Protein AF-0000000075320398 (afdb_homodimer)

Nearest PDB structures (foldseek):
  5nla-assembly1_A  TM=6.114E-01  e=6.903E-13  Sinorhizobium meliloti 1021
  4axo-assembly1_B  TM=7.994E-01  e=1.454E-06  Clostridioides difficile 630
  5wsf-assembly2_C  TM=7.486E-01  e=3.346E-05  Thermotoga maritima MSB8
  5wse-assembly2_C  TM=6.841E-01  e=2.137E-05  Thermotoga maritima MSB8
  3lwc-assembly1_A-2  TM=5.686E-01  e=2.810E-04  Rhizobium johnstonii 3841

Organism: Pseudomonas syringae (NCBI:txid317)

Structure (mmCIF, N/CA/C/O backbone):
data_AF-0000000075320398-model_v1
#
loop_
_entity.id
_entity.type
_entity.pdbx_description
1 polymer 'AraC family transcriptional regulator'
#
loop_
_atom_site.group_PDB
_atom_site.id
_atom_site.type_symbol
_atom_site.label_atom_id
_atom_site.label_alt_id
_atom_site.label_comp_id
_atom_site.label_asym_id
_atom_site.label_entity_id
_atom_site.label_seq_id
_atom_site.pdbx_PDB_ins_code
_atom_site.Cartn_x
_atom_site.Cartn_y
_atom_site.Cartn_z
_atom_site.occupancy
_atom_site.B_iso_or_equiv
_atom_site.auth_seq_id
_atom_site.auth_comp_id
_atom_site.auth_asym_id
_atom_site.auth_atom_id
_atom_site.pdbx_PDB_model_num
ATOM 1 N N . MET A 1 1 ? 20.547 37.781 4.781 1 19.84 1 MET A N 1
ATOM 2 C CA . MET A 1 1 ? 20.672 36.5 5.465 1 19.84 1 MET A CA 1
ATOM 3 C C . MET A 1 1 ? 19.875 35.406 4.738 1 19.84 1 MET A C 1
ATOM 5 O O . MET A 1 1 ? 18.719 35.625 4.371 1 19.84 1 MET A O 1
ATOM 9 N N . PRO A 1 2 ? 20.578 34.438 4.078 1 21.73 2 PRO A N 1
ATOM 10 C CA . PRO A 1 2 ? 19.922 33.656 3.029 1 21.73 2 PRO A CA 1
ATOM 11 C C . PRO A 1 2 ? 18.656 32.938 3.527 1 21.73 2 PRO A C 1
ATOM 13 O O . PRO A 1 2 ? 18.562 32.625 4.711 1 21.73 2 PRO A O 1
ATOM 16 N N . ILE A 1 3 ? 17.531 33.344 3.068 1 23.36 3 ILE A N 1
ATOM 17 C CA . ILE A 1 3 ? 16.219 32.812 3.387 1 23.36 3 ILE A CA 1
ATOM 18 C C . ILE A 1 3 ? 16.234 31.281 3.26 1 23.36 3 ILE A C 1
ATOM 20 O O . ILE A 1 3 ? 16.453 30.75 2.168 1 23.36 3 ILE A O 1
ATOM 24 N N . VAL A 1 4 ? 16.906 30.656 4.277 1 27.47 4 VAL A N 1
ATOM 25 C CA . VAL A 1 4 ? 16.953 29.203 4.332 1 27.47 4 VAL A CA 1
ATOM 26 C C . VAL A 1 4 ? 15.555 28.625 4.059 1 27.47 4 VAL A C 1
ATOM 28 O O . VAL A 1 4 ? 14.625 28.859 4.832 1 27.47 4 VAL A O 1
ATOM 31 N N . THR A 1 5 ? 15.102 28.703 2.893 1 28.03 5 THR A N 1
ATOM 32 C CA . THR A 1 5 ? 13.867 28.062 2.467 1 28.03 5 THR A CA 1
ATOM 33 C C . THR A 1 5 ? 13.75 26.672 3.082 1 28.03 5 THR A C 1
ATOM 35 O O . THR A 1 5 ? 14.703 25.891 3.051 1 28.03 5 THR A O 1
ATOM 38 N N . PRO A 1 6 ? 12.93 26.578 4.082 1 28.08 6 PRO A N 1
ATOM 39 C CA . PRO A 1 6 ? 12.906 25.25 4.695 1 28.08 6 PRO A CA 1
ATOM 40 C C . PRO A 1 6 ? 13.023 24.125 3.668 1 28.08 6 PRO A C 1
ATOM 42 O O . PRO A 1 6 ? 12.258 24.078 2.703 1 28.08 6 PRO A O 1
ATOM 45 N N . ARG A 1 7 ? 14.219 23.797 3.16 1 31 7 ARG A N 1
ATOM 46 C CA . ARG A 1 7 ? 14.578 22.656 2.334 1 31 7 ARG A CA 1
ATOM 47 C C . ARG A 1 7 ? 13.617 21.484 2.574 1 31 7 ARG A C 1
ATOM 49 O O . ARG A 1 7 ? 12.977 21.406 3.623 1 31 7 ARG A O 1
ATOM 56 N N . GLY A 1 8 ? 13.297 20.719 1.516 1 31.2 8 GLY A N 1
ATOM 57 C CA . GLY A 1 8 ? 12.656 19.422 1.379 1 31.2 8 GLY A CA 1
ATOM 58 C C . GLY A 1 8 ? 12.852 18.531 2.592 1 31.2 8 GLY A C 1
ATOM 59 O O . GLY A 1 8 ? 13.758 18.766 3.393 1 31.2 8 GLY A O 1
ATOM 60 N N . PHE A 1 9 ? 11.805 18.109 3.268 1 34.62 9 PHE A N 1
ATOM 61 C CA . PHE A 1 9 ? 12.086 17.094 4.273 1 34.62 9 PHE A CA 1
ATOM 62 C C . PHE A 1 9 ? 13.266 16.219 3.85 1 34.62 9 PHE A C 1
ATOM 64 O O . PHE A 1 9 ? 13.102 15.297 3.051 1 34.62 9 PHE A O 1
ATOM 71 N N . ASP A 1 10 ? 14.305 16.781 3.363 1 36.16 10 ASP A N 1
ATOM 72 C CA . ASP A 1 10 ? 15.453 15.891 3.225 1 36.16 10 ASP A CA 1
ATOM 73 C C . ASP A 1 10 ? 15.43 14.789 4.285 1 36.16 10 ASP A C 1
ATOM 75 O O . ASP A 1 10 ? 14.859 14.969 5.359 1 36.16 10 ASP A O 1
ATOM 79 N N . ALA A 1 11 ? 15.703 13.57 3.939 1 38.59 11 ALA A N 1
ATOM 80 C CA . ALA A 1 11 ? 16.078 12.523 4.887 1 38.59 11 ALA A CA 1
ATOM 81 C C . ALA A 1 11 ? 16.828 13.102 6.078 1 38.59 11 ALA A C 1
ATOM 83 O O . ALA A 1 11 ? 18.047 13.297 6.016 1 38.59 11 ALA A O 1
ATOM 84 N N . HIS A 1 12 ? 16.609 14.312 6.484 1 38.09 12 HIS A N 1
ATOM 85 C CA . HIS A 1 12 ? 17.391 14.633 7.672 1 38.09 12 HIS A CA 1
ATOM 86 C C . HIS A 1 12 ? 16.828 13.961 8.914 1 38.09 12 HIS A C 1
ATOM 88 O O . HIS A 1 12 ? 15.656 14.164 9.25 1 38.09 12 HIS A O 1
ATOM 94 N N . GLY A 1 13 ? 17.109 12.734 9.055 1 43.97 13 GLY A N 1
ATOM 95 C CA . GLY A 1 13 ? 16.922 12.211 10.398 1 43.97 13 GLY A CA 1
ATOM 96 C C . GLY A 1 13 ? 17.312 13.195 11.484 1 43.97 13 GLY A C 1
ATOM 97 O O . GLY A 1 13 ? 18.422 13.719 11.492 1 43.97 13 GLY A O 1
ATOM 98 N N . ILE A 1 14 ? 16.609 14.117 11.734 1 44.06 14 ILE A N 1
ATOM 99 C CA . ILE A 1 14 ? 16.984 14.867 12.922 1 44.06 14 ILE A CA 1
ATOM 100 C C . ILE A 1 14 ? 17.062 13.93 14.125 1 44.06 14 ILE A C 1
ATOM 102 O O . ILE A 1 14 ? 16.062 13.32 14.5 1 44.06 14 ILE A O 1
ATOM 106 N N . ASN A 1 15 ? 18.094 13.133 14.078 1 46.94 15 ASN A N 1
ATOM 107 C CA . ASN A 1 15 ? 18.375 12.438 15.336 1 46.94 15 ASN A CA 1
ATOM 108 C C . ASN A 1 15 ? 18.609 13.414 16.484 1 46.94 15 ASN A C 1
ATOM 110 O O . ASN A 1 15 ? 19.5 14.258 16.406 1 46.94 15 ASN A O 1
ATOM 114 N N . PHE A 1 16 ? 17.641 13.805 17.031 1 47.03 16 PHE A N 1
ATOM 115 C CA . PHE A 1 16 ? 17.828 14.727 18.141 1 47.03 16 PHE A CA 1
ATOM 116 C C . PHE A 1 16 ? 18.047 13.969 19.438 1 47.03 16 PHE A C 1
ATOM 118 O O . PHE A 1 16 ? 17.281 13.055 19.781 1 47.03 16 PHE A O 1
ATOM 125 N N . ASP A 1 17 ? 19.25 13.602 19.703 1 46.03 17 ASP A N 1
ATOM 126 C CA . ASP A 1 17 ? 19.5 13.125 21.062 1 46.03 17 ASP A CA 1
ATOM 127 C C . ASP A 1 17 ? 19.406 14.266 22.078 1 46.03 17 ASP A C 1
ATOM 129 O O . ASP A 1 17 ? 20.141 15.242 21.984 1 46.03 17 ASP A O 1
ATOM 133 N N . LEU A 1 18 ? 18.328 14.445 22.766 1 47.44 18 LEU A N 1
ATOM 134 C CA . LEU A 1 18 ? 18.062 15.461 23.781 1 47.44 18 LEU A CA 1
ATOM 135 C C . LEU A 1 18 ? 19.062 15.359 24.922 1 47.44 18 LEU A C 1
ATOM 137 O O . LEU A 1 18 ? 18.969 16.109 25.891 1 47.44 18 LEU A O 1
ATOM 141 N N . ALA A 1 19 ? 19.719 14.383 25.25 1 45.78 19 ALA A N 1
ATOM 142 C CA . ALA A 1 19 ? 20.484 14.352 26.484 1 45.78 19 ALA A CA 1
ATOM 143 C C . ALA A 1 19 ? 21.188 15.688 26.734 1 45.78 19 ALA A C 1
ATOM 145 O O . ALA A 1 19 ? 21.594 15.992 27.859 1 45.78 19 ALA A O 1
ATOM 146 N N . SER A 1 20 ? 21.859 16.344 25.938 1 47.03 20 SER A N 1
ATOM 147 C CA . SER A 1 20 ? 22.703 17.453 26.391 1 47.03 20 SER A CA 1
ATOM 148 C C . SER A 1 20 ? 21.891 18.734 26.562 1 47.03 20 SER A C 1
ATOM 150 O O . SER A 1 20 ? 20.703 18.766 26.234 1 47.03 20 SER A O 1
ATOM 152 N N . ASP A 1 21 ? 22.531 19.953 27.016 1 48.94 21 ASP A N 1
ATOM 153 C CA . ASP A 1 21 ? 22.078 21.328 27.172 1 48.94 21 ASP A CA 1
ATOM 154 C C . ASP A 1 21 ? 21.031 21.688 26.125 1 48.94 21 ASP A C 1
ATOM 156 O O . ASP A 1 21 ? 20.844 22.859 25.797 1 48.94 21 ASP A O 1
ATOM 160 N N . SER A 1 22 ? 20.109 20.594 25.688 1 56.78 22 SER A N 1
ATOM 161 C CA . SER A 1 22 ? 19.531 20.25 24.391 1 56.78 22 SER A CA 1
ATOM 162 C C . SER A 1 22 ? 18.078 20.672 24.312 1 56.78 22 SER A C 1
ATOM 164 O O . SER A 1 22 ? 17.453 20.578 23.25 1 56.78 22 SER A O 1
ATOM 166 N N . GLY A 1 23 ? 17.562 21.188 25.5 1 62.41 23 GLY A N 1
ATOM 167 C CA . GLY A 1 23 ? 16.172 21.625 25.453 1 62.41 23 GLY A CA 1
ATOM 168 C C . GLY A 1 23 ? 15.945 22.781 24.5 1 62.41 23 GLY A C 1
ATOM 169 O O . GLY A 1 23 ? 15 22.766 23.703 1 62.41 23 GLY A O 1
ATOM 170 N N . ALA A 1 24 ? 16.781 23.781 24.75 1 66.88 24 ALA A N 1
ATOM 171 C CA . ALA A 1 24 ? 16.641 24.953 23.891 1 66.88 24 ALA A CA 1
ATOM 172 C C . ALA A 1 24 ? 16.797 24.578 22.422 1 66.88 24 ALA A C 1
ATOM 174 O O . ALA A 1 24 ? 16.047 25.078 21.562 1 66.88 24 ALA A O 1
ATOM 175 N N . VAL A 1 25 ? 17.719 23.781 22.266 1 69.44 25 VAL A N 1
ATOM 176 C CA . VAL A 1 25 ? 17.953 23.359 20.891 1 69.44 25 VAL A CA 1
ATOM 177 C C . VAL A 1 25 ? 16.75 22.609 20.344 1 69.44 25 VAL A C 1
ATOM 179 O O . VAL A 1 25 ? 16.328 22.812 19.203 1 69.44 25 VAL A O 1
ATOM 182 N N . TRP A 1 26 ? 16.141 21.969 21.219 1 72.81 26 TRP A N 1
ATOM 183 C CA . TRP A 1 26 ? 14.984 21.172 20.812 1 72.81 26 TRP A CA 1
ATOM 184 C C . TRP A 1 26 ? 13.789 22.078 20.5 1 72.81 26 TRP A C 1
ATOM 186 O O . TRP A 1 26 ? 13.102 21.891 19.5 1 72.81 26 TRP A O 1
ATOM 196 N N . SER A 1 27 ? 13.625 23.062 21.422 1 77.69 27 SER A N 1
ATOM 197 C CA . SER A 1 27 ? 12.523 24 21.203 1 77.69 27 SER A CA 1
ATOM 198 C C . SER A 1 27 ? 12.68 24.75 19.875 1 77.69 27 SER A C 1
ATOM 200 O O . SER A 1 27 ? 11.695 24.984 19.172 1 77.69 27 SER A O 1
ATOM 202 N N . ASP A 1 28 ? 13.891 24.984 19.578 1 78.88 28 ASP A N 1
ATOM 203 C CA . ASP A 1 28 ? 14.164 25.688 18.328 1 78.88 28 ASP A CA 1
ATOM 204 C C . ASP A 1 28 ? 13.875 24.797 17.109 1 78.88 28 ASP A C 1
ATOM 206 O O . ASP A 1 28 ? 13.289 25.25 16.125 1 78.88 28 ASP A O 1
ATOM 210 N N . VAL A 1 29 ? 14.25 23.641 17.281 1 74.19 29 VAL A N 1
ATOM 211 C CA . VAL A 1 29 ? 14.047 22.703 16.188 1 74.19 29 VAL A CA 1
ATOM 212 C C . VAL A 1 29 ? 12.555 22.469 15.977 1 74.19 29 VAL A C 1
ATOM 214 O O . VAL A 1 29 ? 12.07 22.5 14.836 1 74.19 29 VAL A O 1
ATOM 217 N N . MET A 1 30 ? 11.844 22.297 17.047 1 82.12 30 MET A N 1
ATOM 218 C CA . MET A 1 30 ? 10.406 22.047 16.953 1 82.12 30 MET A CA 1
ATOM 219 C C . MET A 1 30 ? 9.688 23.266 16.359 1 82.12 30 MET A C 1
ATOM 221 O O . MET A 1 30 ? 8.773 23.109 15.555 1 82.12 30 MET A O 1
ATOM 225 N N . LEU A 1 31 ? 10.164 24.375 16.781 1 83.69 31 LEU A N 1
ATOM 226 C CA . LEU A 1 31 ? 9.555 25.609 16.297 1 83.69 31 LEU A CA 1
ATOM 227 C C . LEU A 1 31 ? 9.859 25.828 14.82 1 83.69 31 LEU A C 1
ATOM 229 O O . LEU A 1 31 ? 8.953 26.062 14.023 1 83.69 31 LEU A O 1
ATOM 233 N N . GLU A 1 32 ? 11.031 25.594 14.422 1 78.94 32 GLU A N 1
ATOM 234 C CA . GLU A 1 32 ? 11.477 25.953 13.078 1 78.94 32 GLU A CA 1
ATOM 235 C C . GLU A 1 32 ? 11.109 24.875 12.062 1 78.94 32 GLU A C 1
ATOM 237 O O . GLU A 1 32 ? 10.75 25.188 10.922 1 78.94 32 GLU A O 1
ATOM 242 N N . HIS A 1 33 ? 11.102 23.641 12.516 1 74.5 33 HIS A N 1
ATOM 243 C CA . HIS A 1 33 ? 10.945 22.578 11.539 1 74.5 33 HIS A CA 1
ATOM 244 C C . HIS A 1 33 ? 9.562 21.938 11.633 1 74.5 33 HIS A C 1
ATOM 246 O O . HIS A 1 33 ? 9.086 21.344 10.672 1 74.5 33 HIS A O 1
ATOM 252 N N . HIS A 1 34 ? 8.93 22.125 12.758 1 80.38 34 HIS A N 1
ATOM 253 C CA . HIS A 1 34 ? 7.668 21.422 12.93 1 80.38 34 HIS A CA 1
ATOM 254 C C . HIS A 1 34 ? 6.535 22.391 13.25 1 80.38 34 HIS A C 1
ATOM 256 O O . HIS A 1 34 ? 5.375 21.969 13.352 1 80.38 34 HIS A O 1
ATOM 262 N N . GLY A 1 35 ? 6.938 23.656 13.43 1 86.56 35 GLY A N 1
ATOM 263 C CA . GLY A 1 35 ? 5.918 24.656 13.703 1 86.56 35 GLY A CA 1
ATOM 264 C C . GLY A 1 35 ? 5.176 24.406 15 1 86.56 35 GLY A C 1
ATOM 265 O O . GLY A 1 35 ? 3.955 24.562 15.062 1 86.56 35 GLY A O 1
ATOM 266 N N . MET A 1 36 ? 5.891 23.953 15.945 1 89.38 36 MET A N 1
ATOM 267 C CA . MET A 1 36 ? 5.316 23.656 17.25 1 89.38 36 MET A CA 1
ATOM 268 C C . MET A 1 36 ? 6.059 24.422 18.359 1 89.38 36 MET A C 1
ATOM 270 O O . MET A 1 36 ? 7.293 24.422 18.391 1 89.38 36 MET A O 1
ATOM 274 N N . TYR A 1 37 ? 5.312 25.062 19.203 1 90.06 37 TYR A N 1
ATOM 275 C CA . TYR A 1 37 ? 5.887 25.547 20.453 1 90.06 37 TYR A CA 1
ATOM 276 C C . TYR A 1 37 ? 6.078 24.422 21.453 1 90.06 37 TYR A C 1
ATOM 278 O O . TYR A 1 37 ? 5.211 23.547 21.594 1 90.06 37 TYR A O 1
ATOM 286 N N . CYS A 1 38 ? 7.258 24.438 21.984 1 87.31 38 CYS A N 1
ATOM 287 C CA . CYS A 1 38 ? 7.559 23.406 22.969 1 87.31 38 CYS A CA 1
ATOM 288 C C . CYS A 1 38 ? 7.742 24.016 24.359 1 87.31 38 CYS A C 1
ATOM 290 O O . CYS A 1 38 ? 8.516 24.953 24.531 1 87.31 38 CYS A O 1
ATOM 292 N N . HIS A 1 39 ? 6.98 23.484 25.297 1 84.56 39 HIS A N 1
ATOM 293 C CA . HIS A 1 39 ? 7.137 23.859 26.703 1 84.56 39 HIS A CA 1
ATOM 294 C C . HIS A 1 39 ? 7.559 22.672 27.562 1 84.56 39 HIS A C 1
ATOM 296 O O . HIS A 1 39 ? 6.883 21.641 27.562 1 84.56 39 HIS A O 1
ATOM 302 N N . PHE A 1 40 ? 8.711 22.797 28.203 1 81.38 40 PHE A N 1
ATOM 303 C CA . PHE A 1 40 ? 9.234 21.703 29.016 1 81.38 40 PHE A CA 1
ATOM 304 C C . PHE A 1 40 ? 8.914 21.922 30.484 1 81.38 40 PHE A C 1
ATOM 306 O O . PHE A 1 40 ? 8.836 23.062 30.953 1 81.38 40 PHE A O 1
ATOM 313 N N . ASP A 1 41 ? 8.688 20.781 31.078 1 74.75 41 ASP A N 1
ATOM 314 C CA . ASP A 1 41 ? 8.656 20.828 32.531 1 74.75 41 ASP A CA 1
ATOM 315 C C . ASP A 1 41 ? 10.07 20.828 33.125 1 74.75 41 ASP A C 1
ATOM 317 O O . ASP A 1 41 ? 10.758 19.812 33.094 1 74.75 41 ASP A O 1
ATOM 321 N N . GLU A 1 42 ? 10.555 21.906 33.562 1 63.78 42 GLU A N 1
ATOM 322 C CA . GLU A 1 42 ? 11.922 22.125 34.031 1 63.78 42 GLU A CA 1
ATOM 323 C C . GLU A 1 42 ? 12.25 21.203 35.219 1 63.78 42 GLU A C 1
ATOM 325 O O . GLU A 1 42 ? 13.422 20.953 35.5 1 63.78 42 GLU A O 1
ATOM 330 N N . ALA A 1 43 ? 11.266 20.75 35.875 1 66 43 ALA A N 1
ATOM 331 C CA . ALA A 1 43 ? 11.516 19.938 37.062 1 66 43 ALA A CA 1
ATOM 332 C C . ALA A 1 43 ? 11.82 18.484 36.688 1 66 43 ALA A C 1
ATOM 334 O O . ALA A 1 43 ? 12.219 17.703 37.562 1 66 43 ALA A O 1
ATOM 335 N N . ARG A 1 44 ? 11.695 18.203 35.469 1 69.69 44 ARG A N 1
ATOM 336 C CA . ARG A 1 44 ? 11.836 16.797 35.094 1 69.69 44 ARG A CA 1
ATOM 337 C C . ARG A 1 44 ? 12.844 16.625 33.969 1 69.69 44 ARG A C 1
ATOM 339 O O . ARG A 1 44 ? 13.102 17.547 33.219 1 69.69 44 ARG A O 1
ATOM 346 N N . SER A 1 45 ? 13.719 15.578 34.125 1 59.41 45 SER A N 1
ATOM 347 C CA . SER A 1 45 ? 14.703 15.273 33.094 1 59.41 45 SER A CA 1
ATOM 348 C C . SER A 1 45 ? 14.031 14.953 31.75 1 59.41 45 SER A C 1
ATOM 350 O O . SER A 1 45 ? 13.016 14.258 31.719 1 59.41 45 SER A O 1
ATOM 352 N N . ILE A 1 46 ? 14.453 15.727 30.734 1 61.38 46 ILE A N 1
ATOM 353 C CA . ILE A 1 46 ? 13.852 15.609 29.406 1 61.38 46 ILE A CA 1
ATOM 354 C C . ILE A 1 46 ? 14.641 14.602 28.578 1 61.38 46 ILE A C 1
ATOM 356 O O . ILE A 1 46 ? 15.82 14.805 28.297 1 61.38 46 ILE A O 1
ATOM 360 N N . ASN A 1 47 ? 14.383 13.32 28.688 1 71.94 47 ASN A N 1
ATOM 361 C CA . ASN A 1 47 ? 14.977 12.398 27.719 1 71.94 47 ASN A CA 1
ATOM 362 C C . ASN A 1 47 ? 14.023 12.117 26.562 1 71.94 47 ASN A C 1
ATOM 364 O O . ASN A 1 47 ? 13.266 11.148 26.594 1 71.94 47 ASN A O 1
ATOM 368 N N . SER A 1 48 ? 13.859 13.188 25.672 1 78.44 48 SER A N 1
ATOM 369 C CA . SER A 1 48 ? 12.984 13.016 24.516 1 78.44 48 SER A CA 1
ATOM 370 C C . SER A 1 48 ? 13.789 12.828 23.234 1 78.44 48 SER A C 1
ATOM 372 O O . SER A 1 48 ? 14.836 13.453 23.062 1 78.44 48 SER A O 1
ATOM 374 N N . THR A 1 49 ? 13.438 11.891 22.469 1 80.12 49 THR A N 1
ATOM 375 C CA . THR A 1 49 ? 14.102 11.633 21.188 1 80.12 49 THR A CA 1
ATOM 376 C C . THR A 1 49 ? 13.086 11.641 20.047 1 80.12 49 THR A C 1
ATOM 378 O O . THR A 1 49 ? 11.906 11.359 20.266 1 80.12 49 THR A O 1
ATOM 381 N N . ALA A 1 50 ? 13.562 12.133 18.891 1 83.06 50 ALA A N 1
ATOM 382 C CA . ALA A 1 50 ? 12.766 12.07 17.672 1 83.06 50 ALA A CA 1
ATOM 383 C C . ALA A 1 50 ? 13.641 11.766 16.453 1 83.06 50 ALA A C 1
ATOM 385 O O . ALA A 1 50 ? 14.727 12.328 16.312 1 83.06 50 ALA A O 1
ATOM 386 N N . GLN A 1 51 ? 13.297 10.82 15.664 1 83.31 51 GLN A N 1
ATOM 387 C CA . GLN A 1 51 ? 13.945 10.477 14.398 1 83.31 51 GLN A CA 1
ATOM 388 C C . GLN A 1 51 ? 12.969 10.609 13.234 1 83.31 51 GLN A C 1
ATOM 390 O O . GLN A 1 51 ? 11.836 10.133 13.305 1 83.31 51 GLN A O 1
ATOM 395 N N . SER A 1 52 ? 13.43 11.305 12.148 1 84.75 52 SER A N 1
ATOM 396 C CA . SER A 1 52 ? 12.508 11.562 11.055 1 84.75 52 SER A CA 1
ATOM 397 C C . SER A 1 52 ? 13.117 11.195 9.703 1 84.75 52 SER A C 1
ATOM 399 O O . SER A 1 52 ? 14.336 11.305 9.523 1 84.75 52 SER A O 1
ATOM 401 N N . TRP A 1 53 ? 12.367 10.742 8.781 1 85.69 53 TRP A N 1
ATOM 402 C CA . TRP A 1 53 ? 12.703 10.5 7.379 1 85.69 53 TRP A CA 1
ATOM 403 C C . TRP A 1 53 ? 11.477 10.641 6.492 1 85.69 53 TRP A C 1
ATOM 405 O O . TRP A 1 53 ? 10.375 10.914 6.98 1 85.69 53 TRP A O 1
ATOM 415 N N . SER A 1 54 ? 11.711 10.531 5.23 1 87.19 54 SER A N 1
ATOM 416 C CA . SER A 1 54 ? 10.586 10.688 4.316 1 87.19 54 SER A CA 1
ATOM 417 C C . SER A 1 54 ? 10.352 9.414 3.51 1 87.19 54 SER A C 1
ATOM 419 O O . SER A 1 54 ? 11.305 8.719 3.143 1 87.19 54 SER A O 1
ATOM 421 N N . LEU A 1 55 ? 9.18 9.117 3.344 1 90.06 55 LEU A N 1
ATOM 422 C CA . LEU A 1 55 ? 8.695 8.133 2.385 1 90.06 55 LEU A CA 1
ATOM 423 C C . LEU A 1 55 ? 7.836 8.797 1.311 1 90.06 55 LEU A C 1
ATOM 425 O O . LEU A 1 55 ? 6.648 9.031 1.521 1 90.06 55 LEU A O 1
ATOM 429 N N . GLY A 1 56 ? 8.5 9.062 0.203 1 83.38 56 GLY A N 1
ATOM 430 C CA . GLY A 1 56 ? 7.832 9.914 -0.771 1 83.38 56 GLY A CA 1
ATOM 431 C C . GLY A 1 56 ? 7.477 11.281 -0.226 1 83.38 56 GLY A C 1
ATOM 432 O O . GLY A 1 56 ? 8.328 11.977 0.328 1 83.38 56 GLY A O 1
ATOM 433 N N . GLU A 1 57 ? 6.191 11.57 -0.329 1 82 57 GLU A N 1
ATOM 434 C CA . GLU A 1 57 ? 5.719 12.875 0.116 1 82 57 GLU A CA 1
ATOM 435 C C . GLU A 1 57 ? 5.359 12.859 1.6 1 82 57 GLU A C 1
ATOM 437 O O . GLU A 1 57 ? 5.098 13.906 2.193 1 82 57 GLU A O 1
ATOM 442 N N . VAL A 1 58 ? 5.387 11.688 2.158 1 91.94 58 VAL A N 1
ATOM 443 C CA . VAL A 1 58 ? 4.961 11.555 3.547 1 91.94 58 VAL A CA 1
ATOM 444 C C . VAL A 1 58 ? 6.176 11.602 4.469 1 91.94 58 VAL A C 1
ATOM 446 O O . VAL A 1 58 ? 7.172 10.906 4.23 1 91.94 58 VAL A O 1
ATOM 449 N N . GLY A 1 59 ? 6.098 12.445 5.422 1 91 59 GLY A N 1
ATOM 450 C CA . GLY A 1 59 ? 7.113 12.43 6.465 1 91 59 GLY A CA 1
ATOM 451 C C . GLY A 1 59 ? 6.801 11.461 7.59 1 91 59 GLY A C 1
ATOM 452 O O . GLY A 1 59 ? 5.641 11.312 7.98 1 91 59 GLY A O 1
ATOM 453 N N . VAL A 1 60 ? 7.867 10.852 8.109 1 92.62 60 VAL A N 1
ATOM 454 C CA . VAL A 1 60 ? 7.719 9.938 9.234 1 92.62 60 VAL A CA 1
ATOM 455 C C . VAL A 1 60 ? 8.617 10.383 10.391 1 92.62 60 VAL A C 1
ATOM 457 O O . VAL A 1 60 ? 9.773 10.758 10.172 1 92.62 60 VAL A O 1
ATOM 460 N N . THR A 1 61 ? 8.039 10.367 11.547 1 89.38 61 THR A N 1
ATOM 461 C CA . THR A 1 61 ? 8.82 10.672 12.742 1 89.38 61 THR A CA 1
ATOM 462 C C . THR A 1 61 ? 8.555 9.648 13.844 1 89.38 61 THR A C 1
ATOM 464 O O . THR A 1 61 ? 7.398 9.391 14.188 1 89.38 61 THR A O 1
ATOM 467 N N . LEU A 1 62 ? 9.578 9.062 14.297 1 90.44 62 LEU A N 1
ATOM 468 C CA . LEU A 1 62 ? 9.508 8.297 15.531 1 90.44 62 LEU A CA 1
ATOM 469 C C . LEU A 1 62 ? 9.867 9.172 16.734 1 90.44 62 LEU A C 1
ATOM 471 O O . LEU A 1 62 ? 10.969 9.719 16.797 1 90.44 62 LEU A O 1
ATOM 475 N N . ALA A 1 63 ? 8.953 9.273 17.641 1 90.25 63 ALA A N 1
ATOM 476 C CA . ALA A 1 63 ? 9.156 10.195 18.75 1 90.25 63 ALA A CA 1
ATOM 477 C C . ALA A 1 63 ? 9.062 9.477 20.078 1 90.25 63 ALA A C 1
ATOM 479 O O . ALA A 1 63 ? 8.219 8.594 20.266 1 90.25 63 ALA A O 1
ATOM 480 N N . ASP A 1 64 ? 9.938 9.695 20.922 1 90.12 64 ASP A N 1
ATOM 481 C CA . ASP A 1 64 ? 9.961 9.344 22.344 1 90.12 64 ASP A CA 1
ATOM 482 C C . ASP A 1 64 ? 10.031 10.594 23.219 1 90.12 64 ASP A C 1
ATOM 484 O O . ASP A 1 64 ? 11.094 11.211 23.344 1 90.12 64 ASP A O 1
ATOM 488 N N . LEU A 1 65 ? 8.852 10.961 23.797 1 88.38 65 LEU A N 1
ATOM 489 C CA . LEU A 1 65 ? 8.734 12.266 24.438 1 88.38 65 LEU A CA 1
ATOM 490 C C . LEU A 1 65 ? 8.289 12.125 25.891 1 88.38 65 LEU A C 1
ATOM 492 O O . LEU A 1 65 ? 7.547 11.203 26.219 1 88.38 65 LEU A O 1
ATOM 496 N N . SER A 1 66 ? 8.766 13.008 26.688 1 87.44 66 SER A N 1
ATOM 497 C CA . SER A 1 66 ? 8.359 13.039 28.094 1 87.44 66 SER A CA 1
ATOM 498 C C . SER A 1 66 ? 8.438 14.453 28.656 1 87.44 66 SER A C 1
ATOM 500 O O . SER A 1 66 ? 9.344 15.211 28.328 1 87.44 66 SER A O 1
ATOM 502 N N . SER A 1 67 ? 7.375 14.812 29.469 1 86.56 67 SER A N 1
ATOM 503 C CA . SER A 1 67 ? 7.387 16 30.297 1 86.56 67 SER A CA 1
ATOM 504 C C . SER A 1 67 ? 7.445 17.266 29.453 1 86.56 67 SER A C 1
ATOM 506 O O . SER A 1 67 ? 8.242 18.172 29.719 1 86.56 67 SER A O 1
ATOM 508 N N . LEU A 1 68 ? 6.629 17.234 28.391 1 86.38 68 LEU A N 1
ATOM 509 C CA . LEU A 1 68 ? 6.574 18.422 27.547 1 86.38 68 LEU A CA 1
ATOM 510 C C . LEU A 1 68 ? 5.184 18.609 26.953 1 86.38 68 LEU A C 1
ATOM 512 O O . LEU A 1 68 ? 4.363 17.688 26.984 1 86.38 68 LEU A O 1
ATOM 516 N N . ALA A 1 69 ? 4.926 19.828 26.531 1 90.69 69 ALA A N 1
ATOM 517 C CA . ALA A 1 69 ? 3.689 20.172 25.844 1 90.69 69 ALA A CA 1
ATOM 518 C C . ALA A 1 69 ? 3.982 20.844 24.5 1 90.69 69 ALA A C 1
ATOM 520 O O . ALA A 1 69 ? 4.898 21.656 24.406 1 90.69 69 ALA A O 1
ATOM 521 N N . LEU A 1 70 ? 3.219 20.422 23.531 1 92.88 70 LEU A N 1
ATOM 522 C CA . LEU A 1 70 ? 3.369 20.969 22.188 1 92.88 70 LEU A CA 1
ATOM 523 C C . LEU A 1 70 ? 2.104 21.703 21.75 1 92.88 70 LEU A C 1
ATOM 525 O O . LEU A 1 70 ? 0.991 21.25 22.016 1 92.88 70 LEU A O 1
ATOM 529 N N . THR A 1 71 ? 2.271 22.875 21.172 1 92.88 71 THR A N 1
ATOM 530 C CA . THR A 1 71 ? 1.184 23.656 20.578 1 92.88 71 THR A CA 1
ATOM 531 C C . THR A 1 71 ? 1.579 24.172 19.203 1 92.88 71 THR A C 1
ATOM 533 O O . THR A 1 71 ? 2.705 24.641 19.016 1 92.88 71 THR A O 1
ATOM 536 N N . PRO A 1 72 ? 0.633 24.062 18.281 1 92.06 72 PRO A N 1
ATOM 537 C CA . PRO A 1 72 ? 0.99 24.531 16.953 1 92.06 72 PRO A CA 1
ATOM 538 C C . PRO A 1 72 ? 1.139 26.047 16.891 1 92.06 72 PRO A C 1
ATOM 540 O O . PRO A 1 72 ? 0.475 26.781 17.641 1 92.06 72 PRO A O 1
ATOM 543 N N . VAL A 1 73 ? 2.045 26.469 16 1 89 73 VAL A N 1
ATOM 544 C CA . VAL A 1 73 ? 2.189 27.891 15.75 1 89 73 VAL A CA 1
ATOM 545 C C . VAL A 1 73 ? 1.028 28.391 14.891 1 89 73 VAL A C 1
ATOM 547 O O . VAL A 1 73 ? 0.331 27.594 14.258 1 89 73 VAL A O 1
ATOM 550 N N . GLY A 1 74 ? 0.832 29.656 14.945 1 86.31 74 GLY A N 1
ATOM 551 C CA . GLY A 1 74 ? -0.21 30.25 14.125 1 86.31 74 GLY A CA 1
ATOM 552 C C . GLY A 1 74 ? 0.209 30.453 12.68 1 86.31 74 GLY A C 1
ATOM 553 O O . GLY A 1 74 ? 1.372 30.234 12.328 1 86.31 74 GLY A O 1
ATOM 554 N N . GLU A 1 75 ? -0.769 30.75 11.883 1 82.69 75 GLU A N 1
ATOM 555 C CA . GLU A 1 75 ? -0.578 30.891 10.438 1 82.69 75 GLU A CA 1
ATOM 556 C C . GLU A 1 75 ? 0.417 32 10.125 1 82.69 75 GLU A C 1
ATOM 558 O O . GLU A 1 75 ? 0.997 32.031 9.039 1 82.69 75 GLU A O 1
ATOM 563 N N . GLU A 1 76 ? 0.648 32.844 11.039 1 81.44 76 GLU A N 1
ATOM 564 C CA . GLU A 1 76 ? 1.516 34 10.82 1 81.44 76 GLU A CA 1
ATOM 565 C C . GLU A 1 76 ? 2.984 33.594 10.797 1 81.44 76 GLU A C 1
ATOM 567 O O . GLU A 1 76 ? 3.838 34.344 10.32 1 81.44 76 GLU A O 1
ATOM 572 N N . ARG A 1 77 ? 3.246 32.5 11.281 1 85.25 77 ARG A N 1
ATOM 573 C CA . ARG A 1 77 ? 4.633 32.031 11.336 1 85.25 77 ARG A CA 1
ATOM 574 C C . ARG A 1 77 ? 5 31.25 10.078 1 85.25 77 ARG A C 1
ATOM 576 O O . ARG A 1 77 ? 4.188 30.484 9.555 1 85.25 77 ARG A O 1
ATOM 583 N N . ALA A 1 78 ? 6.234 31.406 9.641 1 80.69 78 ALA A N 1
ATOM 584 C CA . ALA A 1 78 ? 6.742 30.734 8.445 1 80.69 78 ALA A CA 1
ATOM 585 C C . ALA A 1 78 ? 6.734 29.219 8.633 1 80.69 78 ALA A C 1
ATOM 587 O O . ALA A 1 78 ? 6.57 28.469 7.672 1 80.69 78 ALA A O 1
ATOM 588 N N . SER A 1 79 ? 6.84 28.812 9.836 1 83 79 SER A N 1
ATOM 589 C CA . SER A 1 79 ? 6.926 27.391 10.133 1 83 79 SER A CA 1
ATOM 590 C C . SER A 1 79 ? 5.543 26.766 10.297 1 83 79 SER A C 1
ATOM 592 O O . SER A 1 79 ? 5.418 25.609 10.695 1 83 79 SER A O 1
ATOM 594 N N . TRP A 1 80 ? 4.539 27.531 9.977 1 84.88 80 TRP A N 1
ATOM 595 C CA . TRP A 1 80 ? 3.164 27.047 10.094 1 84.88 80 TRP A CA 1
ATOM 596 C C . TRP A 1 80 ? 2.965 25.766 9.305 1 84.88 80 TRP A C 1
ATOM 598 O O . TRP A 1 80 ? 3.457 25.625 8.188 1 84.88 80 TRP A O 1
ATOM 608 N N . GLN A 1 81 ? 2.188 24.812 9.945 1 83.5 81 GLN A N 1
ATOM 609 C CA . GLN A 1 81 ? 2.041 23.484 9.367 1 83.5 81 GLN A CA 1
ATOM 610 C C . GLN A 1 81 ? 0.591 23.219 8.984 1 83.5 81 GLN A C 1
ATOM 612 O O . GLN A 1 81 ? 0.16 22.062 8.945 1 83.5 81 GLN A O 1
ATOM 617 N N . GLY A 1 82 ? -0.145 24.219 8.719 1 85.5 82 GLY A N 1
ATOM 618 C CA . GLY A 1 82 ? -1.559 24.047 8.414 1 85.5 82 GLY A CA 1
ATOM 619 C C . GLY A 1 82 ? -1.81 23.328 7.109 1 85.5 82 GLY A C 1
ATOM 620 O O . GLY A 1 82 ? -2.932 22.891 6.836 1 85.5 82 GLY A O 1
ATOM 621 N N . GLU A 1 83 ? -0.804 23.125 6.285 1 86.44 83 GLU A N 1
ATOM 622 C CA . GLU A 1 83 ? -0.965 22.422 5.016 1 86.44 83 GLU A CA 1
ATOM 623 C C . GLU A 1 83 ? -0.579 20.953 5.145 1 86.44 83 GLU A C 1
ATOM 625 O O . GLU A 1 83 ? -0.421 20.25 4.141 1 86.44 83 GLU A O 1
ATOM 630 N N . TRP A 1 84 ? -0.526 20.547 6.395 1 90.5 84 TRP A N 1
ATOM 631 C CA . TRP A 1 84 ? -0.24 19.141 6.688 1 90.5 84 TRP A CA 1
ATOM 632 C C . TRP A 1 84 ? -1.292 18.562 7.625 1 90.5 84 TRP A C 1
ATOM 634 O O . TRP A 1 84 ? -1.954 19.297 8.359 1 90.5 84 TRP A O 1
ATOM 644 N N . LEU A 1 85 ? -1.494 17.297 7.496 1 92.69 85 LEU A N 1
ATOM 645 C CA . LEU A 1 85 ? -2.199 16.516 8.5 1 92.69 85 LEU A CA 1
ATOM 646 C C . LEU A 1 85 ? -1.231 15.617 9.273 1 92.69 85 LEU A C 1
ATOM 648 O O . LEU A 1 85 ? -0.252 15.125 8.703 1 92.69 85 LEU A O 1
ATOM 652 N N . TYR A 1 86 ? -1.487 15.414 10.523 1 95.06 86 TYR A N 1
ATOM 653 C CA . TYR A 1 86 ? -0.684 14.5 11.328 1 95.06 86 TYR A CA 1
ATOM 654 C C . TYR A 1 86 ? -1.479 13.25 11.688 1 95.06 86 TYR A C 1
ATOM 656 O O . TYR A 1 86 ? -2.568 13.344 12.258 1 95.06 86 TYR A O 1
ATOM 664 N N . LEU A 1 87 ? -1.017 12.133 11.289 1 97.06 87 LEU A N 1
ATOM 665 C CA . LEU A 1 87 ? -1.502 10.867 11.828 1 97.06 87 LEU A CA 1
ATOM 666 C C . LEU A 1 87 ? -0.561 10.344 12.906 1 97.06 87 LEU A C 1
ATOM 668 O O . LEU A 1 87 ? 0.642 10.211 12.68 1 97.06 87 LEU A O 1
ATOM 672 N N . LYS A 1 88 ? -1.029 10.117 14.078 1 97.69 88 LYS A N 1
ATOM 673 C CA . LYS A 1 88 ? -0.217 9.68 15.211 1 97.69 88 LYS A CA 1
ATOM 674 C C . LYS A 1 88 ? -0.613 8.281 15.664 1 97.69 88 LYS A C 1
ATOM 676 O O . LYS A 1 88 ? -1.794 8.008 15.891 1 97.69 88 LYS A O 1
ATOM 681 N N . LEU A 1 89 ? 0.321 7.438 15.75 1 97.56 89 LEU A N 1
ATOM 682 C CA . LEU A 1 89 ? 0.19 6.086 16.281 1 97.56 89 LEU A CA 1
ATOM 683 C C . LEU A 1 89 ? 0.925 5.961 17.625 1 97.56 89 LEU A C 1
ATOM 685 O O . LEU A 1 89 ? 2.156 5.996 17.656 1 97.56 89 LEU A O 1
ATOM 689 N N . MET A 1 90 ? 0.157 5.758 18.672 1 97.5 90 MET A N 1
ATOM 690 C CA . MET A 1 90 ? 0.785 5.551 19.969 1 97.5 90 MET A CA 1
ATOM 691 C C . MET A 1 90 ? 1.357 4.141 20.078 1 97.5 90 MET A C 1
ATOM 693 O O . MET A 1 90 ? 0.632 3.158 19.922 1 97.5 90 MET A O 1
ATOM 697 N N . THR A 1 91 ? 2.594 4.07 20.328 1 96.75 91 THR A N 1
ATOM 698 C CA . THR A 1 91 ? 3.24 2.766 20.453 1 96.75 91 THR A CA 1
ATOM 699 C C . THR A 1 91 ? 3.613 2.473 21.906 1 96.75 91 THR A C 1
ATOM 701 O O . THR A 1 91 ? 3.883 1.322 22.25 1 96.75 91 THR A O 1
ATOM 704 N N . GLY A 1 92 ? 3.652 3.475 22.719 1 96.69 92 GLY A N 1
ATOM 705 C CA . GLY A 1 92 ? 3.926 3.328 24.141 1 96.69 92 GLY A CA 1
ATOM 706 C C . GLY A 1 92 ? 3.469 4.52 24.953 1 96.69 92 GLY A C 1
ATOM 707 O O . GLY A 1 92 ? 3.496 5.656 24.484 1 96.69 92 GLY A O 1
ATOM 708 N N . GLY A 1 93 ? 3.086 4.211 26.188 1 96.5 93 GLY A N 1
ATOM 709 C CA . GLY A 1 93 ? 2.701 5.285 27.094 1 96.5 93 GLY A CA 1
ATOM 710 C C . GLY A 1 93 ? 1.375 5.926 26.734 1 96.5 93 GLY A C 1
ATOM 711 O O . GLY A 1 93 ? 0.417 5.23 26.391 1 96.5 93 GLY A O 1
ATOM 712 N N . GLN A 1 94 ? 1.389 7.258 27.031 1 96.69 94 GLN A N 1
ATOM 713 C CA . GLN A 1 94 ? 0.134 7.961 26.797 1 96.69 94 GLN A CA 1
ATOM 714 C C . GLN A 1 94 ? 0.381 9.43 26.453 1 96.69 94 GLN A C 1
ATOM 716 O O . GLN A 1 94 ? 1.47 9.953 26.703 1 96.69 94 GLN A O 1
ATOM 721 N N . VAL A 1 95 ? -0.581 10.047 25.828 1 97.06 95 VAL A N 1
ATOM 722 C CA . VAL A 1 95 ? -0.561 11.469 25.5 1 97.06 95 VAL A CA 1
ATOM 723 C C . VAL A 1 95 ? -1.949 12.07 25.719 1 97.06 95 VAL A C 1
ATOM 725 O O . VAL A 1 95 ? -2.961 11.398 25.5 1 97.06 95 VAL A O 1
ATOM 728 N N . ASP A 1 96 ? -1.973 13.273 26.188 1 97.25 96 ASP A N 1
ATOM 729 C CA . ASP A 1 96 ? -3.225 14.016 26.312 1 97.25 96 ASP A CA 1
ATOM 730 C C . ASP A 1 96 ? -3.334 15.102 25.25 1 97.25 96 ASP A C 1
ATOM 732 O O . ASP A 1 96 ? -2.404 15.883 25.047 1 97.25 96 ASP A O 1
ATOM 736 N N . ILE A 1 97 ? -4.457 15.062 24.594 1 96.81 97 ILE A N 1
ATOM 737 C CA . ILE A 1 97 ? -4.715 16.094 23.578 1 96.81 97 ILE A CA 1
ATOM 738 C C . ILE A 1 97 ? -5.883 16.969 24.031 1 96.81 97 ILE A C 1
ATOM 740 O O . ILE A 1 97 ? -6.953 16.453 24.375 1 96.81 97 ILE A O 1
ATOM 744 N N . SER A 1 98 ? -5.637 18.234 24.047 1 95.06 98 SER A N 1
ATOM 745 C CA . SER A 1 98 ? -6.699 19.188 24.328 1 95.06 98 SER A CA 1
ATOM 746 C C . SER A 1 98 ? -7.043 20 23.078 1 95.06 98 SER A C 1
ATOM 748 O O . SER A 1 98 ? -6.164 20.594 22.453 1 95.06 98 SER A O 1
ATOM 750 N N . GLN A 1 99 ? -8.234 19.922 22.672 1 90 99 GLN A N 1
ATOM 751 C CA . GLN A 1 99 ? -8.742 20.672 21.531 1 90 99 GLN A CA 1
ATOM 752 C C . GLN A 1 99 ? -10.18 21.125 21.75 1 90 99 GLN A C 1
ATOM 754 O O . GLN A 1 99 ? -11.023 20.328 22.188 1 90 99 GLN A O 1
ATOM 759 N N . ALA A 1 100 ? -10.438 22.391 21.422 1 84 100 ALA A N 1
ATOM 760 C CA . ALA A 1 100 ? -11.773 22.969 21.547 1 84 100 ALA A CA 1
ATOM 761 C C . ALA A 1 100 ? -12.367 22.703 22.922 1 84 100 ALA A C 1
ATOM 763 O O . ALA A 1 100 ? -13.523 22.281 23.031 1 84 100 ALA A O 1
ATOM 764 N N . GLY A 1 101 ? -11.609 22.781 23.875 1 85.19 101 GLY A N 1
ATOM 765 C CA . GLY A 1 101 ? -12.062 22.656 25.25 1 85.19 101 GLY A CA 1
ATOM 766 C C . GLY A 1 101 ? -12.211 21.219 25.703 1 85.19 101 GLY A C 1
ATOM 767 O O . GLY A 1 101 ? -12.57 20.953 26.844 1 85.19 101 GLY A O 1
ATOM 768 N N . GLN A 1 102 ? -12.008 20.344 24.891 1 90.62 102 GLN A N 1
ATOM 769 C CA . GLN A 1 102 ? -12.109 18.922 25.234 1 90.62 102 GLN A CA 1
ATOM 770 C C . GLN A 1 102 ? -10.727 18.297 25.359 1 90.62 102 GLN A C 1
ATOM 772 O O . GLN A 1 102 ? -9.82 18.609 24.578 1 90.62 102 GLN A O 1
ATOM 777 N N . GLN A 1 103 ? -10.617 17.422 26.391 1 93.94 103 GLN A N 1
ATOM 778 C CA . GLN A 1 103 ? -9.375 16.688 26.578 1 93.94 103 GLN A CA 1
ATOM 779 C C . GLN A 1 103 ? -9.57 15.195 26.344 1 93.94 103 GLN A C 1
ATOM 781 O O . GLN A 1 103 ? -10.531 14.609 26.844 1 93.94 103 GLN A O 1
ATOM 786 N N . ARG A 1 104 ? -8.758 14.625 25.578 1 95.12 104 ARG A N 1
ATOM 787 C CA . ARG A 1 104 ? -8.766 13.195 25.297 1 95.12 104 ARG A CA 1
ATOM 788 C C . ARG A 1 104 ? -7.395 12.578 25.531 1 95.12 104 ARG A C 1
ATOM 790 O O . ARG A 1 104 ? -6.371 13.18 25.203 1 95.12 104 ARG A O 1
ATOM 797 N N . ARG A 1 105 ? -7.406 11.43 26.188 1 96.94 105 ARG A N 1
ATOM 798 C CA . ARG A 1 105 ? -6.172 10.688 26.438 1 96.94 105 ARG A CA 1
ATO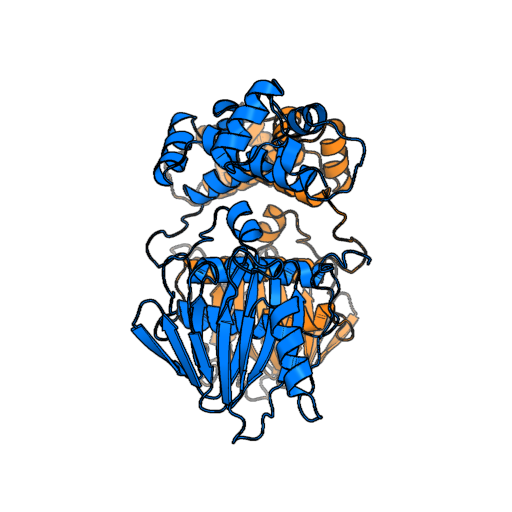M 799 C C . ARG A 1 105 ? -6.051 9.5 25.484 1 96.94 105 ARG A C 1
ATOM 801 O O . ARG A 1 105 ? -7.004 8.742 25.297 1 96.94 105 ARG A O 1
ATOM 808 N N . PHE A 1 106 ? -4.918 9.406 24.906 1 97.12 106 PHE A N 1
ATOM 809 C CA . PHE A 1 106 ? -4.641 8.297 24 1 97.12 106 PHE A CA 1
ATOM 810 C C . PHE A 1 106 ? -3.51 7.43 24.531 1 97.12 106 PHE A C 1
ATOM 812 O O . PHE A 1 106 ? -2.447 7.938 24.891 1 97.12 106 PHE A O 1
ATOM 819 N N . LYS A 1 107 ? -3.738 6.145 24.562 1 97.12 107 LYS A N 1
ATOM 820 C CA . LYS A 1 107 ? -2.756 5.191 25.062 1 97.12 107 LYS A CA 1
ATOM 821 C C . LYS A 1 107 ? -2.158 4.367 23.938 1 97.12 107 LYS A C 1
ATOM 823 O O . LYS A 1 107 ? -2.6 4.469 22.781 1 97.12 107 LYS A O 1
ATOM 828 N N . ALA A 1 108 ? -1.147 3.562 24.375 1 97 108 ALA A N 1
ATOM 829 C CA . ALA A 1 108 ? -0.513 2.684 23.406 1 97 108 ALA A CA 1
ATOM 830 C C . ALA A 1 108 ? -1.555 1.871 22.641 1 97 108 ALA A C 1
ATOM 832 O O . ALA A 1 108 ? -2.506 1.356 23.234 1 97 108 ALA A O 1
ATOM 833 N N . GLY A 1 109 ? -1.346 1.855 21.312 1 94.88 109 GLY A N 1
ATOM 834 C CA . GLY A 1 109 ? -2.279 1.133 20.469 1 94.88 109 GLY A CA 1
ATOM 835 C C . GLY A 1 109 ? -3.289 2.037 19.781 1 94.88 109 GLY A C 1
ATOM 836 O O . GLY A 1 109 ? -3.947 1.628 18.812 1 94.88 109 GLY A O 1
ATOM 837 N N . SER A 1 110 ? -3.439 3.232 20.266 1 96.06 110 SER A N 1
ATOM 838 C CA . SER A 1 110 ? -4.395 4.164 19.672 1 96.06 110 SER A CA 1
ATOM 839 C C . SER A 1 110 ? -3.828 4.816 18.422 1 96.06 110 SER A C 1
ATOM 841 O O . SER A 1 110 ? -2.609 4.871 18.234 1 96.06 110 SER A O 1
ATOM 843 N N . MET A 1 111 ? -4.703 5.223 17.578 1 96.69 111 MET A N 1
ATOM 844 C CA . MET A 1 111 ? -4.371 5.941 16.344 1 96.69 111 MET A CA 1
ATOM 845 C C . MET A 1 111 ? -5.352 7.086 16.109 1 96.69 111 MET A C 1
ATOM 847 O O . MET A 1 111 ? -6.562 6.918 16.25 1 96.69 111 MET A O 1
ATOM 851 N N . PHE A 1 112 ? -4.836 8.25 15.812 1 95.81 112 PHE A N 1
ATOM 852 C CA . PHE A 1 112 ? -5.711 9.398 15.586 1 95.81 112 PHE A CA 1
ATOM 853 C C . PHE A 1 112 ? -5.07 10.375 14.609 1 95.81 112 PHE A C 1
ATOM 855 O O . PHE A 1 112 ? -3.859 10.336 14.383 1 95.81 112 PHE A O 1
ATOM 862 N N . VAL A 1 113 ? -5.895 11.195 13.977 1 95.06 113 VAL A N 1
ATOM 863 C CA . VAL A 1 113 ? -5.457 12.203 13.008 1 95.06 113 VAL A CA 1
ATOM 864 C C . VAL A 1 113 ? -5.824 13.594 13.508 1 95.06 113 VAL A C 1
ATOM 866 O O . VAL A 1 113 ? -6.938 13.82 13.984 1 95.06 113 VAL A O 1
ATOM 869 N N . ILE A 1 114 ? -4.883 14.516 13.438 1 93.75 114 ILE A N 1
ATOM 870 C CA . ILE A 1 114 ? -5.125 15.875 13.891 1 93.75 114 ILE A CA 1
ATOM 871 C C . ILE A 1 114 ? -4.715 16.859 12.797 1 93.75 114 ILE A C 1
ATOM 873 O O . ILE A 1 114 ? -3.738 16.641 12.086 1 93.75 114 ILE A O 1
ATOM 877 N N . ASP A 1 115 ? -5.457 17.891 12.633 1 89.19 115 ASP A N 1
ATOM 878 C CA . ASP A 1 115 ? -5.215 18.969 11.688 1 89.19 115 ASP A CA 1
ATOM 879 C C . ASP A 1 115 ? -4.637 20.203 12.391 1 89.19 115 ASP A C 1
ATOM 881 O O . ASP A 1 115 ? -5.34 20.875 13.141 1 89.19 115 ASP A O 1
ATOM 885 N N . PRO A 1 116 ? -3.369 20.484 12.172 1 90.31 116 PRO A N 1
ATOM 886 C CA . PRO A 1 116 ? -2.725 21.594 12.898 1 90.31 116 PRO A CA 1
ATOM 887 C C . PRO A 1 116 ? -3.201 22.969 12.43 1 90.31 116 PRO A C 1
ATOM 889 O O . PRO A 1 116 ? -2.756 23.984 12.961 1 90.31 116 PRO A O 1
ATOM 892 N N . ALA A 1 117 ? -4.043 23 11.422 1 84.88 117 ALA A N 1
ATOM 893 C CA . ALA A 1 117 ? -4.68 24.266 11.062 1 84.88 117 ALA A CA 1
ATOM 894 C C . ALA A 1 117 ? -5.547 24.781 12.203 1 84.88 117 ALA A C 1
ATOM 896 O O . ALA A 1 117 ? -5.852 25.984 12.258 1 84.88 117 ALA A O 1
ATOM 897 N N . TRP A 1 118 ? -5.922 23.906 13.078 1 83.81 118 TRP A N 1
ATOM 898 C CA . TRP A 1 118 ? -6.707 24.266 14.258 1 83.81 118 TRP A CA 1
ATOM 899 C C . TRP A 1 118 ? -5.867 24.141 15.523 1 83.81 118 TRP A C 1
ATOM 901 O O . TRP A 1 118 ? -4.934 23.344 15.586 1 83.81 118 TRP A O 1
ATOM 911 N N . SER A 1 119 ? -6.254 24.938 16.484 1 88.5 119 SER A N 1
ATOM 912 C CA . SER A 1 119 ? -5.488 24.953 17.734 1 88.5 119 SER A CA 1
ATOM 913 C C . SER A 1 119 ? -5.719 23.672 18.531 1 88.5 119 SER A C 1
ATOM 915 O O . SER A 1 119 ? -6.84 23.172 18.609 1 88.5 119 SER A O 1
ATOM 917 N N . PHE A 1 120 ? -4.562 23.188 19.062 1 92.62 120 PHE A N 1
ATOM 918 C CA . PHE A 1 120 ? -4.598 22.078 20 1 92.62 120 PHE A CA 1
ATOM 919 C C . PHE A 1 120 ? -3.377 22.109 20.922 1 92.62 120 PHE A C 1
ATOM 921 O O . PHE A 1 120 ? -2.453 22.891 20.703 1 92.62 120 PHE A O 1
ATOM 928 N N . GLN A 1 121 ? -3.484 21.359 21.953 1 94.88 121 GLN A N 1
ATOM 929 C CA . GLN A 1 121 ? -2.336 21.156 22.828 1 94.88 121 GLN A CA 1
ATOM 930 C C . GLN A 1 121 ? -2.082 19.656 23.047 1 94.88 121 GLN A C 1
ATOM 932 O O . GLN A 1 121 ? -3.004 18.906 23.375 1 94.88 121 GLN A O 1
ATOM 937 N N . GLU A 1 122 ? -0.906 19.25 22.75 1 95.88 122 GLU A N 1
ATOM 938 C CA . GLU A 1 122 ? -0.441 17.891 22.984 1 95.88 122 GLU A CA 1
ATOM 939 C C . GLU A 1 122 ? 0.488 17.828 24.188 1 95.88 122 GLU A C 1
ATOM 941 O O . GLU A 1 122 ? 1.572 18.422 24.172 1 95.88 122 GLU A O 1
ATOM 946 N N . SER A 1 123 ? 0.104 17.125 25.203 1 94.56 123 SER A N 1
ATOM 947 C CA . SER A 1 123 ? 0.852 17.125 26.453 1 94.56 123 SER A CA 1
ATOM 948 C C . SER A 1 123 ? 1.331 15.734 26.828 1 94.56 123 SER A C 1
ATOM 950 O O . SER A 1 123 ? 0.554 14.773 26.797 1 94.56 123 SER A O 1
ATOM 952 N N . PHE A 1 124 ? 2.605 15.641 27.141 1 92.94 124 PHE A N 1
ATOM 953 C CA . PHE A 1 124 ? 3.23 14.422 27.625 1 92.94 124 PHE A CA 1
ATOM 954 C C . PHE A 1 124 ? 3.596 14.539 29.109 1 92.94 124 PHE A C 1
ATOM 956 O O . PHE A 1 124 ? 4.746 14.828 29.438 1 92.94 124 PHE A O 1
ATOM 963 N N . THR A 1 125 ? 2.621 14.328 29.938 1 87.94 125 THR A N 1
ATOM 964 C CA . THR A 1 125 ? 2.891 14.352 31.375 1 87.94 125 THR A CA 1
ATOM 965 C C . THR A 1 125 ? 3.75 13.156 31.781 1 87.94 125 THR A C 1
ATOM 967 O O . THR A 1 125 ? 4.539 13.242 32.719 1 87.94 125 THR A O 1
ATOM 970 N N . GLU A 1 126 ? 3.533 12.062 31.141 1 88.81 126 GLU A N 1
ATOM 971 C CA . GLU A 1 126 ? 4.359 10.859 31.219 1 88.81 126 GLU A CA 1
ATOM 972 C C . GLU A 1 126 ? 5.02 10.547 29.891 1 88.81 126 GLU A C 1
ATOM 974 O O . GLU A 1 126 ? 4.789 11.25 28.906 1 88.81 126 GLU A O 1
ATOM 979 N N . ARG A 1 127 ? 5.918 9.531 29.953 1 91.19 127 ARG A N 1
ATOM 980 C CA . ARG A 1 127 ? 6.594 9.133 28.719 1 91.19 127 ARG A CA 1
ATOM 981 C C . ARG A 1 127 ? 5.598 8.625 27.688 1 91.19 127 ARG A C 1
ATOM 983 O O . ARG A 1 127 ? 4.68 7.867 28.016 1 91.19 127 ARG A O 1
ATOM 990 N N . GLY A 1 128 ? 5.723 9.125 26.531 1 94.69 128 GLY A N 1
ATOM 991 C CA . GLY A 1 128 ? 4.93 8.688 25.391 1 94.69 128 GLY A CA 1
ATOM 992 C C . GLY A 1 128 ? 5.758 8.398 24.156 1 94.69 128 GLY A C 1
ATOM 993 O O . GLY A 1 128 ? 6.633 9.195 23.797 1 94.69 128 GLY A O 1
ATOM 994 N N . GLN A 1 129 ? 5.559 7.207 23.594 1 95.56 129 GLN A N 1
ATOM 995 C CA . GLN A 1 129 ? 6.199 6.832 22.344 1 95.56 129 GLN A CA 1
ATOM 996 C C . GLN A 1 129 ? 5.184 6.758 21.203 1 95.56 129 GLN A C 1
ATOM 998 O O . GLN A 1 129 ? 4.09 6.219 21.375 1 95.56 129 GLN A O 1
ATOM 1003 N N . MET A 1 130 ? 5.559 7.395 20.078 1 96.31 130 MET A N 1
ATOM 1004 C CA . MET A 1 130 ? 4.594 7.375 18.984 1 96.31 130 MET A CA 1
ATOM 1005 C C . MET A 1 130 ? 5.301 7.453 17.625 1 96.31 130 MET A C 1
ATOM 1007 O O . MET A 1 130 ? 6.461 7.871 17.562 1 96.31 130 MET A O 1
ATOM 1011 N N . THR A 1 131 ? 4.68 6.938 16.609 1 95.88 131 THR A N 1
ATOM 1012 C CA . THR A 1 131 ? 4.996 7.168 15.211 1 95.88 131 THR A CA 1
ATOM 1013 C C . THR A 1 131 ? 4.082 8.234 14.617 1 95.88 131 THR A C 1
ATOM 1015 O O . THR A 1 131 ? 2.859 8.133 14.711 1 95.88 131 THR A O 1
ATOM 1018 N N . VAL A 1 132 ? 4.641 9.297 14.07 1 95.75 132 VAL A N 1
ATOM 1019 C CA . VAL A 1 132 ? 3.867 10.398 13.508 1 95.75 132 VAL A CA 1
ATOM 1020 C C . VAL A 1 132 ? 4.066 10.453 11.992 1 95.75 132 VAL A C 1
ATOM 1022 O O . VAL A 1 132 ? 5.199 10.477 11.508 1 95.75 132 VAL A O 1
ATOM 1025 N N . LEU A 1 133 ? 3.025 10.422 11.289 1 95.56 133 LEU A N 1
ATOM 1026 C CA . LEU A 1 133 ? 3.062 10.695 9.859 1 95.56 133 LEU A CA 1
ATOM 1027 C C . LEU A 1 133 ? 2.662 12.133 9.562 1 95.56 133 LEU A C 1
ATOM 1029 O O . LEU A 1 133 ? 1.636 12.609 10.055 1 95.56 133 LEU A O 1
ATOM 1033 N N . ARG A 1 134 ? 3.455 12.766 8.898 1 93.56 134 ARG A N 1
ATOM 1034 C CA . ARG A 1 134 ? 3.141 14.086 8.359 1 93.56 134 ARG A CA 1
ATOM 1035 C C . ARG A 1 134 ? 2.695 13.992 6.898 1 93.56 134 ARG A C 1
ATOM 1037 O O . ARG A 1 134 ? 3.502 13.68 6.02 1 93.56 134 ARG A O 1
ATOM 1044 N N . ILE A 1 135 ? 1.485 14.344 6.676 1 93.44 135 ILE A N 1
ATOM 1045 C CA . ILE A 1 135 ? 0.865 14.109 5.375 1 93.44 135 ILE A CA 1
ATOM 1046 C C . ILE A 1 135 ? 0.545 15.445 4.711 1 93.44 135 ILE A C 1
ATOM 1048 O O . ILE A 1 135 ? -0.265 16.219 5.219 1 93.44 135 ILE A O 1
ATOM 1052 N N . PRO A 1 136 ? 1.141 15.703 3.564 1 87 136 PRO A N 1
ATOM 1053 C CA . PRO A 1 136 ? 0.778 16.938 2.873 1 87 136 PRO A CA 1
ATOM 1054 C C . PRO A 1 136 ? -0.667 16.938 2.383 1 87 136 PRO A C 1
ATOM 1056 O O . PRO A 1 136 ? -1.082 16.016 1.67 1 87 136 PRO A O 1
ATOM 1059 N N . LYS A 1 137 ? -1.409 17.969 2.727 1 82.5 137 LYS A N 1
ATOM 1060 C CA . LYS A 1 137 ? -2.799 18.062 2.291 1 82.5 137 LYS A CA 1
ATOM 1061 C C . LYS A 1 137 ? -2.9 18.062 0.769 1 82.5 137 LYS A C 1
ATOM 1063 O O . LYS A 1 137 ? -3.867 17.531 0.209 1 82.5 137 LYS A O 1
ATOM 1068 N N . ALA A 1 138 ? -1.923 18.609 0.191 1 74.12 138 ALA A N 1
ATOM 1069 C CA . ALA A 1 138 ? -1.905 18.672 -1.269 1 74.12 138 ALA A CA 1
ATOM 1070 C C . ALA A 1 138 ? -1.967 17.266 -1.875 1 74.12 138 ALA A C 1
ATOM 1072 O O . ALA A 1 138 ? -2.672 17.047 -2.861 1 74.12 138 ALA A O 1
ATOM 1073 N N . ALA A 1 139 ? -1.198 16.312 -1.323 1 75.44 139 ALA A N 1
ATOM 1074 C CA . ALA A 1 139 ? -1.177 14.945 -1.82 1 75.44 139 ALA A CA 1
ATOM 1075 C C . ALA A 1 139 ? -2.555 14.297 -1.704 1 75.44 139 ALA A C 1
ATOM 1077 O O . ALA A 1 139 ? -2.955 13.516 -2.568 1 75.44 139 ALA A O 1
ATOM 1078 N N . LEU A 1 140 ? -3.273 14.641 -0.667 1 76.25 140 LEU A N 1
ATOM 1079 C CA . LEU A 1 140 ? -4.629 14.133 -0.482 1 76.25 140 LEU A CA 1
ATOM 1080 C C . LEU A 1 140 ? -5.602 14.828 -1.431 1 76.25 140 LEU A C 1
ATOM 1082 O O . LEU A 1 140 ? -6.422 14.164 -2.074 1 76.25 140 LEU A O 1
ATOM 1086 N N . ARG A 1 141 ? -5.406 16.109 -1.448 1 67.44 141 ARG A N 1
ATOM 1087 C CA . ARG A 1 141 ? -6.266 16.906 -2.324 1 67.44 141 ARG A CA 1
ATOM 1088 C C . ARG A 1 141 ? -6.141 16.438 -3.773 1 67.44 141 ARG A C 1
ATOM 1090 O O . ARG A 1 141 ? -7.148 16.281 -4.469 1 67.44 141 ARG A O 1
ATOM 1097 N N . ASP A 1 142 ? -4.922 16.203 -4.156 1 59.59 142 ASP A N 1
ATOM 1098 C CA . ASP A 1 142 ? -4.629 15.789 -5.527 1 59.59 142 ASP A CA 1
ATOM 1099 C C . ASP A 1 142 ? -5.27 14.438 -5.844 1 59.59 142 ASP A C 1
ATOM 1101 O O . ASP A 1 142 ? -5.582 14.156 -7.004 1 59.59 142 ASP A O 1
ATOM 1105 N N . ARG A 1 143 ? -5.484 13.672 -4.82 1 59.31 143 ARG A N 1
ATOM 1106 C CA . ARG A 1 143 ? -6.047 12.336 -4.992 1 59.31 143 ARG A CA 1
ATOM 1107 C C . ARG A 1 143 ? -7.547 12.336 -4.711 1 59.31 143 ARG A C 1
ATOM 1109 O O . ARG A 1 143 ? -8.195 11.289 -4.762 1 59.31 143 ARG A O 1
ATOM 1116 N N . GLY A 1 144 ? -8.117 13.547 -4.426 1 57.38 144 GLY A N 1
ATOM 1117 C CA . GLY A 1 144 ? -9.539 13.68 -4.145 1 57.38 144 GLY A CA 1
ATOM 1118 C C . GLY A 1 144 ? -9.93 13.117 -2.789 1 57.38 144 GLY A C 1
ATOM 1119 O O . GLY A 1 144 ? -11.086 12.742 -2.582 1 57.38 144 GLY A O 1
ATOM 1120 N N . LEU A 1 145 ? -9.031 13.117 -1.952 1 64.06 145 LEU A N 1
ATOM 1121 C CA . LEU A 1 145 ? -9.273 12.539 -0.632 1 64.06 145 LEU A CA 1
ATOM 1122 C C . LEU A 1 145 ? -9.531 13.641 0.396 1 64.06 145 LEU A C 1
ATOM 1124 O O . LEU A 1 145 ? -9.219 14.805 0.159 1 64.06 145 LEU A O 1
ATOM 1128 N N . ARG A 1 146 ? -10.18 13.203 1.479 1 70.56 146 ARG A N 1
ATOM 1129 C CA . ARG A 1 146 ? -10.391 14.133 2.584 1 70.56 146 ARG A CA 1
ATOM 1130 C C . ARG A 1 146 ? -9.062 14.656 3.121 1 70.56 146 ARG A C 1
ATOM 1132 O O . ARG A 1 146 ? -8.141 13.883 3.377 1 70.56 146 ARG A O 1
ATOM 1139 N N . HIS A 1 147 ? -8.945 16.016 3.17 1 77.62 147 HIS A N 1
ATOM 1140 C CA . HIS A 1 147 ? -7.645 16.578 3.5 1 77.62 147 HIS A CA 1
ATOM 1141 C C . HIS A 1 147 ? -7.762 17.641 4.59 1 77.62 147 HIS A C 1
ATOM 1143 O O . HIS A 1 147 ? -6.762 18.234 4.988 1 77.62 147 HIS A O 1
ATOM 1149 N N . SER A 1 148 ? -8.922 17.953 5.055 1 77.31 148 SER A N 1
ATOM 1150 C CA . SER A 1 148 ? -9.156 18.891 6.145 1 77.31 148 SER A CA 1
ATOM 1151 C C . SER A 1 148 ? -10.086 18.312 7.195 1 77.31 148 SER A C 1
ATOM 1153 O O . SER A 1 148 ? -11.078 17.641 6.859 1 77.31 148 SER A O 1
ATOM 1155 N N . LEU A 1 149 ? -9.656 18.469 8.414 1 77.62 149 LEU A N 1
ATOM 1156 C CA . LEU A 1 149 ? -10.422 17.922 9.531 1 77.62 149 LEU A CA 1
ATOM 1157 C C . LEU A 1 149 ? -10.766 19 10.547 1 77.62 149 LEU A C 1
ATOM 1159 O O . LEU A 1 149 ? -9.875 19.703 11.031 1 77.62 149 LEU A O 1
ATOM 1163 N N . ALA A 1 150 ? -12.016 19.141 10.797 1 69.25 150 ALA A N 1
ATOM 1164 C CA . ALA A 1 150 ? -12.43 20.125 11.773 1 69.25 150 ALA A CA 1
ATOM 1165 C C . ALA A 1 150 ? -12.133 19.656 13.195 1 69.25 150 ALA A C 1
ATOM 1167 O O . ALA A 1 150 ? -11.938 20.469 14.102 1 69.25 150 ALA A O 1
ATOM 1168 N N . ASP A 1 151 ? -12.148 18.312 13.328 1 80.62 151 ASP A N 1
ATOM 1169 C CA . ASP A 1 151 ? -11.891 17.734 14.641 1 80.62 151 ASP A CA 1
ATOM 1170 C C . ASP A 1 151 ? -10.945 16.531 14.539 1 80.62 151 ASP A C 1
ATOM 1172 O O . ASP A 1 151 ? -10.68 16.047 13.438 1 80.62 151 ASP A O 1
ATOM 1176 N N . LEU A 1 152 ? -10.531 16.156 15.742 1 87.81 152 LEU A N 1
ATOM 1177 C CA . LEU A 1 152 ? -9.703 14.953 15.867 1 87.81 152 LEU A CA 1
ATOM 1178 C C . LEU A 1 152 ? -10.461 13.727 15.375 1 87.81 152 LEU A C 1
ATOM 1180 O O . LEU A 1 152 ? -11.633 13.531 15.703 1 87.81 152 LEU A O 1
ATOM 1184 N N . VAL A 1 153 ? -9.867 13.047 14.5 1 89.5 153 VAL A N 1
ATOM 1185 C CA . VAL A 1 153 ? -10.43 11.766 14.078 1 89.5 153 VAL A CA 1
ATOM 1186 C C . VAL A 1 153 ? -9.734 10.625 14.812 1 89.5 153 VAL A C 1
ATOM 1188 O O . VAL A 1 153 ? -8.523 10.445 14.688 1 89.5 153 VAL A O 1
ATOM 1191 N N . THR A 1 154 ? -10.469 9.922 15.562 1 92.81 154 THR A N 1
ATOM 1192 C CA . THR A 1 154 ? -9.922 8.805 16.312 1 92.81 154 THR A CA 1
ATOM 1193 C C . THR A 1 154 ? -10.32 7.473 15.68 1 92.81 154 THR A C 1
ATOM 1195 O O . THR A 1 154 ? -11.5 7.246 15.398 1 92.81 154 THR A O 1
ATOM 1198 N N . ALA A 1 155 ? -9.375 6.68 15.477 1 91.38 155 ALA A N 1
ATOM 1199 C CA . ALA A 1 155 ? -9.664 5.355 14.93 1 91.38 155 ALA A CA 1
ATOM 1200 C C . ALA A 1 155 ? -10.297 4.453 15.984 1 91.38 155 ALA A C 1
ATOM 1202 O O . ALA A 1 155 ? -9.836 4.41 17.125 1 91.38 155 ALA A O 1
ATOM 1203 N N . ASP A 1 156 ? -11.367 3.77 15.641 1 89.38 156 ASP A N 1
ATOM 1204 C CA . ASP A 1 156 ? -11.961 2.752 16.5 1 89.38 156 ASP A CA 1
ATOM 1205 C C . ASP A 1 156 ? -11.141 1.466 16.484 1 89.38 156 ASP A C 1
ATOM 1207 O O . ASP A 1 156 ? -11.266 0.657 15.562 1 89.38 156 ASP A O 1
ATOM 1211 N N . MET A 1 157 ? -10.422 1.229 17.516 1 90.56 157 MET A N 1
ATOM 1212 C CA . MET A 1 157 ? -9.461 0.125 17.531 1 90.56 157 MET A CA 1
ATOM 1213 C C . MET A 1 157 ? -10.164 -1.202 17.797 1 90.56 157 MET A C 1
ATOM 1215 O O . MET A 1 157 ? -9.523 -2.252 17.844 1 90.56 157 MET A O 1
ATOM 1219 N N . ASN A 1 158 ? -11.453 -1.113 17.859 1 88.25 158 ASN A N 1
ATOM 1220 C CA . ASN A 1 158 ? -12.234 -2.35 17.875 1 88.25 158 ASN A CA 1
ATOM 1221 C C . ASN A 1 158 ? -12.602 -2.787 16.453 1 88.25 158 ASN A C 1
ATOM 1223 O O . ASN A 1 158 ? -13.102 -3.895 16.266 1 88.25 158 ASN A O 1
ATOM 1227 N N . SER A 1 159 ? -12.469 -1.967 15.562 1 88.19 159 SER A N 1
ATOM 1228 C CA . SER A 1 159 ? -12.719 -2.271 14.164 1 88.19 159 SER A CA 1
ATOM 1229 C C . SER A 1 159 ? -11.562 -3.047 13.547 1 88.19 159 SER A C 1
ATOM 1231 O O . SER A 1 159 ? -10.422 -2.584 13.562 1 88.19 159 SER A O 1
ATOM 1233 N N . PRO A 1 160 ? -11.828 -4.215 12.969 1 89 160 PRO A N 1
ATOM 1234 C CA . PRO A 1 160 ? -10.758 -4.957 12.289 1 89 160 PRO A CA 1
ATOM 1235 C C . PRO A 1 160 ? -10.102 -4.152 11.172 1 89 160 PRO A C 1
ATOM 1237 O O . PRO A 1 160 ? -8.898 -4.297 10.922 1 89 160 PRO A O 1
ATOM 1240 N N . ASP A 1 161 ? -10.898 -3.328 10.555 1 88.62 161 ASP A N 1
ATOM 1241 C CA . ASP A 1 161 ? -10.359 -2.484 9.492 1 88.62 161 ASP A CA 1
ATOM 1242 C C . ASP A 1 161 ? -9.297 -1.527 10.031 1 88.62 161 ASP A C 1
ATOM 1244 O O . ASP A 1 161 ? -8.219 -1.392 9.453 1 88.62 161 ASP A O 1
ATOM 1248 N N . MET A 1 162 ? -9.586 -0.945 11.141 1 92.25 162 MET A N 1
ATOM 1249 C CA . MET A 1 162 ? -8.672 0.033 11.719 1 92.25 162 MET A CA 1
ATOM 1250 C C . MET A 1 162 ? -7.426 -0.652 12.273 1 92.25 162 MET A C 1
ATOM 1252 O O . MET A 1 162 ? -6.32 -0.113 12.188 1 92.25 162 MET A O 1
ATOM 1256 N N . CYS A 1 163 ? -7.625 -1.816 12.82 1 93.12 163 CYS A N 1
ATOM 1257 C CA . CYS A 1 163 ? -6.484 -2.564 13.336 1 93.12 163 CYS A CA 1
ATOM 1258 C C . CYS A 1 163 ? -5.535 -2.953 12.203 1 93.12 163 CYS A C 1
ATOM 1260 O O . CYS A 1 163 ? -4.316 -2.797 12.328 1 93.12 163 CYS A O 1
ATOM 1262 N N . ALA A 1 164 ? -6.125 -3.432 11.148 1 92.75 164 ALA A N 1
ATOM 1263 C CA . ALA A 1 164 ? -5.309 -3.801 9.992 1 92.75 164 ALA A CA 1
ATOM 1264 C C . ALA A 1 164 ? -4.574 -2.588 9.43 1 92.75 164 ALA A C 1
ATOM 1266 O O . ALA A 1 164 ? -3.381 -2.662 9.125 1 92.75 164 ALA A O 1
ATOM 1267 N N . THR A 1 165 ? -5.309 -1.515 9.289 1 93.19 165 THR A N 1
ATOM 1268 C CA . THR A 1 165 ? -4.727 -0.284 8.766 1 93.19 165 THR A CA 1
ATOM 1269 C C . THR A 1 165 ? -3.586 0.196 9.656 1 93.19 165 THR A C 1
ATOM 1271 O O . THR A 1 165 ? -2.516 0.558 9.164 1 93.19 165 THR A O 1
ATOM 1274 N N . ARG A 1 166 ? -3.783 0.154 10.906 1 94.5 166 ARG A N 1
ATOM 1275 C CA . ARG A 1 166 ? -2.756 0.545 11.867 1 94.5 166 ARG A CA 1
ATOM 1276 C C . ARG A 1 166 ? -1.505 -0.312 11.711 1 94.5 166 ARG A C 1
ATOM 1278 O O . ARG A 1 166 ? -0.389 0.21 11.672 1 94.5 166 ARG A O 1
ATOM 1285 N N . ASP A 1 167 ? -1.681 -1.577 11.641 1 94.19 167 ASP A N 1
ATOM 1286 C CA . ASP A 1 167 ? -0.551 -2.496 11.539 1 94.19 167 ASP A CA 1
ATOM 1287 C C . ASP A 1 167 ? 0.268 -2.227 10.281 1 94.19 167 ASP A C 1
ATOM 1289 O O . ASP A 1 167 ? 1.499 -2.268 10.312 1 94.19 167 ASP A O 1
ATOM 1293 N N . LEU A 1 168 ? -0.402 -1.96 9.227 1 95.12 168 LEU A N 1
ATOM 1294 C CA . LEU A 1 168 ? 0.28 -1.694 7.965 1 95.12 168 LEU A CA 1
ATOM 1295 C C . LEU A 1 168 ? 1.032 -0.369 8.023 1 95.12 168 LEU A C 1
ATOM 1297 O O . LEU A 1 168 ? 2.186 -0.287 7.594 1 95.12 168 LEU A O 1
ATOM 1301 N N . ILE A 1 169 ? 0.358 0.624 8.531 1 96.12 169 ILE A N 1
ATOM 1302 C CA . ILE A 1 169 ? 1.01 1.922 8.672 1 96.12 169 ILE A CA 1
ATOM 1303 C C . ILE A 1 169 ? 2.268 1.777 9.523 1 96.12 169 ILE A C 1
ATOM 1305 O O . ILE A 1 169 ? 3.33 2.291 9.172 1 96.12 169 ILE A O 1
ATOM 1309 N N . TYR A 1 170 ? 2.137 1.119 10.602 1 95.81 170 TYR A N 1
ATOM 1310 C CA . TYR A 1 170 ? 3.275 0.913 11.492 1 95.81 170 TYR A CA 1
ATOM 1311 C C . TYR A 1 170 ? 4.41 0.199 10.766 1 95.81 170 TYR A C 1
ATOM 1313 O O . TYR A 1 170 ? 5.574 0.592 10.883 1 95.81 170 TYR A O 1
ATOM 1321 N N . CYS A 1 171 ? 4.094 -0.807 10.047 1 94.94 171 CYS A N 1
ATOM 1322 C CA . CYS A 1 171 ? 5.086 -1.587 9.32 1 94.94 171 CYS A CA 1
ATOM 1323 C C . CYS A 1 171 ? 5.824 -0.72 8.305 1 94.94 171 CYS A C 1
ATOM 1325 O O . CYS A 1 171 ? 7.055 -0.746 8.242 1 94.94 171 CYS A O 1
ATOM 1327 N N . ILE A 1 172 ? 5.098 0.084 7.555 1 94.94 172 ILE A N 1
ATOM 1328 C CA . ILE A 1 172 ? 5.699 0.938 6.539 1 94.94 172 ILE A CA 1
ATOM 1329 C C . ILE A 1 172 ? 6.582 1.989 7.203 1 94.94 172 ILE A C 1
ATOM 1331 O O . ILE A 1 172 ? 7.711 2.232 6.766 1 94.94 172 ILE A O 1
ATOM 1335 N N . ALA A 1 173 ? 6.07 2.506 8.234 1 92.38 173 ALA A N 1
ATOM 1336 C CA . ALA A 1 173 ? 6.773 3.584 8.922 1 92.38 173 ALA A CA 1
ATOM 1337 C C . ALA A 1 173 ? 8.102 3.092 9.492 1 92.38 173 ALA A C 1
ATOM 1339 O O . ALA A 1 173 ? 9.023 3.883 9.703 1 92.38 173 ALA A O 1
ATOM 1340 N N . GLN A 1 174 ? 8.195 1.886 9.734 1 90.06 174 GLN A N 1
ATOM 1341 C CA . GLN A 1 174 ? 9.398 1.327 10.336 1 90.06 174 GLN A CA 1
ATOM 1342 C C . GLN A 1 174 ? 10.492 1.115 9.297 1 90.06 174 GLN A C 1
ATOM 1344 O O . GLN A 1 174 ? 11.625 0.775 9.641 1 90.06 174 GLN A O 1
ATOM 1349 N N . GLN A 1 175 ? 10.133 1.316 8.055 1 87.06 175 GLN A N 1
ATOM 1350 C CA . GLN A 1 175 ? 11.125 1.112 7.004 1 87.06 175 GLN A CA 1
ATOM 1351 C C . GLN A 1 175 ? 12.062 2.312 6.895 1 87.06 175 GLN A C 1
ATOM 1353 O O . GLN A 1 175 ? 11.961 3.098 5.949 1 87.06 175 GLN A O 1
ATOM 1358 N N . HIS A 1 176 ? 12.773 2.568 7.855 1 73 176 HIS A N 1
ATOM 1359 C CA . HIS A 1 176 ? 13.664 3.727 7.891 1 73 176 HIS A CA 1
ATOM 1360 C C . HIS A 1 176 ? 14.969 3.438 7.168 1 73 176 HIS A C 1
ATOM 1362 O O . HIS A 1 176 ? 15.695 4.363 6.793 1 73 176 HIS A O 1
ATOM 1368 N N . VAL A 1 177 ? 15.18 2.166 6.883 1 66.5 177 VAL A N 1
ATOM 1369 C CA . VAL A 1 177 ? 16.422 1.831 6.203 1 66.5 177 VAL A CA 1
ATOM 1370 C C . VAL A 1 177 ? 16.406 2.375 4.777 1 66.5 177 VAL A C 1
ATOM 1372 O O . VAL A 1 177 ? 15.359 2.814 4.293 1 66.5 177 VAL A O 1
ATOM 1375 N N . ALA A 1 178 ? 17.453 2.379 4.027 1 71.62 178 ALA A N 1
ATOM 1376 C CA . ALA A 1 178 ? 17.906 3.125 2.855 1 71.62 178 ALA A CA 1
ATOM 1377 C C . ALA A 1 178 ? 17.25 2.611 1.584 1 71.62 178 ALA A C 1
ATOM 1379 O O . ALA A 1 178 ? 17.906 2.439 0.554 1 71.62 178 ALA A O 1
ATOM 1380 N N . PRO A 1 179 ? 15.852 2.262 1.752 1 80.19 179 PRO A N 1
ATOM 1381 C CA . PRO A 1 179 ? 15.312 1.907 0.435 1 80.19 179 PRO A CA 1
ATOM 1382 C C . PRO A 1 179 ? 15.539 3.002 -0.606 1 80.19 179 PRO A C 1
ATOM 1384 O O . PRO A 1 179 ? 15.781 4.156 -0.25 1 80.19 179 PRO A O 1
ATOM 1387 N N . SER A 1 180 ? 15.523 2.604 -1.844 1 81.06 180 SER A N 1
ATOM 1388 C CA . SER A 1 180 ? 15.672 3.523 -2.967 1 81.06 180 SER A CA 1
ATOM 1389 C C . SER A 1 180 ? 14.5 4.492 -3.045 1 81.06 180 SER A C 1
ATOM 1391 O O . SER A 1 180 ? 13.453 4.262 -2.434 1 81.06 180 SER A O 1
ATOM 1393 N N . PRO A 1 181 ? 14.656 5.559 -3.74 1 78.94 181 PRO A N 1
ATOM 1394 C CA . PRO A 1 181 ? 13.555 6.512 -3.908 1 78.94 181 PRO A CA 1
ATOM 1395 C C . PRO A 1 181 ? 12.305 5.867 -4.496 1 78.94 181 PRO A C 1
ATOM 1397 O O . PRO A 1 181 ? 11.188 6.246 -4.137 1 78.94 181 PRO A O 1
ATOM 1400 N N . VAL A 1 182 ? 12.492 4.941 -5.344 1 79 182 VAL A N 1
ATOM 1401 C CA . VAL A 1 182 ? 11.359 4.285 -5.988 1 79 182 VAL A CA 1
ATOM 1402 C C . VAL A 1 182 ? 10.508 3.574 -4.938 1 79 182 VAL A C 1
ATOM 1404 O O . VAL A 1 182 ? 9.281 3.736 -4.906 1 79 182 VAL A O 1
ATOM 1407 N N . ILE A 1 183 ? 11.164 2.838 -4.078 1 86.94 183 ILE A N 1
ATOM 1408 C CA . ILE A 1 183 ? 10.445 2.08 -3.055 1 86.94 183 ILE A CA 1
ATOM 1409 C C . ILE A 1 183 ? 9.891 3.035 -2.002 1 86.94 183 ILE A C 1
ATOM 1411 O O . ILE A 1 183 ? 8.781 2.836 -1.503 1 86.94 183 ILE A O 1
ATOM 1415 N N . ARG A 1 184 ? 10.609 4.062 -1.726 1 88.44 184 ARG A N 1
ATOM 1416 C CA . ARG A 1 184 ? 10.125 5.059 -0.775 1 88.44 184 ARG A CA 1
ATOM 1417 C C . ARG A 1 184 ? 8.875 5.754 -1.304 1 88.44 184 ARG A C 1
ATOM 1419 O O . ARG A 1 184 ? 7.934 6.012 -0.548 1 88.44 184 ARG A O 1
ATOM 1426 N N . ASN A 1 185 ? 8.906 6.043 -2.559 1 83.69 185 ASN A N 1
ATOM 1427 C CA . ASN A 1 185 ? 7.73 6.656 -3.176 1 83.69 185 ASN A CA 1
ATOM 1428 C C . ASN A 1 185 ? 6.535 5.711 -3.164 1 83.69 185 ASN A C 1
ATOM 1430 O O . ASN A 1 185 ? 5.402 6.141 -2.932 1 83.69 185 ASN A O 1
ATOM 1434 N N . LEU A 1 186 ? 6.824 4.484 -3.422 1 84.31 186 LEU A N 1
ATOM 1435 C CA . LEU A 1 186 ? 5.773 3.479 -3.35 1 84.31 186 LEU A CA 1
ATOM 1436 C C . LEU A 1 186 ? 5.176 3.416 -1.948 1 84.31 186 LEU A C 1
ATOM 1438 O O . LEU A 1 186 ? 3.951 3.451 -1.788 1 84.31 186 LEU A O 1
ATOM 1442 N N . MET A 1 187 ? 5.984 3.396 -0.99 1 92.62 187 MET A N 1
ATOM 1443 C CA . MET A 1 187 ? 5.535 3.336 0.399 1 92.62 187 MET A CA 1
ATOM 1444 C C . MET A 1 187 ? 4.73 4.578 0.764 1 92.62 187 MET A C 1
ATOM 1446 O O . MET A 1 187 ? 3.719 4.484 1.459 1 92.62 187 MET A O 1
ATOM 1450 N N . GLY A 1 188 ? 5.223 5.703 0.284 1 90.56 188 GLY A N 1
ATOM 1451 C CA . GLY A 1 188 ? 4.48 6.934 0.519 1 90.56 188 GLY A CA 1
ATOM 1452 C C . GLY A 1 188 ? 3.066 6.891 -0.029 1 90.56 188 GLY A C 1
ATOM 1453 O O . GLY A 1 188 ? 2.117 7.27 0.659 1 90.56 188 GLY A O 1
ATOM 1454 N N . ARG A 1 189 ? 2.949 6.418 -1.203 1 85.25 189 ARG A N 1
ATOM 1455 C CA . ARG A 1 189 ? 1.635 6.301 -1.826 1 85.25 189 ARG A CA 1
ATOM 1456 C C . ARG A 1 189 ? 0.746 5.336 -1.052 1 85.25 189 ARG A C 1
ATOM 1458 O O . ARG A 1 189 ? -0.447 5.59 -0.871 1 85.25 189 ARG A O 1
ATOM 1465 N N . GLN A 1 190 ? 1.333 4.234 -0.647 1 90.31 190 GLN A N 1
ATOM 1466 C CA . GLN A 1 190 ? 0.571 3.264 0.131 1 90.31 190 GLN A CA 1
ATOM 1467 C C . GLN A 1 190 ? 0.086 3.871 1.444 1 90.31 190 GLN A C 1
ATOM 1469 O O . GLN A 1 190 ? -1.048 3.629 1.864 1 90.31 190 GLN A O 1
ATOM 1474 N N . LEU A 1 191 ? 0.907 4.633 2.018 1 94.19 191 LEU A N 1
ATOM 1475 C CA . LEU A 1 191 ? 0.506 5.312 3.244 1 94.19 191 LEU A CA 1
ATOM 1476 C C . LEU A 1 191 ? -0.675 6.242 2.99 1 94.19 191 LEU A C 1
ATOM 1478 O O . LEU A 1 191 ? -1.608 6.301 3.793 1 94.19 191 LEU A O 1
ATOM 1482 N N . LEU A 1 192 ? -0.627 6.957 1.896 1 87.62 192 LEU A N 1
ATOM 1483 C CA . LEU A 1 192 ? -1.714 7.875 1.579 1 87.62 192 LEU A CA 1
ATOM 1484 C C . LEU A 1 192 ? -3.031 7.125 1.411 1 87.62 192 LEU A C 1
ATOM 1486 O O . LEU A 1 192 ? -4.078 7.594 1.858 1 87.62 192 LEU A O 1
ATOM 1490 N N . GLU A 1 193 ? -3.002 5.984 0.852 1 84.38 193 GLU A N 1
ATOM 1491 C CA . GLU A 1 193 ? -4.207 5.176 0.688 1 84.38 193 GLU A CA 1
ATOM 1492 C C . GLU A 1 193 ? -4.738 4.699 2.035 1 84.38 193 GLU A C 1
ATOM 1494 O O . GLU A 1 193 ? -5.953 4.648 2.248 1 84.38 193 GLU A O 1
ATOM 1499 N N . LEU A 1 194 ? -3.855 4.309 2.877 1 92.38 194 LEU A N 1
ATOM 1500 C CA . LEU A 1 194 ? -4.258 3.848 4.203 1 92.38 194 LEU A CA 1
ATOM 1501 C C . LEU A 1 194 ? -4.859 4.988 5.012 1 92.38 194 LEU A C 1
ATOM 1503 O O . LEU A 1 194 ? -5.84 4.789 5.738 1 92.38 194 LEU A O 1
ATOM 1507 N N . VAL A 1 195 ? -4.246 6.141 4.852 1 90.81 195 VAL A N 1
ATOM 1508 C CA . VAL A 1 195 ? -4.777 7.316 5.535 1 90.81 195 VAL A CA 1
ATOM 1509 C C . VAL A 1 195 ? -6.188 7.613 5.035 1 90.81 195 VAL A C 1
ATOM 1511 O O . VAL A 1 195 ? -7.074 7.953 5.82 1 90.81 195 VAL A O 1
ATOM 1514 N N . ASP A 1 196 ? -6.387 7.465 3.807 1 83.81 196 ASP A N 1
ATOM 1515 C CA . ASP A 1 196 ? -7.719 7.652 3.238 1 83.81 196 ASP A CA 1
ATOM 1516 C C . ASP A 1 196 ? -8.719 6.68 3.859 1 83.81 196 ASP A C 1
ATOM 1518 O O . ASP A 1 196 ? -9.867 7.047 4.121 1 83.81 196 ASP A O 1
ATOM 1522 N N . ALA A 1 197 ? -8.305 5.5 4.062 1 83.25 197 ALA A N 1
ATOM 1523 C CA . ALA A 1 197 ? -9.172 4.488 4.664 1 83.25 197 ALA A CA 1
ATOM 1524 C C . ALA A 1 197 ? -9.578 4.887 6.082 1 83.25 197 ALA A C 1
ATOM 1526 O O . ALA A 1 197 ? -10.68 4.57 6.527 1 83.25 197 ALA A O 1
ATOM 1527 N N . ILE A 1 198 ? -8.711 5.516 6.762 1 86.44 198 ILE A N 1
ATOM 1528 C CA . ILE A 1 198 ? -8.977 5.938 8.133 1 86.44 198 ILE A CA 1
ATOM 1529 C C . ILE A 1 198 ? -9.938 7.129 8.133 1 86.44 198 ILE A C 1
ATOM 1531 O O . ILE A 1 198 ? -10.852 7.195 8.953 1 86.44 198 ILE A O 1
ATOM 1535 N N . LEU A 1 199 ? -9.602 8 7.184 1 82.06 199 LEU A N 1
ATOM 1536 C CA . LEU A 1 199 ? -10.344 9.258 7.16 1 82.06 199 LEU A CA 1
ATOM 1537 C C . LEU A 1 199 ? -11.727 9.055 6.543 1 82.06 199 LEU A C 1
ATOM 1539 O O . LEU A 1 199 ? -12.617 9.883 6.734 1 82.06 199 LEU A O 1
ATOM 1543 N N . GLY A 1 200 ? -11.758 8.039 5.43 1 65.81 200 GLY A N 1
ATOM 1544 C CA . GLY A 1 200 ? -12.992 7.785 4.703 1 65.81 200 GLY A CA 1
ATOM 1545 C C . GLY A 1 200 ? -13.984 6.953 5.488 1 65.81 200 GLY A C 1
ATOM 1546 O O . GLY A 1 200 ? -13.898 5.723 5.508 1 65.81 200 GLY A O 1
ATOM 1547 N N . GLY A 1 201 ? -14.219 7.016 6.633 1 46 201 GLY A N 1
ATOM 1548 C CA . GLY A 1 201 ? -15.297 6.332 7.336 1 46 201 GLY A CA 1
ATOM 1549 C C . GLY A 1 201 ? -16.125 5.438 6.434 1 46 201 GLY A C 1
ATOM 1550 O O . GLY A 1 201 ? -16.094 5.582 5.207 1 46 201 GLY A O 1
ATOM 1551 N N . ALA A 1 202 ? -16.812 4.039 6.965 1 37.41 202 ALA A N 1
ATOM 1552 C CA . ALA A 1 202 ? -17.594 2.904 6.469 1 37.41 202 ALA A CA 1
ATOM 1553 C C . ALA A 1 202 ? -18.422 3.301 5.246 1 37.41 202 ALA A C 1
ATOM 1555 O O . ALA A 1 202 ? -18.672 2.473 4.371 1 37.41 202 ALA A O 1
ATOM 1556 N N . GLY A 1 203 ? -19.266 4.195 5.34 1 34.22 203 GLY A N 1
ATOM 1557 C CA . GLY A 1 203 ? -20.375 4.266 4.418 1 34.22 203 GLY A CA 1
ATOM 1558 C C . GLY A 1 203 ? -19.969 4.555 2.99 1 34.22 203 GLY A C 1
ATOM 1559 O O . GLY A 1 203 ? -20.766 4.422 2.062 1 34.22 203 GLY A O 1
ATOM 1560 N N . ASP A 1 204 ? -19.109 5.434 2.793 1 34 204 ASP A N 1
ATOM 1561 C CA . ASP A 1 204 ? -19.016 5.797 1.384 1 34 204 ASP A CA 1
ATOM 1562 C C . ASP A 1 204 ? -18.188 4.77 0.604 1 34 204 ASP A C 1
ATOM 1564 O O . ASP A 1 204 ? -16.969 4.812 0.606 1 34 204 ASP A O 1
ATOM 1568 N N . THR A 1 205 ? -18.328 3.488 0.836 1 32.97 205 THR A N 1
ATOM 1569 C CA . THR A 1 205 ? -17.766 2.348 0.122 1 32.97 205 THR A CA 1
ATOM 1570 C C . THR A 1 205 ? -17.453 2.719 -1.324 1 32.97 205 THR A C 1
ATOM 1572 O O . THR A 1 205 ? -18.312 3.24 -2.041 1 32.97 205 THR A O 1
ATOM 1575 N N . LEU A 1 206 ? -16.297 2.777 -1.718 1 32.19 206 LEU A N 1
ATOM 1576 C CA . LEU A 1 206 ? -15.594 2.945 -2.98 1 32.19 206 LEU A CA 1
ATOM 1577 C C . LEU A 1 206 ? -16.016 1.889 -3.992 1 32.19 206 LEU A C 1
ATOM 1579 O O . LEU A 1 206 ? -15.469 0.786 -4.016 1 32.19 206 LEU A O 1
ATOM 1583 N N . MET A 1 207 ? -17.203 1.384 -4.121 1 32.09 207 MET A N 1
ATOM 1584 C CA . MET A 1 207 ? -17.5 0.546 -5.281 1 32.09 207 MET A CA 1
ATOM 1585 C C . MET A 1 207 ? -16.781 1.072 -6.52 1 32.09 207 MET A C 1
ATOM 1587 O O . MET A 1 207 ? -16.953 2.23 -6.902 1 32.09 207 MET A O 1
ATOM 1591 N N . PRO A 1 208 ? -15.758 0.642 -6.895 1 33.06 208 PRO A N 1
ATOM 1592 C CA . PRO A 1 208 ? -14.953 0.934 -8.078 1 33.06 208 PRO A CA 1
ATOM 1593 C C . PRO A 1 208 ? -15.797 1.244 -9.312 1 33.06 208 PRO A C 1
ATOM 1595 O O . PRO A 1 208 ? -15.336 1.931 -10.227 1 33.06 208 PRO A O 1
ATOM 1598 N N . ARG A 1 209 ? -16.641 0.302 -9.852 1 37.19 209 ARG A N 1
ATOM 1599 C CA . ARG A 1 209 ? -17.359 0.77 -11.039 1 37.19 209 ARG A CA 1
ATOM 1600 C C . ARG A 1 209 ? -17.766 2.23 -10.891 1 37.19 209 ARG A C 1
ATOM 1602 O O . ARG A 1 209 ? -18.531 2.75 -11.703 1 37.19 209 ARG A O 1
ATOM 1609 N N . SER A 1 210 ? -17.594 2.971 -9.648 1 41.91 210 SER A N 1
ATOM 1610 C CA . SER A 1 210 ? -18.156 3.883 -8.656 1 41.91 210 SER A CA 1
ATOM 1611 C C . SER A 1 210 ? -17.75 5.324 -8.945 1 41.91 210 SER A C 1
ATOM 1613 O O . SER A 1 210 ? -16.844 5.578 -9.742 1 41.91 210 SER A O 1
ATOM 1615 N N . ALA A 1 211 ? -18.562 6.105 -8.414 1 50.78 211 ALA A N 1
ATOM 1616 C CA . ALA A 1 211 ? -18.406 7.559 -8.453 1 50.78 211 ALA A CA 1
ATOM 1617 C C . ALA A 1 211 ? -16.969 7.965 -8.195 1 50.78 211 ALA A C 1
ATOM 1619 O O . ALA A 1 211 ? -16.438 8.867 -8.852 1 50.78 211 ALA A O 1
ATOM 1620 N N . GLU A 1 212 ? -16.281 6.973 -7.562 1 48.44 212 GLU A N 1
ATOM 1621 C CA . GLU A 1 212 ? -14.93 7.34 -7.168 1 48.44 212 GLU A CA 1
ATOM 1622 C C . GLU A 1 212 ? -13.938 7.082 -8.297 1 48.44 212 GLU A C 1
ATOM 1624 O O . GLU A 1 212 ? -13.023 7.875 -8.523 1 48.44 212 GLU A O 1
ATOM 1629 N N . VAL A 1 213 ? -14.102 5.926 -8.984 1 52.38 213 VAL A N 1
ATOM 1630 C CA . VAL A 1 213 ? -13.211 5.641 -10.102 1 52.38 213 VAL A CA 1
ATOM 1631 C C . VAL A 1 213 ? -13.406 6.688 -11.195 1 52.38 213 VAL A C 1
ATOM 1633 O O . VAL A 1 213 ? -12.43 7.18 -11.773 1 52.38 213 VAL A O 1
ATOM 1636 N N . VAL A 1 214 ? -14.68 6.953 -11.469 1 60.62 214 VAL A N 1
ATOM 1637 C CA . VAL A 1 214 ? -15.008 7.98 -12.453 1 60.62 214 VAL A CA 1
ATOM 1638 C C . VAL A 1 214 ? -14.391 9.312 -12.039 1 60.62 214 VAL A C 1
ATOM 1640 O O . VAL A 1 214 ? -13.773 10 -12.859 1 60.62 214 VAL A O 1
ATOM 1643 N N . LEU A 1 215 ? -14.477 9.539 -10.742 1 66.25 215 LEU A N 1
ATOM 1644 C CA . LEU A 1 215 ? -13.969 10.805 -10.242 1 66.25 215 LEU A CA 1
ATOM 1645 C C . LEU A 1 215 ? -12.445 10.844 -10.297 1 66.25 215 LEU A C 1
ATOM 1647 O O . LEU A 1 215 ? -11.852 11.867 -10.648 1 66.25 215 LEU A O 1
ATOM 1651 N N . LEU A 1 216 ? -11.93 9.727 -10.016 1 60.75 216 LEU A N 1
ATOM 1652 C CA . LEU A 1 216 ? -10.469 9.664 -10.062 1 60.75 216 LEU A CA 1
ATOM 1653 C C . LEU A 1 216 ? -9.969 9.852 -11.484 1 60.75 216 LEU A C 1
ATOM 1655 O O . LEU A 1 216 ? -9 10.578 -11.719 1 60.75 216 LEU A O 1
ATOM 1659 N N . ARG A 1 217 ? -10.617 9.242 -12.359 1 62.47 217 ARG A N 1
ATOM 1660 C CA . ARG A 1 217 ? -10.258 9.398 -13.758 1 62.47 217 ARG A CA 1
ATOM 1661 C C . ARG A 1 217 ? -10.453 10.836 -14.219 1 62.47 217 ARG A C 1
ATOM 1663 O O . ARG A 1 217 ? -9.602 11.391 -14.922 1 62.47 217 ARG A O 1
ATOM 1670 N N . ALA A 1 218 ? -11.555 11.32 -13.773 1 75.31 218 ALA A N 1
ATOM 1671 C CA . ALA A 1 218 ? -11.867 12.703 -14.125 1 75.31 218 ALA A CA 1
ATOM 1672 C C . ALA A 1 218 ? -10.82 13.664 -13.57 1 75.31 218 ALA A C 1
ATOM 1674 O O . ALA A 1 218 ? -10.305 14.523 -14.289 1 75.31 218 ALA A O 1
ATOM 1675 N N . LYS A 1 219 ? -10.539 13.43 -12.352 1 71.94 219 LYS A N 1
ATOM 1676 C CA . LYS A 1 219 ? -9.602 14.328 -11.688 1 71.94 219 LYS A CA 1
ATOM 1677 C C . LYS A 1 219 ? -8.203 14.188 -12.273 1 71.94 219 LYS A C 1
ATOM 1679 O O . LYS A 1 219 ? -7.5 15.188 -12.469 1 71.94 219 LYS A O 1
ATOM 1684 N N . ARG A 1 220 ? -7.84 13.023 -12.516 1 64.12 220 ARG A N 1
ATOM 1685 C CA . ARG A 1 220 ? -6.547 12.797 -13.156 1 64.12 220 ARG A CA 1
ATOM 1686 C C . ARG A 1 220 ? -6.48 13.492 -14.508 1 64.12 220 ARG A C 1
ATOM 1688 O O . ARG A 1 220 ? -5.48 14.141 -14.828 1 64.12 220 ARG A O 1
ATOM 1695 N N . TYR A 1 221 ? -7.484 13.281 -15.305 1 69.38 221 TYR A N 1
ATOM 1696 C CA . TYR A 1 221 ? -7.547 13.945 -16.609 1 69.38 221 TYR A CA 1
ATOM 1697 C C . TYR A 1 221 ? -7.445 15.453 -16.453 1 69.38 221 TYR A C 1
ATOM 1699 O O . TYR A 1 221 ? -6.727 16.109 -17.219 1 69.38 221 TYR A O 1
ATOM 1707 N N . ILE A 1 222 ? -8.133 15.984 -15.5 1 78.62 222 ILE A N 1
ATOM 1708 C CA . ILE A 1 222 ? -8.109 17.422 -15.242 1 78.62 222 ILE A CA 1
ATOM 1709 C C . ILE A 1 222 ? -6.688 17.859 -14.906 1 78.62 222 ILE A C 1
ATOM 1711 O O . ILE A 1 222 ? -6.18 18.844 -15.461 1 78.62 222 ILE A O 1
ATOM 1715 N N . HIS A 1 223 ? -6.086 17.125 -14.086 1 67.19 223 HIS A N 1
ATOM 1716 C CA . HIS A 1 223 ? -4.742 17.453 -13.633 1 67.19 223 HIS A CA 1
ATOM 1717 C C . HIS A 1 223 ? -3.754 17.469 -14.789 1 67.19 223 HIS A C 1
ATOM 1719 O O . HIS A 1 223 ? -2.904 18.359 -14.883 1 67.19 223 HIS A O 1
ATOM 1725 N N . LEU A 1 224 ? -3.938 16.578 -15.633 1 64 224 LEU A N 1
ATOM 1726 C CA . LEU A 1 224 ? -3.004 16.422 -16.75 1 64 224 LEU A CA 1
ATOM 1727 C C . LEU A 1 224 ? -3.275 17.469 -17.828 1 64 224 LEU A C 1
ATOM 1729 O O . LEU A 1 224 ? -2.416 17.719 -18.672 1 64 224 LEU A O 1
ATOM 1733 N N . ASN A 1 225 ? -4.414 18.078 -17.766 1 71.38 225 ASN A N 1
ATOM 1734 C CA . ASN A 1 225 ? -4.824 18.953 -18.859 1 71.38 225 ASN A CA 1
ATOM 1735 C C . ASN A 1 225 ? -5.172 20.344 -18.344 1 71.38 225 ASN A C 1
ATOM 1737 O O . ASN A 1 225 ? -5.984 21.062 -18.938 1 71.38 225 ASN A O 1
ATOM 1741 N N . LEU A 1 226 ? -4.547 20.672 -17.25 1 77.19 226 LEU A N 1
ATOM 1742 C CA . LEU A 1 226 ? -4.898 21.922 -16.594 1 77.19 226 LEU A CA 1
ATOM 1743 C C . LEU A 1 226 ? -4.562 23.125 -17.469 1 77.19 226 LEU A C 1
ATOM 1745 O O . LEU A 1 226 ? -5.254 24.141 -17.438 1 77.19 226 LEU A O 1
ATOM 1749 N N . GLY A 1 227 ? -3.455 23.031 -18.156 1 79.38 227 GLY A N 1
ATOM 1750 C CA . GLY A 1 227 ? -3.004 24.141 -18.984 1 79.38 227 GLY A CA 1
ATOM 1751 C C . GLY A 1 227 ? -3.865 24.359 -20.203 1 79.38 227 GLY A C 1
ATOM 1752 O O . GLY A 1 227 ? -3.742 25.375 -20.891 1 79.38 227 GLY A O 1
ATOM 1753 N N . ASN A 1 228 ? -4.734 23.484 -20.578 1 79.88 228 ASN A N 1
ATOM 1754 C CA . ASN A 1 228 ? -5.633 23.594 -21.719 1 79.88 228 ASN A CA 1
ATOM 1755 C C . ASN A 1 228 ? -6.824 24.5 -21.422 1 79.88 228 ASN A C 1
ATOM 1757 O O . ASN A 1 228 ? -7.73 24.109 -20.672 1 79.88 228 ASN A O 1
ATOM 1761 N N . SER A 1 229 ? -6.73 25.609 -21.969 1 83.44 229 SER A N 1
ATOM 1762 C CA . SER A 1 229 ? -7.75 26.625 -21.688 1 83.44 229 SER A CA 1
ATOM 1763 C C . SER A 1 229 ? -9.117 26.172 -22.172 1 83.44 229 SER A C 1
ATOM 1765 O O . SER A 1 229 ? -10.148 26.672 -21.719 1 83.44 229 SER A O 1
ATOM 1767 N N . ASP A 1 230 ? -9.242 25.156 -23.062 1 83.81 230 ASP A N 1
ATOM 1768 C CA . ASP A 1 230 ? -10.5 24.688 -23.641 1 83.81 230 ASP A CA 1
ATOM 1769 C C . ASP A 1 230 ? -11.039 23.484 -22.875 1 83.81 230 ASP A C 1
ATOM 1771 O O . ASP A 1 230 ? -12.055 22.891 -23.266 1 83.81 230 ASP A O 1
ATOM 1775 N N . LEU A 1 231 ? -10.398 23.203 -21.844 1 87.12 231 LEU A N 1
ATOM 1776 C CA . LEU A 1 231 ? -10.844 22.062 -21.047 1 87.12 231 LEU A CA 1
ATOM 1777 C C . LEU A 1 231 ? -12.242 22.297 -20.484 1 87.12 231 LEU A C 1
ATOM 1779 O O . LEU A 1 231 ? -12.484 23.312 -19.844 1 87.12 231 LEU A O 1
ATOM 1783 N N . ASP A 1 232 ? -13.234 21.344 -20.828 1 88 232 ASP A N 1
ATOM 1784 C CA . ASP A 1 232 ? -14.594 21.484 -20.312 1 88 232 ASP A CA 1
ATOM 1785 C C . ASP A 1 232 ? -15.117 20.141 -19.781 1 88 232 ASP A C 1
ATOM 1787 O O . ASP A 1 232 ? -14.398 19.141 -19.797 1 88 232 ASP A O 1
ATOM 1791 N N . SER A 1 233 ? -16.328 20.219 -19.234 1 89.19 233 SER A N 1
ATOM 1792 C CA . SER A 1 233 ? -16.922 19.047 -18.609 1 89.19 233 SER A CA 1
ATOM 1793 C C . SER A 1 233 ? -17.078 17.906 -19.594 1 89.19 233 SER A C 1
ATOM 1795 O O . SER A 1 233 ? -16.953 16.734 -19.219 1 89.19 233 SER A O 1
ATOM 1797 N N . ALA A 1 234 ? -17.328 18.297 -20.812 1 85.56 234 ALA A N 1
ATOM 1798 C CA . ALA A 1 234 ? -17.5 17.266 -21.844 1 85.56 234 ALA A CA 1
ATOM 1799 C C . ALA A 1 234 ? -16.203 16.5 -22.078 1 85.56 234 ALA A C 1
ATOM 1801 O O . ALA A 1 234 ? -16.219 15.273 -22.172 1 85.56 234 ALA A O 1
ATOM 1802 N N . ALA A 1 235 ? -15.156 17.266 -22.188 1 82.69 235 ALA A N 1
ATOM 1803 C CA . ALA A 1 235 ? -13.852 16.641 -22.375 1 82.69 235 ALA A CA 1
ATOM 1804 C C . ALA A 1 235 ? -13.508 15.727 -21.188 1 82.69 235 ALA A C 1
ATOM 1806 O O . ALA A 1 235 ? -13.016 14.617 -21.391 1 82.69 235 ALA A O 1
ATOM 1807 N N . VAL A 1 236 ? -13.805 16.172 -20.016 1 85.06 236 VAL A N 1
ATOM 1808 C CA . VAL A 1 236 ? -13.508 15.414 -18.812 1 85.06 236 VAL A CA 1
ATOM 1809 C C . VAL A 1 236 ? -14.383 14.164 -18.75 1 85.06 236 VAL A C 1
ATOM 1811 O O . VAL A 1 236 ? -13.906 13.078 -18.422 1 85.06 236 VAL A O 1
ATOM 1814 N N . ALA A 1 237 ? -15.68 14.32 -19.031 1 81.38 237 ALA A N 1
ATOM 1815 C CA . ALA A 1 237 ? -16.609 13.195 -19.031 1 81.38 237 ALA A CA 1
ATOM 1816 C C . ALA A 1 237 ? -16.172 12.117 -20.016 1 81.38 237 ALA A C 1
ATOM 1818 O O . ALA A 1 237 ? -16.203 10.922 -19.719 1 81.38 237 ALA A O 1
ATOM 1819 N N . GLY A 1 238 ? -15.781 12.664 -21.156 1 72.31 238 GLY A N 1
ATOM 1820 C CA . GLY A 1 238 ? -15.266 11.734 -22.156 1 72.31 238 GLY A CA 1
ATOM 1821 C C . GLY A 1 238 ? -14.078 10.93 -21.672 1 72.31 238 GLY A C 1
ATOM 1822 O O . GLY A 1 238 ? -14.031 9.711 -21.844 1 72.31 238 GLY A O 1
ATOM 1823 N N . ALA A 1 239 ? -13.18 11.586 -21.031 1 66.56 239 ALA A N 1
ATOM 1824 C CA . ALA A 1 239 ? -11.977 10.938 -20.516 1 66.56 239 ALA A CA 1
ATOM 1825 C C . ALA A 1 239 ? -12.312 9.953 -19.406 1 66.56 239 ALA A C 1
ATOM 1827 O O . ALA A 1 239 ? -11.633 8.938 -19.25 1 66.56 239 ALA A O 1
ATOM 1828 N N . ALA A 1 240 ? -13.359 10.273 -18.672 1 68.94 240 ALA A N 1
ATOM 1829 C CA . ALA A 1 240 ? -13.781 9.438 -17.562 1 68.94 240 ALA A CA 1
ATOM 1830 C C . ALA A 1 240 ? -14.789 8.383 -18.016 1 68.94 240 ALA A C 1
ATOM 1832 O O . ALA A 1 240 ? -15.234 7.555 -17.219 1 68.94 240 ALA A O 1
ATOM 1833 N N . HIS A 1 241 ? -15.242 8.555 -19.312 1 64.19 241 HIS A N 1
ATOM 1834 C CA . HIS A 1 241 ? -16.141 7.609 -19.969 1 64.19 241 HIS A CA 1
ATOM 1835 C C . HIS A 1 241 ? -17.5 7.582 -19.297 1 64.19 241 HIS A C 1
ATOM 1837 O O . HIS A 1 241 ? -18.031 6.508 -19.016 1 64.19 241 HIS A O 1
ATOM 1843 N N . VAL A 1 242 ? -17.969 8.648 -19 1 70.75 242 VAL A N 1
ATOM 1844 C CA . VAL A 1 242 ? -19.312 8.812 -18.453 1 70.75 242 VAL A CA 1
ATOM 1845 C C . VAL A 1 242 ? -20.016 9.977 -19.172 1 70.75 242 VAL A C 1
ATOM 1847 O O . VAL A 1 242 ? -19.391 10.734 -19.891 1 70.75 242 VAL A O 1
ATOM 1850 N N . SER A 1 243 ? -21.359 10.039 -19.031 1 76.5 243 SER A N 1
ATOM 1851 C CA . SER A 1 243 ? -22.094 11.195 -19.531 1 76.5 243 SER A CA 1
ATOM 1852 C C . SER A 1 243 ? -21.75 12.453 -18.75 1 76.5 243 SER A C 1
ATOM 1854 O O . SER A 1 243 ? -21.344 12.375 -17.578 1 76.5 243 SER A O 1
ATOM 1856 N N . VAL A 1 244 ? -21.844 13.57 -19.453 1 84.69 244 VAL A N 1
ATOM 1857 C CA . VAL A 1 244 ? -21.625 14.852 -18.781 1 84.69 244 VAL A CA 1
ATOM 1858 C C . VAL A 1 244 ? -22.562 14.961 -17.578 1 84.69 244 VAL A C 1
ATOM 1860 O O . VAL A 1 244 ? -22.156 15.438 -16.516 1 84.69 244 VAL A O 1
ATOM 1863 N N . LYS A 1 245 ? -23.75 14.445 -17.812 1 81.75 245 LYS A N 1
ATOM 1864 C CA . LYS A 1 245 ? -24.734 14.5 -16.734 1 81.75 245 LYS A CA 1
ATOM 1865 C C . LYS A 1 245 ? -24.266 13.664 -15.539 1 81.75 245 LYS A C 1
ATOM 1867 O O . LYS A 1 245 ? -24.359 14.109 -14.391 1 81.75 245 LYS A O 1
ATOM 1872 N N . HIS A 1 246 ? -23.844 12.578 -15.734 1 79.25 246 HIS A N 1
ATOM 1873 C CA . HIS A 1 246 ? -23.375 11.695 -14.68 1 79.25 246 HIS A CA 1
ATOM 1874 C C . HIS A 1 246 ? -22.141 12.281 -13.992 1 79.25 246 HIS A C 1
ATOM 1876 O O . HIS A 1 246 ? -22.031 12.227 -12.758 1 79.25 246 HIS A O 1
ATOM 1882 N N . LEU A 1 247 ? -21.203 12.742 -14.781 1 82.44 247 LEU A N 1
ATOM 1883 C CA . LEU A 1 247 ? -20.016 13.375 -14.219 1 82.44 247 LEU A CA 1
ATOM 1884 C C . LEU A 1 247 ? -20.406 14.539 -13.305 1 82.44 247 LEU A C 1
ATOM 1886 O O . LEU A 1 247 ? -19.891 14.656 -12.195 1 82.44 247 LEU A O 1
ATOM 1890 N N . GLN A 1 248 ? -21.328 15.305 -13.781 1 85.69 248 GLN A N 1
ATOM 1891 C CA . GLN A 1 248 ? -21.797 16.453 -13.008 1 85.69 248 GLN A CA 1
ATOM 1892 C C . GLN A 1 248 ? -22.422 16 -11.695 1 85.69 248 GLN A C 1
ATOM 1894 O O . GLN A 1 248 ? -22.219 16.625 -10.648 1 85.69 248 GLN A O 1
ATOM 1899 N N . ARG A 1 249 ? -23.156 14.938 -11.789 1 80.5 249 ARG A N 1
ATOM 1900 C CA . ARG A 1 249 ? -23.781 14.406 -10.586 1 80.5 249 ARG A CA 1
ATOM 1901 C C . ARG A 1 249 ? -22.734 13.961 -9.57 1 80.5 249 ARG A C 1
ATOM 1903 O O . ARG A 1 249 ? -22.859 14.234 -8.375 1 80.5 249 ARG A O 1
ATOM 1910 N N . LEU A 1 250 ? -21.719 13.469 -10.07 1 77.38 250 LEU A N 1
ATOM 1911 C CA . LEU A 1 250 ? -20.672 12.953 -9.195 1 77.38 250 LEU A CA 1
ATOM 1912 C C . LEU A 1 250 ? -19.922 14.094 -8.516 1 77.38 250 LEU A C 1
ATOM 1914 O O . LEU A 1 250 ? -19.594 14.008 -7.332 1 77.38 250 LEU A O 1
ATOM 1918 N N . PHE A 1 251 ? -19.641 15.117 -9.242 1 82 251 PHE A N 1
ATOM 1919 C CA . PHE A 1 251 ? -18.953 16.266 -8.656 1 82 251 PHE A CA 1
ATOM 1920 C C . PHE A 1 251 ? -19.891 17.047 -7.734 1 82 251 PHE A C 1
ATOM 1922 O O . PHE A 1 251 ? -19.453 17.516 -6.68 1 82 251 PHE A O 1
ATOM 1929 N N . ARG A 1 252 ? -21.125 17.031 -8.141 1 80.25 252 ARG A N 1
ATOM 1930 C CA . ARG A 1 252 ? -22.094 17.703 -7.281 1 80.25 252 ARG A CA 1
ATOM 1931 C C . ARG A 1 252 ? -22.234 16.984 -5.941 1 80.25 252 ARG A C 1
ATOM 1933 O O . ARG A 1 252 ? -22.391 17.625 -4.898 1 80.25 252 ARG A O 1
ATOM 1940 N N . ALA A 1 253 ? -22.156 15.781 -6.012 1 69.31 253 ALA A N 1
ATOM 1941 C CA . ALA A 1 253 ? -22.25 14.977 -4.797 1 69.31 253 ALA A CA 1
ATOM 1942 C C . ALA A 1 253 ? -21.094 15.289 -3.846 1 69.31 253 ALA A C 1
ATOM 1944 O O . ALA A 1 253 ? -21.188 15.016 -2.646 1 69.31 253 ALA A O 1
ATOM 1945 N N . ARG A 1 254 ? -20.141 15.961 -4.438 1 64.38 254 ARG A N 1
ATOM 1946 C CA . ARG A 1 254 ? -18.969 16.344 -3.645 1 64.38 254 ARG A CA 1
ATOM 1947 C C . ARG A 1 254 ? -18.938 17.859 -3.449 1 64.38 254 ARG A C 1
ATOM 1949 O O . ARG A 1 254 ? -17.859 18.438 -3.23 1 64.38 254 ARG A O 1
ATOM 1956 N N . ASN A 1 255 ? -20.047 18.422 -3.695 1 67.5 255 ASN A N 1
ATOM 1957 C CA . ASN A 1 255 ? -20.281 19.844 -3.494 1 67.5 255 ASN A CA 1
ATOM 1958 C C . ASN A 1 255 ? -19.375 20.703 -4.379 1 67.5 255 ASN A C 1
ATOM 1960 O O . ASN A 1 255 ? -18.891 21.75 -3.947 1 67.5 255 ASN A O 1
ATOM 1964 N N . THR A 1 256 ? -19.016 20.219 -5.43 1 78.44 256 THR A N 1
ATOM 1965 C CA . THR A 1 256 ? -18.234 20.953 -6.422 1 78.44 256 THR A CA 1
ATOM 1966 C C . THR A 1 256 ? -18.734 20.641 -7.832 1 78.44 256 THR A C 1
ATOM 1968 O O . THR A 1 256 ? -19.656 19.844 -8.008 1 78.44 256 THR A O 1
ATOM 1971 N N . THR A 1 257 ? -18.375 21.406 -8.812 1 85.25 257 THR A N 1
ATOM 1972 C CA . THR A 1 257 ? -18.594 21.125 -10.227 1 85.25 257 THR A CA 1
ATOM 1973 C C . THR A 1 257 ? -17.281 20.812 -10.93 1 85.25 257 THR A C 1
ATOM 1975 O O . THR A 1 257 ? -16.203 21.094 -10.398 1 85.25 257 THR A O 1
ATOM 1978 N N . VAL A 1 258 ? -17.391 20.188 -11.992 1 87.5 258 VAL A N 1
ATOM 1979 C CA . VAL A 1 258 ? -16.219 19.828 -12.781 1 87.5 258 VAL A CA 1
ATOM 1980 C C . VAL A 1 258 ? -15.367 21.078 -13.023 1 87.5 258 VAL A C 1
ATOM 1982 O O . VAL A 1 258 ? -14.156 21.078 -12.758 1 87.5 258 VAL A O 1
ATOM 1985 N N . MET A 1 259 ? -16.031 22.109 -13.398 1 87.69 259 MET A N 1
ATOM 1986 C CA . MET A 1 259 ? -15.281 23.312 -13.773 1 87.69 259 MET A CA 1
ATOM 1987 C C . MET A 1 259 ? -14.758 24.031 -12.531 1 87.69 259 MET A C 1
ATOM 1989 O O . MET A 1 259 ? -13.672 24.625 -12.562 1 87.69 259 MET A O 1
ATOM 1993 N N . ARG A 1 260 ? -15.414 24 -11.453 1 85 260 ARG A N 1
ATOM 1994 C CA . ARG A 1 260 ? -14.898 24.578 -10.219 1 85 260 ARG A CA 1
ATOM 1995 C C . ARG A 1 260 ? -13.625 23.859 -9.773 1 85 260 ARG A C 1
ATOM 1997 O O . ARG A 1 260 ? -12.672 24.5 -9.32 1 85 260 ARG A O 1
ATOM 2004 N N . HIS A 1 261 ? -13.727 22.578 -9.906 1 84.56 261 HIS A N 1
ATOM 2005 C CA . HIS A 1 261 ? -12.531 21.812 -9.594 1 84.56 261 HIS A CA 1
ATOM 2006 C C . HIS A 1 261 ? -11.367 22.188 -10.508 1 84.56 261 HIS A C 1
ATOM 2008 O O . HIS A 1 261 ? -10.242 22.375 -10.047 1 84.56 261 HIS A O 1
ATOM 2014 N N . VAL A 1 262 ? -11.594 22.312 -11.773 1 86.88 262 VAL A N 1
ATOM 2015 C CA . VAL A 1 262 ? -10.57 22.719 -12.734 1 86.88 262 VAL A CA 1
ATOM 2016 C C . VAL A 1 262 ? -9.977 24.062 -12.32 1 86.88 262 VAL A C 1
ATOM 2018 O O . VAL A 1 262 ? -8.75 24.203 -12.25 1 86.88 262 VAL A O 1
ATOM 2021 N N . TRP A 1 263 ? -10.789 24.906 -11.969 1 85.56 263 TRP A N 1
ATOM 2022 C CA . TRP A 1 263 ? -10.352 26.266 -11.617 1 85.56 263 TRP A CA 1
ATOM 2023 C C . TRP A 1 263 ? -9.539 26.25 -10.328 1 85.56 263 TRP A C 1
ATOM 2025 O O . TRP A 1 263 ? -8.5 26.922 -10.242 1 85.56 263 TRP A O 1
ATOM 2035 N N . THR A 1 264 ? -10.008 25.547 -9.391 1 81.38 264 THR A N 1
ATOM 2036 C CA . THR A 1 264 ? -9.281 25.453 -8.125 1 81.38 264 THR A CA 1
ATOM 2037 C C . THR A 1 264 ? -7.883 24.891 -8.344 1 81.38 264 THR A C 1
ATOM 2039 O O . THR A 1 264 ? -6.906 25.422 -7.812 1 81.38 264 THR A O 1
ATOM 2042 N N . MET A 1 265 ? -7.836 23.922 -9.156 1 82 265 MET A N 1
ATOM 2043 C CA . MET A 1 265 ? -6.543 23.297 -9.43 1 82 265 MET A CA 1
ATOM 2044 C C . MET A 1 265 ? -5.633 24.25 -10.195 1 82 265 MET A C 1
ATOM 2046 O O . MET A 1 265 ? -4.43 24.312 -9.938 1 82 265 MET A O 1
ATOM 2050 N N . ARG A 1 266 ? -6.168 24.938 -11.125 1 83.31 266 ARG A N 1
ATOM 2051 C CA . ARG A 1 266 ? -5.406 25.938 -11.867 1 83.31 266 ARG A CA 1
ATOM 2052 C C . ARG A 1 266 ? -4.844 27 -10.938 1 83.31 266 ARG A C 1
ATOM 2054 O O . ARG A 1 266 ? -3.682 27.391 -11.055 1 83.31 266 ARG A O 1
ATOM 2061 N N . LEU A 1 267 ? -5.605 27.422 -10.039 1 84.5 267 LEU A N 1
ATOM 2062 C CA . LEU A 1 267 ? -5.195 28.469 -9.109 1 84.5 267 LEU A CA 1
ATOM 2063 C C . LEU A 1 267 ? -4.121 27.953 -8.156 1 84.5 267 LEU A C 1
ATOM 2065 O O . LEU A 1 267 ? -3.168 28.672 -7.848 1 84.5 267 LEU A O 1
ATOM 2069 N N . GLU A 1 268 ? -4.375 26.766 -7.742 1 78.19 268 GLU A N 1
ATOM 2070 C CA . GLU A 1 268 ? -3.373 26.172 -6.863 1 78.19 268 GLU A CA 1
ATOM 2071 C C . GLU A 1 268 ? -2.037 26.016 -7.578 1 78.19 268 GLU A C 1
ATOM 2073 O O . GLU A 1 268 ? -0.979 26.266 -6.996 1 78.19 268 GLU A O 1
ATOM 2078 N N . LEU A 1 269 ? -2.043 25.594 -8.773 1 75.88 269 LEU A N 1
ATOM 2079 C CA . LEU A 1 269 ? -0.841 25.5 -9.594 1 75.88 269 LEU A CA 1
ATOM 2080 C C . LEU A 1 269 ? -0.194 26.859 -9.773 1 75.88 269 LEU A C 1
ATOM 2082 O O . LEU A 1 269 ? 1.027 27 -9.664 1 75.88 269 LEU A O 1
ATOM 2086 N N . ALA A 1 270 ? -0.968 27.781 -10.047 1 80.69 270 ALA A N 1
ATOM 2087 C CA . ALA A 1 270 ? -0.48 29.141 -10.203 1 80.69 270 ALA A CA 1
ATOM 2088 C C . ALA A 1 270 ? 0.214 29.625 -8.93 1 80.69 270 ALA A C 1
ATOM 2090 O O . ALA A 1 270 ? 1.279 30.25 -8.992 1 80.69 270 ALA A O 1
ATOM 2091 N N . GLN A 1 271 ? -0.419 29.328 -7.883 1 76.44 271 GLN A N 1
ATOM 2092 C CA . GLN A 1 271 ? 0.157 29.703 -6.598 1 76.44 271 GLN A CA 1
ATOM 2093 C C . GLN A 1 271 ? 1.531 29.078 -6.398 1 76.44 271 GLN A C 1
ATOM 2095 O O . GLN A 1 271 ? 2.463 29.734 -5.938 1 76.44 271 GLN A O 1
ATOM 2100 N N . GLN A 1 272 ? 1.604 27.906 -6.773 1 69.88 272 GLN A N 1
ATOM 2101 C CA . GLN A 1 272 ? 2.877 27.203 -6.684 1 69.88 272 GLN A CA 1
ATOM 2102 C C . GLN A 1 272 ? 3.926 27.828 -7.59 1 69.88 272 GLN A C 1
ATOM 2104 O O . GLN A 1 272 ? 5.074 28.016 -7.188 1 69.88 272 GLN A O 1
ATOM 2109 N N . LEU A 1 273 ? 3.572 28.156 -8.773 1 70.25 273 LEU A N 1
ATOM 2110 C CA . LEU A 1 273 ? 4.477 28.75 -9.75 1 70.25 273 LEU A CA 1
ATOM 2111 C C . LEU A 1 273 ? 4.922 30.141 -9.312 1 70.25 273 LEU A C 1
ATOM 2113 O O . LEU A 1 273 ? 6.09 30.516 -9.477 1 70.25 273 LEU A O 1
ATOM 2117 N N . LEU A 1 274 ? 4.047 30.781 -8.758 1 75.12 274 LEU A N 1
ATOM 2118 C CA . LEU A 1 274 ? 4.34 32.156 -8.336 1 75.12 274 LEU A CA 1
ATOM 2119 C C . LEU A 1 274 ? 5.199 32.156 -7.078 1 75.12 274 LEU A C 1
ATOM 2121 O O . LEU A 1 274 ? 6.055 33.031 -6.914 1 75.12 274 LEU A O 1
ATOM 2125 N N . SER A 1 275 ? 5.008 31.109 -6.266 1 66.56 275 SER A N 1
ATOM 2126 C CA . SER A 1 275 ? 5.715 31.094 -4.988 1 66.56 275 SER A CA 1
ATOM 2127 C C . SER A 1 275 ? 7.102 30.469 -5.141 1 66.56 275 SER A C 1
ATOM 2129 O O . SER A 1 275 ? 7.992 30.734 -4.324 1 66.56 275 SER A O 1
ATOM 2131 N N . SER A 1 276 ? 7.309 29.5 -5.891 1 59.22 276 SER A N 1
ATOM 2132 C CA . SER A 1 276 ? 8.57 28.781 -6.039 1 59.22 276 SER A CA 1
ATOM 2133 C C . SER A 1 276 ? 9.672 29.703 -6.57 1 59.22 276 SER A C 1
ATOM 2135 O O . SER A 1 276 ? 10.844 29.344 -6.551 1 59.22 276 SER A O 1
ATOM 2137 N N . GLY A 1 277 ? 9.641 30.891 -6.512 1 54.88 277 GLY A N 1
ATOM 2138 C CA . GLY A 1 277 ? 10.68 31.828 -6.926 1 54.88 277 GLY A CA 1
ATOM 2139 C C . GLY A 1 277 ? 11.289 31.484 -8.273 1 54.88 277 GLY A C 1
ATOM 2140 O O . GLY A 1 277 ? 12.305 32.062 -8.664 1 54.88 277 GLY A O 1
ATOM 2141 N N . ARG A 1 278 ? 11.359 30.391 -8.523 1 45.84 278 ARG A N 1
ATOM 2142 C CA . ARG A 1 278 ? 12.203 29.922 -9.617 1 45.84 278 ARG A CA 1
ATOM 2143 C C . ARG A 1 278 ? 12.266 30.938 -10.75 1 45.84 278 ARG A C 1
ATOM 2145 O O . ARG A 1 278 ? 13.297 31.094 -11.398 1 45.84 278 ARG A O 1
ATOM 2152 N N . GLY A 1 279 ? 11.297 31.156 -11.648 1 43.12 279 GLY A N 1
ATOM 2153 C CA . GLY A 1 279 ? 11.766 31.922 -12.797 1 43.12 279 GLY A CA 1
ATOM 2154 C C . GLY A 1 279 ? 11.57 33.406 -12.633 1 43.12 279 GLY A C 1
ATOM 2155 O O . GLY A 1 279 ? 10.445 33.906 -12.523 1 43.12 279 GLY A O 1
ATOM 2156 N N . PRO A 1 280 ? 12.5 34.125 -11.953 1 49.94 280 PRO A N 1
ATOM 2157 C CA . PRO A 1 280 ? 12.562 35.594 -12.07 1 49.94 280 PRO A CA 1
ATOM 2158 C C . PRO A 1 280 ? 11.883 36.125 -13.336 1 49.94 280 PRO A C 1
ATOM 2160 O O . PRO A 1 280 ? 11.461 37.281 -13.383 1 49.94 280 PRO A O 1
ATOM 2163 N N . GLY A 1 281 ? 11.539 35.312 -14.242 1 60.94 281 GLY A N 1
ATOM 2164 C CA . GLY A 1 281 ? 11.18 35.812 -15.562 1 60.94 281 GLY A CA 1
ATOM 2165 C C . GLY A 1 281 ? 9.734 35.562 -15.938 1 60.94 281 GLY A C 1
ATOM 2166 O O . GLY A 1 281 ? 9.266 35.969 -16.984 1 60.94 281 GLY A O 1
ATOM 2167 N N . LEU A 1 282 ? 8.953 34.844 -15.172 1 67.75 282 LEU A N 1
ATOM 2168 C CA . LEU A 1 282 ? 7.617 34.625 -15.711 1 67.75 282 LEU A CA 1
ATOM 2169 C C . LEU A 1 282 ? 6.664 35.719 -15.258 1 67.75 282 LEU A C 1
ATOM 2171 O O . LEU A 1 282 ? 6.551 36 -14.055 1 67.75 282 LEU A O 1
ATOM 2175 N N . SER A 1 283 ? 6.113 36.406 -16.141 1 78 283 SER A N 1
ATOM 2176 C CA . SER A 1 283 ? 5.102 37.438 -15.852 1 78 283 SER A CA 1
ATOM 2177 C C . SER A 1 283 ? 3.805 36.781 -15.359 1 78 283 SER A C 1
ATOM 2179 O O . SER A 1 283 ? 3.604 35.594 -15.516 1 78 283 SER A O 1
ATOM 2181 N N . VAL A 1 284 ? 3.061 37.5 -14.672 1 81.31 284 VAL A N 1
ATOM 2182 C CA . VAL A 1 284 ? 1.737 37.062 -14.234 1 81.31 284 VAL A CA 1
ATOM 2183 C C . VAL A 1 284 ? 0.949 36.531 -15.422 1 81.31 284 VAL A C 1
ATOM 2185 O O . VAL A 1 284 ? 0.203 35.562 -15.281 1 81.31 284 VAL A O 1
ATOM 2188 N N . GLN A 1 285 ? 1.268 37.156 -16.484 1 81.38 285 GLN A N 1
ATOM 2189 C CA . GLN A 1 285 ? 0.598 36.719 -17.703 1 81.38 285 GLN A CA 1
ATOM 2190 C C . GLN A 1 285 ? 1.069 35.344 -18.141 1 81.38 285 GLN A C 1
ATOM 2192 O O . GLN A 1 285 ? 0.267 34.5 -18.578 1 81.38 285 GLN A O 1
ATOM 2197 N N . ASP A 1 286 ? 2.293 35.094 -17.969 1 80.31 286 ASP A N 1
ATOM 2198 C CA . ASP A 1 286 ? 2.855 33.812 -18.328 1 80.31 286 ASP A CA 1
ATOM 2199 C C . ASP A 1 286 ? 2.289 32.688 -17.453 1 80.31 286 ASP A C 1
ATOM 2201 O O . ASP A 1 286 ? 1.95 31.625 -17.938 1 80.31 286 ASP A O 1
ATOM 2205 N N . VAL A 1 287 ? 2.211 33 -16.234 1 82 287 VAL A N 1
ATOM 2206 C CA . VAL A 1 287 ? 1.675 32.031 -15.281 1 82 287 VAL A CA 1
ATOM 2207 C C . VAL A 1 287 ? 0.207 31.75 -15.594 1 82 287 VAL A C 1
ATOM 2209 O O . VAL A 1 287 ? -0.234 30.594 -15.562 1 82 287 VAL A O 1
ATOM 2212 N N . ALA A 1 288 ? -0.458 32.812 -15.906 1 86.75 288 ALA A N 1
ATOM 2213 C CA . ALA A 1 288 ? -1.869 32.656 -16.266 1 86.75 288 ALA A CA 1
ATOM 2214 C C . ALA A 1 288 ? -2.051 31.719 -17.438 1 86.75 288 ALA A C 1
ATOM 2216 O O . ALA A 1 288 ? -2.871 30.797 -17.375 1 86.75 288 ALA A O 1
ATOM 2217 N N . TRP A 1 289 ? -1.257 31.844 -18.391 1 79.5 289 TRP A N 1
ATOM 2218 C CA . TRP A 1 289 ? -1.333 31.016 -19.594 1 79.5 289 TRP A CA 1
ATOM 2219 C C . TRP A 1 289 ? -0.929 29.578 -19.312 1 79.5 289 TRP A C 1
ATOM 2221 O O . TRP A 1 289 ? -1.585 28.641 -19.766 1 79.5 289 TRP A O 1
ATOM 2231 N N . GLN A 1 290 ? 0.003 29.469 -18.516 1 78.25 290 GLN A N 1
ATOM 2232 C CA . GLN A 1 290 ? 0.497 28.125 -18.203 1 78.25 290 GLN A CA 1
ATOM 2233 C C . GLN A 1 290 ? -0.533 27.344 -17.391 1 78.25 290 GLN A C 1
ATOM 2235 O O . GLN A 1 290 ? -0.598 26.109 -17.5 1 78.25 290 GLN A O 1
ATOM 2240 N N . CYS A 1 291 ? -1.306 28.094 -16.75 1 83.94 291 CYS A N 1
ATOM 2241 C CA . CYS A 1 291 ? -2.275 27.438 -15.875 1 83.94 291 CYS A CA 1
ATOM 2242 C C . CYS A 1 291 ? -3.623 27.297 -16.578 1 83.94 291 CYS A C 1
ATOM 2244 O O . CYS A 1 291 ? -4.57 26.766 -15.984 1 83.94 291 CYS A O 1
ATOM 2246 N N . GLY A 1 292 ? -3.725 27.797 -17.781 1 88.62 292 GLY A N 1
ATOM 2247 C CA . GLY A 1 292 ? -4.902 27.516 -18.594 1 88.62 292 GLY A CA 1
ATOM 2248 C C . GLY A 1 292 ? -5.922 28.641 -18.562 1 88.62 292 GLY A C 1
ATOM 2249 O O . GLY A 1 292 ? -7.074 28.453 -18.953 1 88.62 292 GLY A O 1
ATOM 2250 N N . PHE A 1 293 ? -5.523 29.797 -18.141 1 89.88 293 PHE A N 1
ATOM 2251 C CA . PHE A 1 293 ? -6.422 30.938 -18.188 1 89.88 293 PHE A CA 1
ATOM 2252 C C . PHE A 1 293 ? -6.344 31.641 -19.531 1 89.88 293 PHE A C 1
ATOM 2254 O O . PHE A 1 293 ? -5.266 31.75 -20.109 1 89.88 293 PHE A O 1
ATOM 2261 N N . ALA A 1 294 ? -7.527 31.953 -19.969 1 82.44 294 ALA A N 1
ATOM 2262 C CA . ALA A 1 294 ? -7.594 32.625 -21.281 1 82.44 294 ALA A CA 1
ATOM 2263 C C . ALA A 1 294 ? -7.082 34.031 -21.203 1 82.44 294 ALA A C 1
ATOM 2265 O O . ALA A 1 294 ? -6.562 34.594 -22.172 1 82.44 294 ALA A O 1
ATOM 2266 N N . THR A 1 295 ? -7.258 34.688 -20.078 1 84.69 295 THR A N 1
ATOM 2267 C CA . THR A 1 295 ? -6.805 36.062 -19.922 1 84.69 295 THR A CA 1
ATOM 2268 C C . THR A 1 295 ? -6.195 36.281 -18.547 1 84.69 295 THR A C 1
ATOM 2270 O O . THR A 1 295 ? -6.582 35.625 -17.578 1 84.69 295 THR A O 1
ATOM 2273 N N . ALA A 1 296 ? -5.207 37.219 -18.5 1 86.19 296 ALA A N 1
ATOM 2274 C CA . ALA A 1 296 ? -4.578 37.562 -17.234 1 86.19 296 ALA A CA 1
ATOM 2275 C C . ALA A 1 296 ? -5.586 38.219 -16.281 1 86.19 296 ALA A C 1
ATOM 2277 O O . ALA A 1 296 ? -5.496 38.062 -15.07 1 86.19 296 ALA A O 1
ATOM 2278 N N . ALA A 1 297 ? -6.543 38.906 -16.875 1 87.5 297 ALA A N 1
ATOM 2279 C CA . ALA A 1 297 ? -7.559 39.562 -16.062 1 87.5 297 ALA A CA 1
ATOM 2280 C C . ALA A 1 297 ? -8.422 38.562 -15.32 1 87.5 297 ALA A C 1
ATOM 2282 O O . ALA A 1 297 ? -8.672 38.688 -14.125 1 87.5 297 ALA A O 1
ATOM 2283 N N . HIS A 1 298 ? -8.867 37.562 -16.062 1 89 298 HIS A N 1
ATOM 2284 C CA . HIS A 1 298 ? -9.664 36.5 -15.445 1 89 298 HIS A CA 1
ATOM 2285 C C . HIS A 1 298 ? -8.859 35.781 -14.367 1 89 298 HIS A C 1
ATOM 2287 O O . HIS A 1 298 ? -9.391 35.469 -13.305 1 89 298 HIS A O 1
ATOM 2293 N N . PHE A 1 299 ? -7.641 35.656 -14.664 1 91.5 299 PHE A N 1
ATOM 2294 C CA . PHE A 1 299 ? -6.754 35 -13.695 1 91.5 299 PHE A CA 1
ATOM 2295 C C . PHE A 1 299 ? -6.645 35.844 -12.43 1 91.5 299 PHE A C 1
ATOM 2297 O O . PHE A 1 299 ? -6.84 35.312 -11.32 1 91.5 299 PHE A O 1
ATOM 2304 N N . SER A 1 300 ? -6.328 37.031 -12.586 1 89.38 300 SER A N 1
ATOM 2305 C CA . SER A 1 300 ? -6.105 37.906 -11.438 1 89.38 300 SER A CA 1
ATOM 2306 C C . SER A 1 300 ? -7.348 38 -10.555 1 89.38 300 SER A C 1
ATOM 2308 O O . SER A 1 300 ? -7.25 37.938 -9.328 1 89.38 300 SER A O 1
ATOM 2310 N N . ARG A 1 301 ? -8.508 38.031 -11.172 1 88.75 301 ARG A N 1
ATOM 2311 C CA . ARG A 1 301 ? -9.758 38.094 -10.43 1 88.75 301 ARG A CA 1
ATOM 2312 C C . ARG A 1 301 ? -10.023 36.781 -9.672 1 88.75 301 ARG A C 1
ATOM 2314 O O . ARG A 1 301 ? -10.383 36.812 -8.5 1 88.75 301 ARG A O 1
ATOM 2321 N N . ALA A 1 302 ? -9.836 35.719 -10.367 1 88.81 302 ALA A N 1
ATOM 2322 C CA . ALA A 1 302 ? -10.078 34.406 -9.766 1 88.81 302 ALA A CA 1
ATOM 2323 C C . ALA A 1 302 ? -9.094 34.125 -8.633 1 88.81 302 ALA A C 1
ATOM 2325 O O . ALA A 1 302 ? -9.461 33.562 -7.605 1 88.81 302 ALA A O 1
ATOM 2326 N N . TYR A 1 303 ? -7.863 34.5 -8.875 1 90 303 TYR A N 1
ATOM 2327 C CA . TYR A 1 303 ? -6.809 34.312 -7.887 1 90 303 TYR A CA 1
ATOM 2328 C C . TYR A 1 303 ? -7.105 35.094 -6.617 1 90 303 TYR A C 1
ATOM 2330 O O . TYR A 1 303 ? -7.023 34.562 -5.512 1 90 303 TYR A O 1
ATOM 2338 N N . ARG A 1 304 ? -7.516 36.281 -6.836 1 87.38 304 ARG A N 1
ATOM 2339 C CA . ARG A 1 304 ? -7.852 37.125 -5.695 1 87.38 304 ARG A CA 1
ATOM 2340 C C . ARG A 1 304 ? -9.07 36.594 -4.953 1 87.38 304 ARG A C 1
ATOM 2342 O O . ARG A 1 304 ? -9.102 36.594 -3.719 1 87.38 304 ARG A O 1
ATOM 2349 N N . ALA A 1 305 ? -9.969 36.125 -5.637 1 85.5 305 ALA A N 1
ATOM 2350 C CA . ALA A 1 305 ? -11.18 35.594 -5.027 1 85.5 305 ALA A CA 1
ATOM 2351 C C . ALA A 1 305 ? -10.883 34.344 -4.215 1 85.5 305 ALA A C 1
ATOM 2353 O O . ALA A 1 305 ? -11.508 34.094 -3.176 1 85.5 305 ALA A O 1
ATOM 2354 N N . HIS A 1 306 ? -9.938 33.625 -4.77 1 83.44 306 HIS A N 1
ATOM 2355 C CA . HIS A 1 306 ? -9.641 32.344 -4.152 1 83.44 306 HIS A CA 1
ATOM 2356 C C . HIS A 1 306 ? -8.656 32.5 -2.998 1 83.44 306 HIS A C 1
ATOM 2358 O O . HIS A 1 306 ? -8.812 31.875 -1.955 1 83.44 306 HIS A O 1
ATOM 2364 N N . PHE A 1 307 ? -7.645 33.406 -3.133 1 80.75 307 PHE A N 1
ATOM 2365 C CA . PHE A 1 307 ? -6.559 33.469 -2.162 1 80.75 307 PHE A CA 1
ATOM 2366 C C . PHE A 1 307 ? -6.617 34.781 -1.386 1 80.75 307 PHE A C 1
ATOM 2368 O O . PHE A 1 307 ? -5.879 34.969 -0.415 1 80.75 307 PHE A O 1
ATOM 2375 N N . ASP A 1 308 ? -7.449 35.719 -1.753 1 81.5 308 ASP A N 1
ATOM 2376 C CA . ASP A 1 308 ? -7.641 37 -1.138 1 81.5 308 ASP A CA 1
ATOM 2377 C C . ASP A 1 308 ? -6.363 37.844 -1.225 1 81.5 308 ASP A C 1
ATOM 2379 O O . ASP A 1 308 ? -6.102 38.688 -0.354 1 81.5 308 ASP A O 1
ATOM 2383 N N . ILE A 1 309 ? -5.426 37.5 -2.15 1 82.62 309 ILE A N 1
ATOM 2384 C CA . ILE A 1 309 ? -4.23 38.281 -2.457 1 82.62 309 ILE A CA 1
ATOM 2385 C C . ILE A 1 309 ? -4.047 38.375 -3.969 1 82.62 309 ILE A C 1
ATOM 2387 O O . ILE A 1 309 ? -4.516 37.531 -4.711 1 82.62 309 ILE A O 1
ATOM 2391 N N . CYS A 1 310 ? -3.438 39.5 -4.43 1 83.5 310 CYS A N 1
ATOM 2392 C CA . CYS A 1 310 ? -3.148 39.656 -5.852 1 83.5 310 CYS A CA 1
ATOM 2393 C C . CYS A 1 310 ? -1.949 38.812 -6.258 1 83.5 310 CYS A C 1
ATOM 2395 O O . CYS A 1 310 ? -0.999 38.656 -5.488 1 83.5 310 CYS A O 1
ATOM 2397 N N . PRO A 1 311 ? -2.066 38.188 -7.465 1 84.31 311 PRO A N 1
ATOM 2398 C CA . PRO A 1 311 ? -0.931 37.375 -7.922 1 84.31 311 PRO A CA 1
ATOM 2399 C C . PRO A 1 311 ? 0.38 38.156 -7.938 1 84.31 311 PRO A C 1
ATOM 2401 O O . PRO A 1 311 ? 1.445 37.594 -7.684 1 84.31 311 PRO A O 1
ATOM 2404 N N . SER A 1 312 ? 0.313 39.406 -8.242 1 78.81 312 SER A N 1
ATOM 2405 C CA . SER A 1 312 ? 1.507 40.25 -8.328 1 78.81 312 SER A CA 1
ATOM 2406 C C . SER A 1 312 ? 2.158 40.406 -6.961 1 78.81 312 SER A C 1
ATOM 2408 O O . SER A 1 312 ? 3.34 40.75 -6.871 1 78.81 312 SER A O 1
ATOM 2410 N N . GLN A 1 313 ? 1.377 40.156 -5.949 1 75.62 313 GLN A N 1
ATOM 2411 C CA . GLN A 1 313 ? 1.866 40.344 -4.59 1 75.62 313 GLN A CA 1
ATOM 2412 C C . GLN A 1 313 ? 2.613 39.125 -4.086 1 75.62 313 GLN A C 1
ATOM 2414 O O . GLN A 1 313 ? 3.283 39.188 -3.053 1 75.62 313 GLN A O 1
ATOM 2419 N N . VAL A 1 314 ? 2.41 38.031 -4.719 1 69.88 314 VAL A N 1
ATOM 2420 C CA . VAL A 1 314 ? 3.045 36.781 -4.297 1 69.88 314 VAL A CA 1
ATOM 2421 C C . VAL A 1 314 ? 4.406 36.656 -4.969 1 69.88 314 VAL A C 1
ATOM 2423 O O . VAL A 1 314 ? 5.254 35.875 -4.52 1 69.88 314 VAL A O 1
ATOM 2426 N N . ARG A 1 315 ? 4.758 37.281 -5.93 1 60.78 315 ARG A N 1
ATOM 2427 C CA . ARG A 1 315 ? 6.031 37.219 -6.641 1 60.78 315 ARG A CA 1
ATOM 2428 C C . ARG A 1 315 ? 7.188 37.625 -5.73 1 60.78 315 ARG A C 1
ATOM 2430 O O . ARG A 1 315 ? 7.117 38.656 -5.055 1 60.78 315 ARG A O 1
ATOM 2437 N N . VAL A 1 316 ? 7.879 36.438 -5.168 1 48.31 316 VAL A N 1
ATOM 2438 C CA . VAL A 1 316 ? 9.133 36.844 -4.539 1 48.31 316 VAL A CA 1
ATOM 2439 C C . VAL A 1 316 ? 10.18 37.125 -5.617 1 48.31 316 VAL A C 1
ATOM 2441 O O . VAL A 1 316 ? 10.164 36.531 -6.688 1 48.31 316 VAL A O 1
ATOM 2444 N N . MET B 1 1 ? -23.266 -34.344 -13.484 1 20.16 1 MET B N 1
ATOM 2445 C CA . MET B 1 1 ? -22.609 -34.031 -12.219 1 20.16 1 MET B CA 1
ATOM 2446 C C . MET B 1 1 ? -22.156 -32.594 -12.188 1 20.16 1 MET B C 1
ATOM 2448 O O . MET B 1 1 ? -21.594 -32.094 -13.156 1 20.16 1 MET B O 1
ATOM 2452 N N . PRO B 1 2 ? -22.781 -31.719 -11.312 1 22.47 2 PRO B N 1
ATOM 2453 C CA . PRO B 1 2 ? -22.688 -30.281 -11.523 1 22.47 2 PRO B CA 1
ATOM 2454 C C . PRO B 1 2 ? -21.234 -29.781 -11.578 1 22.47 2 PRO B C 1
ATOM 2456 O O . PRO B 1 2 ? -20.359 -30.375 -10.961 1 22.47 2 PRO B O 1
ATOM 2459 N N . ILE B 1 3 ? -20.797 -29.375 -12.695 1 23.56 3 ILE B N 1
ATOM 2460 C CA . ILE B 1 3 ? -19.469 -28.828 -12.977 1 23.56 3 ILE B CA 1
ATOM 2461 C C . ILE B 1 3 ? -19.109 -27.781 -11.914 1 23.56 3 ILE B C 1
ATOM 2463 O O . ILE B 1 3 ? -19.766 -26.75 -11.805 1 23.56 3 ILE B O 1
ATOM 2467 N N . VAL B 1 4 ? -18.797 -28.312 -10.711 1 27.61 4 VAL B N 1
ATOM 2468 C CA . VAL B 1 4 ? -18.344 -27.453 -9.617 1 27.61 4 VAL B CA 1
ATOM 2469 C C . VAL B 1 4 ? -17.328 -26.438 -10.133 1 27.61 4 VAL B C 1
ATOM 2471 O O . VAL B 1 4 ? -16.25 -26.812 -10.578 1 27.61 4 VAL B O 1
ATOM 2474 N N . THR B 1 5 ? -17.719 -25.516 -10.898 1 28.39 5 THR B N 1
ATOM 2475 C CA . THR B 1 5 ? -16.906 -24.391 -11.32 1 28.39 5 THR B CA 1
ATOM 2476 C C . THR B 1 5 ? -16.031 -23.891 -10.164 1 28.39 5 THR B C 1
ATOM 2478 O O . THR B 1 5 ? -16.531 -23.688 -9.055 1 28.39 5 THR B O 1
ATOM 2481 N N . PRO B 1 6 ? -14.789 -24.297 -10.195 1 28.11 6 PRO B N 1
ATOM 2482 C CA . PRO B 1 6 ? -13.977 -23.875 -9.055 1 28.11 6 PRO B CA 1
ATOM 2483 C C . PRO B 1 6 ? -14.328 -22.469 -8.57 1 28.11 6 PRO B C 1
ATOM 2485 O O . PRO B 1 6 ? -14.32 -21.516 -9.352 1 28.11 6 PRO B O 1
ATOM 2488 N N . ARG B 1 7 ? -15.406 -22.25 -7.848 1 31.94 7 ARG B N 1
ATOM 2489 C CA . ARG B 1 7 ? -15.812 -21.047 -7.129 1 31.94 7 ARG B CA 1
ATOM 2490 C C . ARG B 1 7 ? -14.594 -20.188 -6.766 1 31.94 7 ARG B C 1
ATOM 2492 O O . ARG B 1 7 ? -13.477 -20.688 -6.695 1 31.94 7 ARG B O 1
ATOM 2499 N N . GLY B 1 8 ? -14.742 -18.828 -6.824 1 32.59 8 GLY B N 1
ATOM 2500 C CA . GLY B 1 8 ? -13.945 -17.719 -6.332 1 32.59 8 GLY B CA 1
ATOM 2501 C C . GLY B 1 8 ? -13.109 -18.062 -5.121 1 32.59 8 GLY B C 1
ATOM 2502 O O . GLY B 1 8 ? -13.383 -19.047 -4.43 1 32.59 8 GLY B O 1
ATOM 2503 N N . PHE B 1 9 ? -11.781 -17.969 -5.164 1 35.69 9 PHE B N 1
ATOM 2504 C CA . PHE B 1 9 ? -11.086 -18.125 -3.891 1 35.69 9 PHE B CA 1
ATOM 2505 C C . PHE B 1 9 ? -11.953 -17.656 -2.736 1 35.69 9 PHE B C 1
ATOM 2507 O O . PHE B 1 9 ? -12.008 -16.453 -2.455 1 35.69 9 PHE B O 1
ATOM 2514 N N . ASP B 1 10 ? -13.18 -17.984 -2.686 1 35.94 10 ASP B N 1
ATOM 2515 C CA . ASP B 1 10 ? -13.852 -17.688 -1.427 1 35.94 10 ASP B CA 1
ATOM 2516 C C . ASP B 1 10 ? -12.883 -17.766 -0.251 1 35.94 10 ASP B C 1
ATOM 2518 O O . ASP B 1 10 ? -11.875 -18.484 -0.315 1 35.94 10 ASP B O 1
ATOM 2522 N N . ALA B 1 11 ? -12.898 -16.844 0.625 1 39.28 11 ALA B N 1
ATOM 2523 C CA . ALA B 1 11 ? -12.32 -16.922 1.965 1 39.28 11 ALA B CA 1
ATOM 2524 C C . ALA B 1 11 ? -12.344 -18.344 2.49 1 39.28 11 ALA B C 1
ATOM 2526 O O . ALA B 1 11 ? -13.297 -18.766 3.146 1 39.28 11 ALA B O 1
ATOM 2527 N N . HIS B 1 12 ? -12.344 -19.375 1.683 1 38.97 12 HIS B N 1
ATOM 2528 C CA . HIS B 1 12 ? -12.289 -20.641 2.41 1 38.97 12 HIS B CA 1
ATOM 2529 C C . HIS B 1 12 ? -10.914 -20.875 3.012 1 38.97 12 HIS B C 1
ATOM 2531 O O . HIS B 1 12 ? -9.906 -20.859 2.295 1 38.97 12 HIS B O 1
ATOM 2537 N N . GLY B 1 13 ? -10.703 -20.281 4.098 1 43.47 13 GLY B N 1
ATOM 2538 C CA . GLY B 1 13 ? -9.594 -20.844 4.859 1 43.47 13 GLY B CA 1
ATOM 2539 C C . GLY B 1 13 ? -9.516 -22.359 4.777 1 43.47 13 GLY B C 1
ATOM 2540 O O . GLY B 1 13 ? -10.5 -23.047 5.035 1 43.47 13 GLY B O 1
ATOM 2541 N N . ILE B 1 14 ? -9.141 -22.859 3.783 1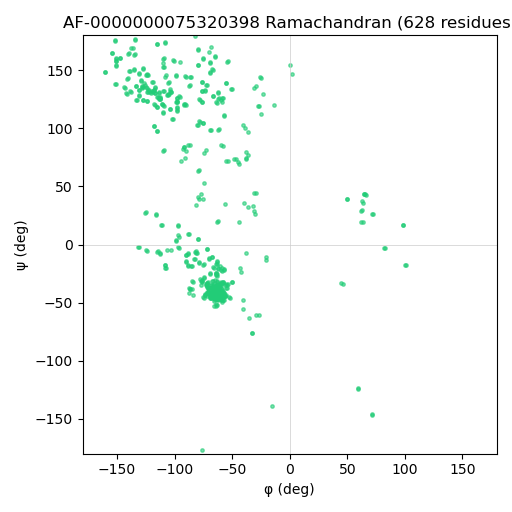 43.81 14 ILE B N 1
ATOM 2542 C CA . ILE B 1 14 ? -8.922 -24.297 3.881 1 43.81 14 ILE B CA 1
ATOM 2543 C C . ILE B 1 14 ? -7.98 -24.594 5.047 1 43.81 14 ILE B C 1
ATOM 2545 O O . ILE B 1 14 ? -6.832 -24.156 5.055 1 43.81 14 ILE B O 1
ATOM 2549 N N . ASN B 1 15 ? -8.547 -24.422 6.168 1 47.16 15 ASN B N 1
ATOM 2550 C CA . ASN B 1 15 ? -7.789 -24.969 7.289 1 47.16 15 ASN B CA 1
ATOM 2551 C C . ASN B 1 15 ? -7.578 -26.469 7.141 1 47.16 15 ASN B C 1
ATOM 2553 O O . ASN B 1 15 ? -8.539 -27.219 7.035 1 47.16 15 ASN B O 1
ATOM 2557 N N . PHE B 1 16 ? -6.641 -26.828 6.5 1 46.78 16 PHE B N 1
ATOM 2558 C CA . PHE B 1 16 ? -6.402 -28.25 6.395 1 46.78 16 PHE B CA 1
ATOM 2559 C C . PHE B 1 16 ? -5.527 -28.75 7.539 1 46.78 16 PHE B C 1
ATOM 2561 O O . PHE B 1 16 ? -4.48 -28.156 7.82 1 46.78 16 PHE B O 1
ATOM 2568 N N . ASP B 1 17 ? -6.121 -29.062 8.641 1 46.16 17 ASP B N 1
ATOM 2569 C CA . ASP B 1 17 ? -5.324 -29.766 9.641 1 46.16 17 ASP B CA 1
ATOM 2570 C C . ASP B 1 17 ? -4.98 -31.172 9.156 1 46.16 17 ASP B C 1
ATOM 2572 O O . ASP B 1 17 ? -5.875 -31.984 8.898 1 46.16 17 ASP B O 1
ATOM 2576 N N . LEU B 1 18 ? -3.848 -31.438 8.625 1 47.41 18 LEU B N 1
ATOM 2577 C CA . LEU B 1 18 ? -3.346 -32.719 8.148 1 47.41 18 LEU B CA 1
ATOM 2578 C C . LEU B 1 18 ? -3.367 -33.781 9.266 1 47.41 18 LEU B C 1
ATOM 2580 O O . LEU B 1 18 ? -2.926 -34.906 9.07 1 47.41 18 LEU B O 1
ATOM 2584 N N . ALA B 1 19 ? -3.393 -33.562 10.469 1 45.38 19 ALA B N 1
ATOM 2585 C CA . ALA B 1 19 ? -3.246 -34.656 11.414 1 45.38 19 ALA B CA 1
ATOM 2586 C C . ALA B 1 19 ? -4.023 -35.875 10.945 1 45.38 19 ALA B C 1
ATOM 2588 O O . ALA B 1 19 ? -3.764 -37 11.398 1 45.38 19 ALA B O 1
ATOM 2589 N N . SER B 1 20 ? -5.219 -35.969 10.656 1 46.25 20 SER B N 1
ATOM 2590 C CA . SER B 1 20 ? -5.883 -37.281 10.555 1 46.25 20 SER B CA 1
ATOM 2591 C C . SER B 1 20 ? -5.508 -38 9.258 1 46.25 20 SER B C 1
ATOM 2593 O O . SER B 1 20 ? -4.836 -37.406 8.398 1 46.25 20 SER B O 1
ATOM 2595 N N . ASP B 1 21 ? -6.117 -39.312 8.914 1 48.81 21 ASP B N 1
ATOM 2596 C CA . ASP B 1 21 ? -6.078 -40.25 7.777 1 48.81 21 ASP B CA 1
ATOM 2597 C C . ASP B 1 21 ? -5.992 -39.469 6.461 1 48.81 21 ASP B C 1
ATOM 2599 O O . ASP B 1 21 ? -6.363 -40 5.406 1 48.81 21 ASP B O 1
ATOM 2603 N N . SER B 1 22 ? -5.242 -38.125 6.438 1 56.22 22 SER B N 1
ATOM 2604 C CA . SER B 1 22 ? -5.512 -36.812 5.855 1 56.22 22 SER B CA 1
ATOM 2605 C C . SER B 1 22 ? -4.613 -36.562 4.652 1 56.22 22 SER B C 1
ATOM 2607 O O . SER B 1 22 ? -4.758 -35.531 3.973 1 56.22 22 SER B O 1
ATOM 2609 N N . GLY B 1 23 ? -3.676 -37.531 4.418 1 62.41 23 GLY B N 1
ATOM 2610 C CA . GLY B 1 23 ? -2.818 -37.312 3.262 1 62.41 23 GLY B CA 1
ATOM 2611 C C . GLY B 1 23 ? -3.58 -37.312 1.949 1 62.41 23 GLY B C 1
ATOM 2612 O O . GLY B 1 23 ? -3.367 -36.438 1.105 1 62.41 23 GLY B O 1
ATOM 2613 N N . ALA B 1 24 ? -4.348 -38.375 1.827 1 66.81 24 ALA B N 1
ATOM 2614 C CA . ALA B 1 24 ? -5.125 -38.469 0.594 1 66.81 24 ALA B CA 1
ATOM 2615 C C . ALA B 1 24 ? -6.016 -37.25 0.411 1 66.81 24 ALA B C 1
ATOM 2617 O O . ALA B 1 24 ? -6.129 -36.719 -0.695 1 66.81 24 ALA B O 1
ATOM 2618 N N . VAL B 1 25 ? -6.543 -36.938 1.484 1 69.31 25 VAL B N 1
ATOM 2619 C CA . VAL B 1 25 ? -7.422 -35.781 1.433 1 69.31 25 VAL B CA 1
ATOM 2620 C C . VAL B 1 25 ? -6.625 -34.531 1.042 1 69.31 25 VAL B C 1
ATOM 2622 O O . VAL B 1 25 ? -7.074 -33.75 0.223 1 69.31 25 VAL B O 1
ATOM 2625 N N . TRP B 1 26 ? -5.465 -34.531 1.47 1 72.69 26 TRP B N 1
ATOM 2626 C CA . TRP B 1 26 ? -4.621 -33.406 1.185 1 72.69 26 TRP B CA 1
ATOM 2627 C C . TRP B 1 26 ? -4.211 -33.375 -0.284 1 72.69 26 TRP B C 1
ATOM 2629 O O . TRP B 1 26 ? -4.25 -32.312 -0.928 1 72.69 26 TRP B O 1
ATOM 2639 N N . SER B 1 27 ? -3.838 -34.594 -0.748 1 77.62 27 SER B N 1
ATOM 2640 C CA . SER B 1 27 ? -3.445 -34.688 -2.15 1 77.62 27 SER B CA 1
ATOM 2641 C C . SER B 1 27 ? -4.586 -34.25 -3.072 1 77.62 27 SER B C 1
ATOM 2643 O O . SER B 1 27 ? -4.359 -33.594 -4.086 1 77.62 27 SER B O 1
ATOM 2645 N N . ASP B 1 28 ? -5.73 -34.562 -2.623 1 78.75 28 ASP B N 1
ATOM 2646 C CA . ASP B 1 28 ? -6.898 -34.219 -3.42 1 78.75 28 ASP B CA 1
ATOM 2647 C C . ASP B 1 28 ? -7.148 -32.719 -3.398 1 78.75 28 ASP B C 1
ATOM 2649 O O . ASP B 1 28 ? -7.453 -32.125 -4.43 1 78.75 28 ASP B O 1
ATOM 2653 N N . VAL B 1 29 ? -6.98 -32.219 -2.293 1 74.19 29 VAL B N 1
ATOM 2654 C CA . VAL B 1 29 ? -7.203 -30.797 -2.145 1 74.19 29 VAL B CA 1
ATOM 2655 C C . VAL B 1 29 ? -6.164 -30.016 -2.955 1 74.19 29 VAL B C 1
ATOM 2657 O O . VAL B 1 29 ? -6.504 -29.078 -3.682 1 74.19 29 VAL B O 1
ATOM 2660 N N . MET B 1 30 ? -4.938 -30.438 -2.863 1 82.19 30 MET B N 1
ATOM 2661 C CA . MET B 1 30 ? -3.861 -29.766 -3.59 1 82.19 30 MET B CA 1
ATOM 2662 C C . MET B 1 30 ? -4.062 -29.891 -5.098 1 82.19 30 MET B C 1
ATOM 2664 O O . MET B 1 30 ? -3.84 -28.922 -5.836 1 82.19 30 MET B O 1
ATOM 2668 N N . LEU B 1 31 ? -4.504 -31.031 -5.438 1 83.88 31 LEU B N 1
ATOM 2669 C CA . LEU B 1 31 ? -4.727 -31.281 -6.859 1 83.88 31 LEU B CA 1
ATOM 2670 C C . LEU B 1 31 ? -5.914 -30.469 -7.371 1 83.88 31 LEU B C 1
ATOM 2672 O O . LEU B 1 31 ? -5.805 -29.766 -8.383 1 83.88 31 LEU B O 1
ATOM 2676 N N . GLU B 1 32 ? -6.941 -30.406 -6.637 1 79.19 32 GLU B N 1
ATOM 2677 C CA . GLU B 1 32 ? -8.188 -29.828 -7.121 1 79.19 32 GLU B CA 1
ATOM 2678 C C . GLU B 1 32 ? -8.203 -28.312 -6.949 1 79.19 32 GLU B C 1
ATOM 2680 O O . GLU B 1 32 ? -8.719 -27.594 -7.805 1 79.19 32 GLU B O 1
ATOM 2685 N N . HIS B 1 33 ? -7.535 -27.844 -5.918 1 74.62 33 HIS B N 1
ATOM 2686 C CA . HIS B 1 33 ? -7.68 -26.422 -5.613 1 74.62 33 HIS B CA 1
ATOM 2687 C C . HIS B 1 33 ? -6.41 -25.656 -5.965 1 74.62 33 HIS B C 1
ATOM 2689 O O . HIS B 1 33 ? -6.453 -24.453 -6.176 1 74.62 33 HIS B O 1
ATOM 2695 N N . HIS B 1 34 ? -5.324 -26.375 -6.07 1 80.5 34 HIS B N 1
ATOM 2696 C CA . HIS B 1 34 ? -4.074 -25.641 -6.27 1 80.5 34 HIS B CA 1
ATOM 2697 C C . HIS B 1 34 ? -3.346 -26.125 -7.516 1 80.5 34 HIS B C 1
ATOM 2699 O O . HIS B 1 34 ? -2.312 -25.562 -7.895 1 80.5 34 HIS B O 1
ATOM 2705 N N . GLY B 1 35 ? -3.939 -27.188 -8.109 1 86.75 35 GLY B N 1
ATOM 2706 C CA . GLY B 1 35 ? -3.334 -27.688 -9.336 1 86.75 35 GLY B CA 1
ATOM 2707 C C . GLY B 1 35 ? -1.928 -28.219 -9.125 1 86.75 35 GLY B C 1
ATOM 2708 O O . GLY B 1 35 ? -1.039 -27.984 -9.945 1 86.75 35 GLY B O 1
ATOM 2709 N N . MET B 1 36 ? -1.738 -28.812 -8.016 1 89.5 36 MET B N 1
ATOM 2710 C CA . MET B 1 36 ? -0.435 -29.375 -7.668 1 89.5 36 MET B CA 1
ATOM 2711 C C . MET B 1 36 ? -0.55 -30.875 -7.355 1 89.5 36 MET B C 1
ATOM 2713 O O . MET B 1 36 ? -1.438 -31.281 -6.605 1 89.5 36 MET B O 1
ATOM 2717 N N . TYR B 1 37 ? 0.323 -31.656 -7.949 1 90.19 37 TYR B N 1
ATOM 2718 C CA . TYR B 1 37 ? 0.498 -33.031 -7.492 1 90.19 37 TYR B CA 1
ATOM 2719 C C . TYR B 1 37 ? 1.311 -33.094 -6.203 1 90.19 37 TYR B C 1
ATOM 2721 O O . TYR B 1 37 ? 2.295 -32.344 -6.055 1 90.19 37 TYR B O 1
ATOM 2729 N N . CYS B 1 38 ? 0.743 -33.844 -5.328 1 87.25 38 CYS B N 1
ATOM 2730 C CA . CYS B 1 38 ? 1.432 -33.969 -4.051 1 87.25 38 CYS B CA 1
ATOM 2731 C C . CYS B 1 38 ? 1.947 -35.406 -3.855 1 87.25 38 CYS B C 1
ATOM 2733 O O . CYS B 1 38 ? 1.193 -36.375 -3.998 1 87.25 38 CYS B O 1
ATOM 2735 N N . HIS B 1 39 ? 3.242 -35.469 -3.572 1 84.44 39 HIS B N 1
ATOM 2736 C CA . HIS B 1 39 ? 3.855 -36.75 -3.227 1 84.44 39 HIS B CA 1
ATOM 2737 C C . HIS B 1 39 ? 4.426 -36.75 -1.812 1 84.44 39 HIS B C 1
ATOM 2739 O O . HIS B 1 39 ? 5.238 -35.875 -1.48 1 84.44 39 HIS B O 1
ATOM 2745 N N . PHE B 1 40 ? 3.928 -37.656 -0.975 1 81.06 40 PHE B N 1
ATOM 2746 C CA . PHE B 1 40 ? 4.367 -37.688 0.414 1 81.06 40 PHE B CA 1
ATOM 2747 C C . PHE B 1 40 ? 5.422 -38.75 0.622 1 81.06 40 PHE B C 1
ATOM 2749 O O . PHE B 1 40 ? 5.402 -39.781 -0.057 1 81.06 40 PHE B O 1
ATOM 2756 N N . ASP B 1 41 ? 6.309 -38.375 1.51 1 74.38 41 ASP B N 1
ATOM 2757 C CA . ASP B 1 41 ? 7.188 -39.438 1.999 1 74.38 41 ASP B CA 1
ATOM 2758 C C . ASP B 1 41 ? 6.492 -40.281 3.064 1 74.38 41 ASP B C 1
ATOM 2760 O O . ASP B 1 41 ? 6.293 -39.844 4.191 1 74.38 41 ASP B O 1
ATOM 2764 N N . GLU B 1 42 ? 6.02 -41.438 2.773 1 63.19 42 GLU B N 1
ATOM 2765 C CA . GLU B 1 42 ? 5.227 -42.344 3.621 1 63.19 42 GLU B CA 1
ATOM 2766 C C . GLU B 1 42 ? 5.973 -42.688 4.906 1 63.19 42 GLU B C 1
ATOM 2768 O O . GLU B 1 42 ? 5.359 -43.062 5.898 1 63.19 42 GLU B O 1
ATOM 2773 N N . ALA B 1 43 ? 7.234 -42.562 4.906 1 65.19 43 ALA B N 1
ATOM 2774 C CA . ALA B 1 43 ? 8.016 -42.969 6.066 1 65.19 43 ALA B CA 1
ATOM 2775 C C . ALA B 1 43 ? 8.023 -41.875 7.141 1 65.19 43 ALA B C 1
ATOM 2777 O O . ALA B 1 43 ? 8.484 -42.125 8.258 1 65.19 43 ALA B O 1
ATOM 2778 N N . ARG B 1 44 ? 7.48 -40.781 6.805 1 68.62 44 ARG B N 1
ATOM 2779 C CA . ARG B 1 44 ? 7.602 -39.688 7.754 1 68.62 44 ARG B CA 1
ATOM 2780 C C . ARG B 1 44 ? 6.238 -39.062 8.062 1 68.62 44 ARG B C 1
ATOM 2782 O O . ARG B 1 44 ? 5.309 -39.188 7.258 1 68.62 44 ARG B O 1
ATOM 2789 N N . SER B 1 45 ? 5.961 -38.812 9.391 1 58.5 45 SER B N 1
ATOM 2790 C CA . SER B 1 45 ? 4.711 -38.188 9.812 1 58.5 45 SER B CA 1
ATOM 2791 C C . SER B 1 45 ? 4.531 -36.812 9.172 1 58.5 45 SER B C 1
ATOM 2793 O O . SER B 1 45 ? 5.48 -36.031 9.094 1 58.5 45 SER B O 1
ATOM 2795 N N . ILE B 1 46 ? 3.393 -36.719 8.469 1 60.88 46 ILE B N 1
ATOM 2796 C CA . ILE B 1 46 ? 3.141 -35.5 7.691 1 60.88 46 ILE B CA 1
ATOM 2797 C C . ILE B 1 46 ? 2.344 -34.5 8.531 1 60.88 46 ILE B C 1
ATOM 2799 O O . ILE B 1 46 ? 1.219 -34.781 8.945 1 60.88 46 ILE B O 1
ATOM 2803 N N . ASN B 1 47 ? 2.965 -33.719 9.398 1 71.38 47 ASN B N 1
ATOM 2804 C CA . ASN B 1 47 ? 2.199 -32.656 10.008 1 71.38 47 ASN B CA 1
ATOM 2805 C C . ASN B 1 47 ? 2.305 -31.359 9.188 1 71.38 47 ASN B C 1
ATOM 2807 O O . ASN B 1 47 ? 3.215 -30.562 9.398 1 71.38 47 ASN B O 1
ATOM 2811 N N . SER B 1 48 ? 1.57 -31.359 8.008 1 78.44 48 SER B N 1
ATOM 2812 C CA . SER B 1 48 ? 1.574 -30.172 7.168 1 78.44 48 SER B CA 1
ATOM 2813 C C . SER B 1 48 ? 0.272 -29.391 7.309 1 78.44 48 SER B C 1
ATOM 2815 O O . SER B 1 48 ? -0.802 -29.984 7.434 1 78.44 48 SER B O 1
ATOM 2817 N N . THR B 1 49 ? 0.362 -28.125 7.492 1 80.31 49 THR B N 1
ATOM 2818 C CA . THR B 1 49 ? -0.81 -27.266 7.594 1 80.31 49 THR B CA 1
ATOM 2819 C C . THR B 1 49 ? -0.748 -26.141 6.562 1 80.31 49 THR B C 1
ATOM 2821 O O . THR B 1 49 ? 0.337 -25.75 6.133 1 80.31 49 THR B O 1
ATOM 2824 N N . ALA B 1 50 ? -1.938 -25.781 6.086 1 83.12 50 ALA B N 1
ATOM 2825 C CA . ALA B 1 50 ? -2.064 -24.625 5.203 1 83.12 50 ALA B CA 1
ATOM 2826 C C . ALA B 1 50 ? -3.346 -23.844 5.496 1 83.12 50 ALA B C 1
ATOM 2828 O O . ALA B 1 50 ? -4.406 -24.438 5.703 1 83.12 50 ALA B O 1
ATOM 2829 N N . GLN B 1 51 ? -3.279 -22.578 5.664 1 83.44 51 GLN B N 1
ATOM 2830 C CA . GLN B 1 51 ? -4.406 -21.656 5.824 1 83.44 51 GLN B CA 1
ATOM 2831 C C . GLN B 1 51 ? -4.43 -20.609 4.711 1 83.44 51 GLN B C 1
ATOM 2833 O O . GLN B 1 51 ? -3.402 -20.016 4.395 1 83.44 51 GLN B O 1
ATOM 2838 N N . SER B 1 52 ? -5.637 -20.438 4.098 1 85.19 52 SER B N 1
ATOM 2839 C CA . SER B 1 52 ? -5.691 -19.531 2.951 1 85.19 52 SER B CA 1
ATOM 2840 C C . SER B 1 52 ? -6.84 -18.547 3.084 1 85.19 52 SER B C 1
ATOM 2842 O O . SER B 1 52 ? -7.879 -18.859 3.672 1 85.19 52 SER B O 1
ATOM 2844 N N . TRP B 1 53 ? -6.711 -17.375 2.605 1 86.06 53 TRP B N 1
ATOM 2845 C CA . TRP B 1 53 ? -7.727 -16.328 2.459 1 86.06 53 TRP B CA 1
ATOM 2846 C C . TRP B 1 53 ? -7.395 -15.414 1.287 1 86.06 53 TRP B C 1
ATOM 2848 O O . TRP B 1 53 ? -6.383 -15.602 0.608 1 86.06 53 TRP B O 1
ATOM 2858 N N . SER B 1 54 ? -8.289 -14.523 1.056 1 87.56 54 SER B N 1
ATOM 2859 C CA . SER B 1 54 ? -8.055 -13.625 -0.071 1 87.56 54 SER B CA 1
ATOM 2860 C C . SER B 1 54 ? -7.977 -12.172 0.388 1 87.56 54 SER B C 1
ATOM 2862 O O . SER B 1 54 ? -8.68 -11.766 1.313 1 87.56 54 SER B O 1
ATOM 2864 N N . LEU B 1 55 ? -7.113 -11.508 -0.173 1 90.31 55 LEU B N 1
ATOM 2865 C CA . LEU B 1 55 ? -7.027 -10.055 -0.121 1 90.31 55 LEU B CA 1
ATOM 2866 C C . LEU B 1 55 ? -7.246 -9.445 -1.502 1 90.31 55 LEU B C 1
ATOM 2868 O O . LEU B 1 55 ? -6.32 -9.375 -2.311 1 90.31 55 LEU B O 1
ATOM 2872 N N . GLY B 1 56 ? -8.492 -9.031 -1.697 1 83.5 56 GLY B N 1
ATOM 2873 C CA . GLY B 1 56 ? -8.844 -8.672 -3.061 1 83.5 56 GLY B CA 1
ATOM 2874 C C . GLY B 1 56 ? -8.68 -9.82 -4.043 1 83.5 56 GLY B C 1
ATOM 2875 O O . GLY B 1 56 ? -9.195 -10.914 -3.812 1 83.5 56 GLY B O 1
ATOM 2876 N N . GLU B 1 57 ? -7.887 -9.531 -5.051 1 82.12 57 GLU B N 1
ATOM 2877 C CA . GLU B 1 57 ? -7.68 -10.531 -6.094 1 82.12 57 GLU B CA 1
ATOM 2878 C C . GLU B 1 57 ? -6.52 -11.461 -5.746 1 82.12 57 GLU B C 1
ATOM 2880 O O . GLU B 1 57 ? -6.301 -12.469 -6.426 1 82.12 57 GLU B O 1
ATOM 2885 N N . VAL B 1 58 ? -5.832 -11.125 -4.703 1 92.19 58 VAL B N 1
ATOM 2886 C CA . VAL B 1 58 ? -4.641 -11.883 -4.348 1 92.19 58 VAL B CA 1
ATOM 2887 C C . VAL B 1 58 ? -4.996 -12.945 -3.307 1 92.19 58 VAL B C 1
ATOM 2889 O O . VAL B 1 58 ? -5.648 -12.648 -2.305 1 92.19 58 VAL B O 1
ATOM 2892 N N . GLY B 1 59 ? -4.645 -14.133 -3.604 1 91.12 59 GLY B N 1
ATOM 2893 C CA . GLY B 1 59 ? -4.758 -15.172 -2.596 1 91.12 59 GLY B CA 1
ATOM 2894 C C . GLY B 1 59 ? -3.551 -15.258 -1.682 1 91.12 59 GLY B C 1
ATOM 2895 O O . GLY B 1 59 ? -2.414 -15.07 -2.125 1 91.12 59 GLY B O 1
ATOM 2896 N N . VAL B 1 60 ? -3.826 -15.57 -0.427 1 92.88 60 VAL B N 1
ATOM 2897 C CA . VAL B 1 60 ? -2.754 -15.742 0.549 1 92.88 60 VAL B CA 1
ATOM 2898 C C . VAL B 1 60 ? -2.861 -17.125 1.202 1 92.88 60 VAL B C 1
ATOM 2900 O O . VAL B 1 60 ? -3.959 -17.562 1.55 1 92.88 60 VAL B O 1
ATOM 2903 N N . THR B 1 61 ? -1.731 -17.75 1.303 1 89.69 61 THR B N 1
ATOM 2904 C CA . THR B 1 61 ? -1.688 -19.031 2.002 1 89.69 61 THR B CA 1
ATOM 2905 C C . THR B 1 61 ? -0.514 -19.078 2.975 1 89.69 61 THR B C 1
ATOM 2907 O O . THR B 1 61 ? 0.625 -18.797 2.594 1 89.69 61 THR B O 1
ATOM 2910 N N . LEU B 1 62 ? -0.809 -19.344 4.176 1 90.62 62 LEU B N 1
ATOM 2911 C CA . LEU B 1 62 ? 0.224 -19.719 5.137 1 90.62 62 LEU B CA 1
ATOM 2912 C C . LEU B 1 62 ? 0.409 -21.219 5.18 1 90.62 62 LEU B C 1
ATOM 2914 O O . LEU B 1 62 ? -0.535 -21.969 5.477 1 90.62 62 LEU B O 1
ATOM 2918 N N . ALA B 1 63 ? 1.596 -21.641 4.871 1 90.31 63 ALA B N 1
ATOM 2919 C CA . ALA B 1 63 ? 1.821 -23.078 4.75 1 90.31 63 ALA B CA 1
ATOM 2920 C C . ALA B 1 63 ? 2.922 -23.547 5.699 1 90.31 63 ALA B C 1
ATO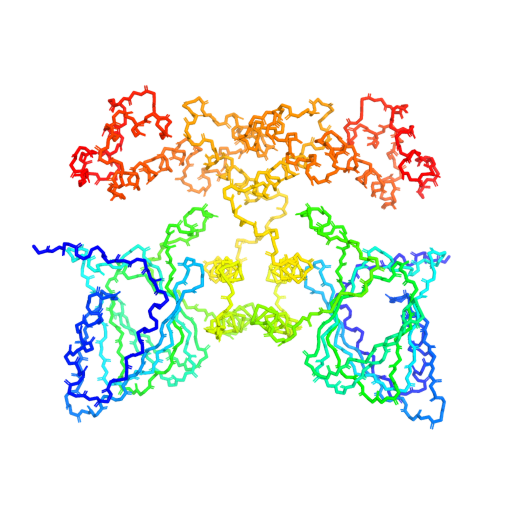M 2922 O O . ALA B 1 63 ? 3.928 -22.859 5.883 1 90.31 63 ALA B O 1
ATOM 2923 N N . ASP B 1 64 ? 2.713 -24.547 6.379 1 90.31 64 ASP B N 1
ATOM 2924 C CA . ASP B 1 64 ? 3.658 -25.344 7.16 1 90.31 64 ASP B CA 1
ATOM 2925 C C . ASP B 1 64 ? 3.74 -26.781 6.641 1 90.31 64 ASP B C 1
ATOM 2927 O O . ASP B 1 64 ? 2.844 -27.578 6.887 1 90.31 64 ASP B O 1
ATOM 2931 N N . LEU B 1 65 ? 4.836 -27.062 5.875 1 88.4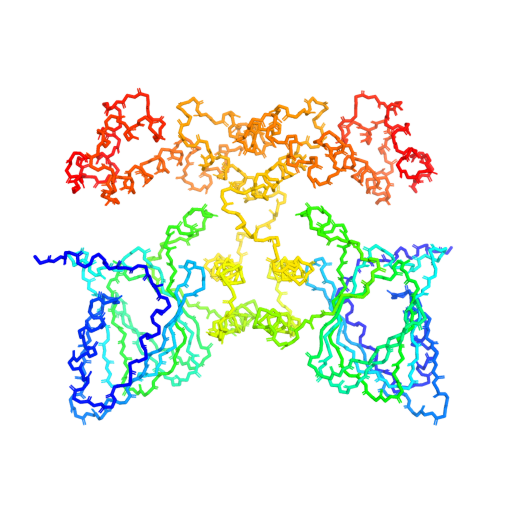4 65 LEU B N 1
ATOM 2932 C CA . LEU B 1 65 ? 4.902 -28.297 5.109 1 88.44 65 LEU B CA 1
ATOM 2933 C C . LEU B 1 65 ? 6.145 -29.109 5.477 1 88.44 65 LEU B C 1
ATOM 2935 O O . LEU B 1 65 ? 7.184 -28.531 5.809 1 88.44 65 LEU B O 1
ATOM 2939 N N . SER B 1 66 ? 6.012 -30.375 5.438 1 87.5 66 SER B N 1
ATOM 2940 C CA . SER B 1 66 ? 7.145 -31.266 5.688 1 87.5 66 SER B CA 1
ATOM 2941 C C . SER B 1 66 ? 6.992 -32.594 4.941 1 87.5 66 SER B C 1
ATOM 2943 O O . SER B 1 66 ? 5.883 -33.125 4.828 1 87.5 66 SER B O 1
ATOM 2945 N N . SER B 1 67 ? 8.156 -33.062 4.352 1 86.69 67 SER B N 1
ATOM 2946 C CA . SER B 1 67 ? 8.273 -34.406 3.82 1 86.69 67 SER B CA 1
ATOM 2947 C C . SER B 1 67 ? 7.324 -34.625 2.646 1 86.69 67 SER B C 1
ATOM 2949 O O . SER B 1 67 ? 6.629 -35.656 2.586 1 86.69 67 SER B O 1
ATOM 2951 N N . LEU B 1 68 ? 7.297 -33.594 1.79 1 86.31 68 LEU B N 1
ATOM 2952 C CA . LEU B 1 68 ? 6.461 -33.75 0.604 1 86.31 68 LEU B CA 1
ATOM 2953 C C . LEU B 1 68 ? 7.066 -33 -0.58 1 86.31 68 LEU B C 1
ATOM 2955 O O . LEU B 1 68 ? 7.98 -32.188 -0.407 1 86.31 68 LEU B O 1
ATOM 2959 N N . ALA B 1 69 ? 6.621 -33.406 -1.755 1 90.88 69 ALA B N 1
ATOM 2960 C CA . ALA B 1 69 ? 7.008 -32.719 -2.998 1 90.88 69 ALA B CA 1
ATOM 2961 C C . ALA B 1 69 ? 5.777 -32.312 -3.795 1 90.88 69 ALA B C 1
ATOM 2963 O O . ALA B 1 69 ? 4.789 -33.031 -3.861 1 90.88 69 ALA B O 1
ATOM 2964 N N . LEU B 1 70 ? 5.887 -31.125 -4.324 1 92.94 70 LEU B N 1
ATOM 2965 C CA . LEU B 1 70 ? 4.797 -30.562 -5.117 1 92.94 70 LEU B CA 1
ATOM 2966 C C . LEU B 1 70 ? 5.238 -30.328 -6.559 1 92.94 70 LEU B C 1
ATOM 2968 O O . LEU B 1 70 ? 6.359 -29.875 -6.801 1 92.94 70 LEU B O 1
ATOM 2972 N N . THR B 1 71 ? 4.398 -30.703 -7.504 1 93 71 THR B N 1
ATOM 2973 C CA . THR B 1 71 ? 4.605 -30.438 -8.922 1 93 71 THR B CA 1
ATOM 2974 C C . THR B 1 71 ? 3.322 -29.906 -9.562 1 93 71 THR B C 1
ATOM 2976 O O . THR B 1 71 ? 2.234 -30.422 -9.289 1 93 71 THR B O 1
ATOM 2979 N N . PRO B 1 72 ? 3.498 -28.891 -10.375 1 92.31 72 PRO B N 1
ATOM 2980 C CA . PRO B 1 72 ? 2.283 -28.359 -10.992 1 92.31 72 PRO B CA 1
ATOM 2981 C C . PRO B 1 72 ? 1.669 -29.312 -12.016 1 92.31 72 PRO B C 1
ATOM 2983 O O . PRO B 1 72 ? 2.389 -30.094 -12.648 1 92.31 72 PRO B O 1
ATOM 2986 N N . VAL B 1 73 ? 0.337 -29.234 -12.086 1 89.38 73 VAL B N 1
ATOM 2987 C CA . VAL B 1 73 ? -0.358 -30.016 -13.109 1 89.38 73 VAL B CA 1
ATOM 2988 C C . VAL B 1 73 ? -0.176 -29.359 -14.477 1 89.38 73 VAL B C 1
ATOM 2990 O O . VAL B 1 73 ? 0.196 -28.188 -14.555 1 89.38 73 VAL B O 1
ATOM 2993 N N . GLY B 1 74 ? -0.385 -30.125 -15.477 1 86.69 74 GLY B N 1
ATOM 2994 C CA . GLY B 1 74 ? -0.299 -29.594 -16.828 1 86.69 74 GLY B CA 1
ATOM 2995 C C . GLY B 1 74 ? -1.541 -28.828 -17.25 1 86.69 74 GLY B C 1
ATOM 2996 O O . GLY B 1 74 ? -2.547 -28.828 -16.547 1 86.69 74 GLY B O 1
ATOM 2997 N N . GLU B 1 75 ? -1.393 -28.141 -18.328 1 83 75 GLU B N 1
ATOM 2998 C CA . GLU B 1 75 ? -2.447 -27.281 -18.859 1 83 75 GLU B CA 1
ATOM 2999 C C . GLU B 1 75 ? -3.713 -28.078 -19.156 1 83 75 GLU B C 1
ATOM 3001 O O . GLU B 1 75 ? -4.805 -27.5 -19.234 1 83 75 GLU B O 1
ATOM 3006 N N . GLU B 1 76 ? -3.594 -29.328 -19.297 1 82.06 76 GLU B N 1
ATOM 3007 C CA . GLU B 1 76 ? -4.719 -30.172 -19.688 1 82.06 76 GLU B CA 1
ATOM 3008 C C . GLU B 1 76 ? -5.684 -30.359 -18.516 1 82.06 76 GLU B C 1
ATOM 3010 O O . GLU B 1 76 ? -6.832 -30.766 -18.719 1 82.06 76 GLU B O 1
ATOM 3015 N N . ARG B 1 77 ? -5.242 -30.078 -17.391 1 85.56 77 ARG B N 1
ATOM 3016 C CA . ARG B 1 77 ? -6.086 -30.266 -16.219 1 85.56 77 ARG B CA 1
ATOM 3017 C C . ARG B 1 77 ? -6.871 -29 -15.898 1 85.56 77 ARG B C 1
ATOM 3019 O O . ARG B 1 77 ? -6.355 -27.891 -16.031 1 85.56 77 ARG B O 1
ATOM 3026 N N . ALA B 1 78 ? -8.086 -29.172 -15.422 1 80.62 78 ALA B N 1
ATOM 3027 C CA . ALA B 1 78 ? -8.969 -28.062 -15.078 1 80.62 78 ALA B CA 1
ATOM 3028 C C . ALA B 1 78 ? -8.391 -27.234 -13.938 1 80.62 78 ALA B C 1
ATOM 3030 O O . ALA B 1 78 ? -8.617 -26.031 -13.859 1 80.62 78 ALA B O 1
ATOM 3031 N N . SER B 1 79 ? -7.605 -27.875 -13.164 1 83.5 79 SER B N 1
ATOM 3032 C CA . SER B 1 79 ? -7.055 -27.203 -11.984 1 83.5 79 SER B CA 1
ATOM 3033 C C . SER B 1 79 ? -5.75 -26.484 -12.32 1 83.5 79 SER B C 1
ATOM 3035 O O . SER B 1 79 ? -5.062 -26 -11.422 1 83.5 79 SER B O 1
ATOM 3037 N N . TRP B 1 80 ? -5.441 -26.422 -13.57 1 85.19 80 TRP B N 1
ATOM 3038 C CA . TRP B 1 80 ? -4.211 -25.781 -14.016 1 85.19 80 TRP B CA 1
ATOM 3039 C C . TRP B 1 80 ? -4.133 -24.344 -13.508 1 85.19 80 TRP B C 1
ATOM 3041 O O . TRP B 1 80 ? -5.133 -23.609 -13.523 1 85.19 80 TRP B O 1
ATOM 3051 N N . GLN B 1 81 ? -2.889 -23.969 -13.062 1 84.12 81 GLN B N 1
ATOM 3052 C CA . GLN B 1 81 ? -2.723 -22.672 -12.414 1 84.12 81 GLN B CA 1
ATOM 3053 C C . GLN B 1 81 ? -1.801 -21.766 -13.234 1 84.12 81 GLN B C 1
ATOM 3055 O O . GLN B 1 81 ? -1.149 -20.875 -12.688 1 84.12 81 GLN B O 1
ATOM 3060 N N . GLY B 1 82 ? -1.72 -21.984 -14.492 1 85.94 82 GLY B N 1
ATOM 3061 C CA . GLY B 1 82 ? -0.807 -21.219 -15.328 1 85.94 82 GLY B CA 1
ATOM 3062 C C . GLY B 1 82 ? -1.188 -19.75 -15.453 1 85.94 82 GLY B C 1
ATOM 3063 O O . GLY B 1 82 ? -0.394 -18.938 -15.922 1 85.94 82 GLY B O 1
ATOM 3064 N N . GLU B 1 83 ? -2.365 -19.359 -15.008 1 86.69 83 GLU B N 1
ATOM 3065 C CA . GLU B 1 83 ? -2.797 -17.969 -15.078 1 86.69 83 GLU B CA 1
ATOM 3066 C C . GLU B 1 83 ? -2.547 -17.25 -13.758 1 86.69 83 GLU B C 1
ATOM 3068 O O . GLU B 1 83 ? -3.055 -16.141 -13.539 1 86.69 83 GLU B O 1
ATOM 3073 N N . TRP B 1 84 ? -1.709 -17.891 -12.969 1 90.69 84 TRP B N 1
ATOM 3074 C CA . TRP B 1 84 ? -1.308 -17.297 -11.695 1 90.69 84 TRP B CA 1
ATOM 3075 C C . TRP B 1 84 ? 0.211 -17.266 -11.57 1 90.69 84 TRP B C 1
ATOM 3077 O O . TRP B 1 84 ? 0.915 -18.031 -12.219 1 90.69 84 TRP B O 1
ATOM 3087 N N . LEU B 1 85 ? 0.686 -16.312 -10.836 1 92.81 85 LEU B N 1
ATOM 3088 C CA . LEU B 1 85 ? 2.055 -16.312 -10.328 1 92.81 85 LEU B CA 1
ATOM 3089 C C . LEU B 1 85 ? 2.082 -16.578 -8.828 1 92.81 85 LEU B C 1
ATOM 3091 O O . LEU B 1 85 ? 1.175 -16.172 -8.102 1 92.81 85 LEU B O 1
ATOM 3095 N N . TYR B 1 86 ? 3.086 -17.281 -8.383 1 95.12 86 TYR B N 1
ATOM 3096 C CA . TYR B 1 86 ? 3.26 -17.516 -6.953 1 95.12 86 TYR B CA 1
ATOM 3097 C C . TYR B 1 86 ? 4.453 -16.734 -6.41 1 95.12 86 TYR B C 1
ATOM 3099 O O . TYR B 1 86 ? 5.566 -16.859 -6.918 1 95.12 86 TYR B O 1
ATOM 3107 N N . LEU B 1 87 ? 4.219 -15.883 -5.5 1 97.12 87 LEU B N 1
ATOM 3108 C CA . LEU B 1 87 ? 5.297 -15.312 -4.695 1 97.12 87 LEU B CA 1
ATOM 3109 C C . LEU B 1 87 ? 5.418 -16.031 -3.361 1 97.12 87 LEU B C 1
ATOM 3111 O O . LEU B 1 87 ? 4.434 -16.156 -2.627 1 97.12 87 LEU B O 1
ATOM 3115 N N . LYS B 1 88 ? 6.531 -16.578 -3.047 1 97.75 88 LYS B N 1
ATOM 3116 C CA . LYS B 1 88 ? 6.754 -17.359 -1.833 1 97.75 88 LYS B CA 1
ATOM 3117 C C . LYS B 1 88 ? 7.758 -16.656 -0.913 1 97.75 88 LYS B C 1
ATOM 3119 O O . LYS B 1 88 ? 8.844 -16.281 -1.347 1 97.75 88 LYS B O 1
ATOM 3124 N N . LEU B 1 89 ? 7.387 -16.469 0.272 1 97.56 89 LEU B N 1
ATOM 3125 C CA . LEU B 1 89 ? 8.227 -15.961 1.347 1 97.56 89 LEU B CA 1
ATOM 3126 C C . LEU B 1 89 ? 8.523 -17.047 2.373 1 97.56 89 LEU B C 1
ATOM 3128 O O . LEU B 1 89 ? 7.625 -17.484 3.098 1 97.56 89 LEU B O 1
ATOM 3132 N N . MET B 1 90 ? 9.789 -17.438 2.457 1 97.56 90 MET B N 1
ATOM 3133 C CA . MET B 1 90 ? 10.172 -18.422 3.461 1 97.56 90 MET B CA 1
ATOM 3134 C C . MET B 1 90 ? 10.25 -17.781 4.844 1 97.56 90 MET B C 1
ATOM 3136 O O . MET B 1 90 ? 11 -16.828 5.051 1 97.56 90 MET B O 1
ATOM 3140 N N . THR B 1 91 ? 9.508 -18.297 5.727 1 96.75 91 THR B N 1
ATOM 3141 C CA . THR B 1 91 ? 9.508 -17.75 7.082 1 96.75 91 THR B CA 1
ATOM 3142 C C . THR B 1 91 ? 10.203 -18.703 8.047 1 96.75 91 THR B C 1
ATOM 3144 O O . THR B 1 91 ? 10.57 -18.312 9.156 1 96.75 91 THR B O 1
ATOM 3147 N N . GLY B 1 92 ? 10.359 -19.938 7.66 1 96.69 92 GLY B N 1
ATOM 3148 C CA . GLY B 1 92 ? 11.055 -20.938 8.453 1 96.69 92 GLY B CA 1
ATOM 3149 C C . GLY B 1 92 ? 11.516 -22.125 7.633 1 96.69 92 GLY B C 1
ATOM 3150 O O . GLY B 1 92 ? 10.859 -22.516 6.668 1 96.69 92 GLY B O 1
ATOM 3151 N N . GLY B 1 93 ? 12.625 -22.688 8.07 1 96.56 93 GLY B N 1
ATOM 3152 C CA . GLY B 1 93 ? 13.117 -23.891 7.41 1 96.56 93 GLY B CA 1
ATOM 3153 C C . GLY B 1 93 ? 13.68 -23.625 6.023 1 96.56 93 GLY B C 1
ATOM 3154 O O . GLY B 1 93 ? 14.391 -22.641 5.816 1 96.56 93 GLY B O 1
ATOM 3155 N N . GLN B 1 94 ? 13.438 -24.688 5.203 1 96.69 94 GLN B N 1
ATOM 3156 C CA . GLN B 1 94 ? 13.992 -24.562 3.859 1 96.69 94 GLN B CA 1
ATOM 3157 C C . GLN B 1 94 ? 13.148 -25.328 2.846 1 96.69 94 GLN B C 1
ATOM 3159 O O . GLN B 1 94 ? 12.328 -26.172 3.221 1 96.69 94 GLN B O 1
ATOM 3164 N N . VAL B 1 95 ? 13.297 -24.984 1.602 1 97.06 95 VAL B N 1
ATOM 3165 C CA . VAL B 1 95 ? 12.641 -25.656 0.486 1 97.06 95 VAL B CA 1
ATOM 3166 C C . VAL B 1 95 ? 13.602 -25.75 -0.699 1 97.06 95 VAL B C 1
ATOM 3168 O O . VAL B 1 95 ? 14.422 -24.859 -0.912 1 97.06 95 VAL B O 1
ATOM 3171 N N . ASP B 1 96 ? 13.531 -26.844 -1.393 1 97.31 96 ASP B N 1
ATOM 3172 C CA . ASP B 1 96 ? 14.297 -27.016 -2.623 1 97.31 96 ASP B CA 1
ATOM 3173 C C . ASP B 1 96 ? 13.391 -26.906 -3.852 1 97.31 96 ASP B C 1
ATOM 3175 O O . ASP B 1 96 ? 12.344 -27.562 -3.918 1 97.31 96 ASP B O 1
ATOM 3179 N N . ILE B 1 97 ? 13.836 -26.078 -4.742 1 96.88 97 ILE B N 1
ATOM 3180 C CA . ILE B 1 97 ? 13.102 -25.922 -5.996 1 96.88 97 ILE B CA 1
ATOM 3181 C C . ILE B 1 97 ? 13.953 -26.438 -7.156 1 96.88 97 ILE B C 1
ATOM 3183 O O . ILE B 1 97 ? 15.109 -26.031 -7.309 1 96.88 97 ILE B O 1
ATOM 3187 N N . SER B 1 98 ? 13.398 -27.328 -7.902 1 95.19 98 SER B N 1
ATOM 3188 C CA . SER B 1 98 ? 14.047 -27.797 -9.125 1 95.19 98 SER B CA 1
ATOM 3189 C C . SER B 1 98 ? 13.297 -27.328 -10.367 1 95.19 98 SER B C 1
ATOM 3191 O O . SER B 1 98 ? 12.094 -27.531 -10.492 1 95.19 98 SER B O 1
ATOM 3193 N N . GLN B 1 99 ? 13.945 -26.625 -11.172 1 90.19 99 GLN B N 1
ATOM 3194 C CA . GLN B 1 99 ? 13.398 -26.141 -12.43 1 90.19 99 GLN B CA 1
ATOM 3195 C C . GLN B 1 99 ? 14.453 -26.125 -13.531 1 90.19 99 GLN B C 1
ATOM 3197 O O . GLN B 1 99 ? 15.578 -25.672 -13.312 1 90.19 99 GLN B O 1
ATOM 3202 N N . ALA B 1 100 ? 14.047 -26.609 -14.711 1 84.56 100 ALA B N 1
ATOM 3203 C CA . ALA B 1 100 ? 14.922 -26.641 -15.875 1 84.56 100 ALA B CA 1
ATOM 3204 C C . ALA B 1 100 ? 16.281 -27.266 -15.539 1 84.56 100 ALA B C 1
ATOM 3206 O O . ALA B 1 100 ? 17.328 -26.734 -15.898 1 84.56 100 ALA B O 1
ATOM 3207 N N . GLY B 1 101 ? 16.266 -28.234 -14.789 1 85.5 101 GLY B N 1
ATOM 3208 C CA . GLY B 1 101 ? 17.469 -29 -14.469 1 85.5 101 GLY B CA 1
ATOM 3209 C C . GLY B 1 101 ? 18.297 -28.359 -13.375 1 85.5 101 GLY B C 1
ATOM 3210 O O . GLY B 1 101 ? 19.344 -28.906 -12.984 1 85.5 101 GLY B O 1
ATOM 3211 N N . GLN B 1 102 ? 17.938 -27.297 -12.922 1 90.88 102 GLN B N 1
ATOM 3212 C CA . GLN B 1 102 ? 18.656 -26.609 -11.852 1 90.88 102 GLN B CA 1
ATOM 3213 C C . GLN B 1 102 ? 17.906 -26.719 -10.523 1 90.88 102 GLN B C 1
ATOM 3215 O O . GLN B 1 102 ? 16.672 -26.641 -10.492 1 90.88 102 GLN B O 1
ATOM 3220 N N . GLN B 1 103 ? 18.719 -26.938 -9.461 1 94.06 103 GLN B N 1
ATOM 3221 C CA . GLN B 1 103 ? 18.141 -27 -8.117 1 94.06 103 GLN B CA 1
ATOM 3222 C C . GLN B 1 103 ? 18.625 -25.812 -7.27 1 94.06 103 GLN B C 1
ATOM 3224 O O . GLN B 1 103 ? 19.812 -25.5 -7.254 1 94.06 103 GLN B O 1
ATOM 3229 N N . ARG B 1 104 ? 17.734 -25.172 -6.656 1 95.25 104 ARG B N 1
ATOM 3230 C CA . ARG B 1 104 ? 18.016 -24.047 -5.758 1 95.25 104 ARG B CA 1
ATOM 3231 C C . ARG B 1 104 ? 1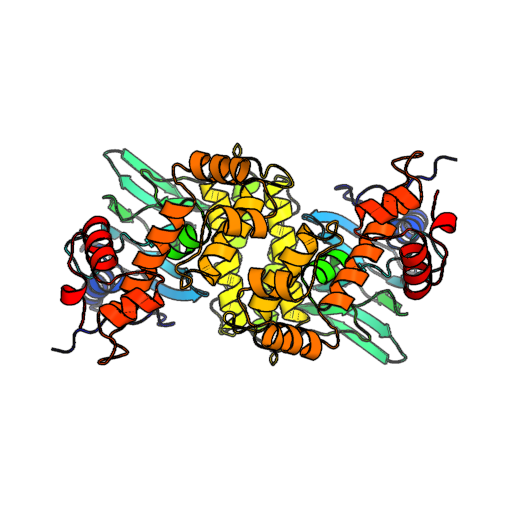7.344 -24.25 -4.402 1 95.25 104 ARG B C 1
ATOM 3233 O O . ARG B 1 104 ? 16.203 -24.719 -4.332 1 95.25 104 ARG B O 1
ATOM 3240 N N . ARG B 1 105 ? 18.094 -23.984 -3.359 1 96.94 105 ARG B N 1
ATOM 3241 C CA . ARG B 1 105 ? 17.578 -24.078 -2.002 1 96.94 105 ARG B CA 1
ATOM 3242 C C . ARG B 1 105 ? 17.281 -22.688 -1.437 1 96.94 105 ARG B C 1
ATOM 3244 O O . ARG B 1 105 ? 18.109 -21.781 -1.544 1 96.94 105 ARG B O 1
ATOM 3251 N N . PHE B 1 106 ? 16.125 -22.578 -0.897 1 97.19 106 PHE B N 1
ATOM 3252 C CA . PHE B 1 106 ? 15.727 -21.312 -0.277 1 97.19 106 PHE B CA 1
ATOM 3253 C C . PHE B 1 106 ? 15.492 -21.5 1.218 1 97.19 106 PHE B C 1
ATOM 3255 O O . PHE B 1 106 ? 14.758 -22.406 1.628 1 97.19 106 PHE B O 1
ATOM 3262 N N . LYS B 1 107 ? 16.094 -20.641 1.993 1 97.19 107 LYS B N 1
ATOM 3263 C CA . LYS B 1 107 ? 15.969 -20.703 3.447 1 97.19 107 LYS B CA 1
ATOM 3264 C C . LYS B 1 107 ? 15.102 -19.562 3.975 1 97.19 107 LYS B C 1
ATOM 3266 O O . LYS B 1 107 ? 14.711 -18.672 3.221 1 97.19 107 LYS B O 1
ATOM 3271 N N . ALA B 1 108 ? 14.859 -19.688 5.316 1 97 108 ALA B N 1
ATOM 3272 C CA . ALA B 1 108 ? 14.086 -18.641 5.965 1 97 108 ALA B CA 1
ATOM 3273 C C . ALA B 1 108 ? 14.648 -17.266 5.633 1 97 108 ALA B C 1
ATOM 3275 O O . ALA B 1 108 ? 15.859 -17.062 5.637 1 97 108 ALA B O 1
ATOM 3276 N N . GLY B 1 109 ? 13.688 -16.375 5.281 1 94.88 109 GLY B N 1
ATOM 3277 C CA . GLY B 1 109 ? 14.094 -15.023 4.922 1 94.88 109 GLY B CA 1
ATOM 3278 C C . GLY B 1 109 ? 14.148 -14.797 3.422 1 94.88 109 GLY B C 1
ATOM 3279 O O . GLY B 1 109 ? 14.188 -13.648 2.965 1 94.88 109 GLY B O 1
ATOM 3280 N N . SER B 1 110 ? 14.18 -15.859 2.66 1 96.12 110 SER B N 1
ATOM 3281 C CA . SER B 1 110 ? 14.234 -15.727 1.207 1 96.12 110 SER B CA 1
ATOM 3282 C C . SER B 1 110 ? 12.859 -15.43 0.623 1 96.12 110 SER B C 1
ATOM 3284 O O . SER B 1 110 ? 11.836 -15.711 1.253 1 96.12 110 SER B O 1
ATOM 3286 N N . MET B 1 111 ? 12.875 -14.812 -0.493 1 96.81 111 MET B N 1
ATOM 3287 C CA . MET B 1 111 ? 11.672 -14.5 -1.256 1 96.81 111 MET B CA 1
ATOM 3288 C C . MET B 1 111 ? 11.891 -14.75 -2.744 1 96.81 111 MET B C 1
ATOM 3290 O O . MET B 1 111 ? 12.922 -14.375 -3.297 1 96.81 111 MET B O 1
ATOM 3294 N N . PHE B 1 112 ? 10.969 -15.445 -3.369 1 96 112 PHE B N 1
ATOM 3295 C CA . PHE B 1 112 ? 11.117 -15.734 -4.793 1 96 112 PHE B CA 1
ATOM 3296 C C . PHE B 1 112 ? 9.75 -15.867 -5.461 1 96 112 PHE B C 1
ATOM 3298 O O . PHE B 1 112 ? 8.742 -16.047 -4.785 1 96 112 PHE B O 1
ATOM 3305 N N . VAL B 1 113 ? 9.719 -15.672 -6.773 1 95.25 113 VAL B N 1
ATOM 3306 C CA . VAL B 1 113 ? 8.5 -15.758 -7.574 1 95.25 113 VAL B CA 1
ATOM 3307 C C . VAL B 1 113 ? 8.633 -16.875 -8.602 1 95.25 113 VAL B C 1
ATOM 3309 O O . VAL B 1 113 ? 9.672 -17 -9.258 1 95.25 113 VAL B O 1
ATOM 3312 N N . ILE B 1 114 ? 7.613 -17.703 -8.711 1 94 114 ILE B N 1
ATOM 3313 C CA . ILE B 1 114 ? 7.641 -18.812 -9.656 1 94 114 ILE B CA 1
ATOM 3314 C C . ILE B 1 114 ? 6.375 -18.797 -10.508 1 94 114 ILE B C 1
ATOM 3316 O O . ILE B 1 114 ? 5.297 -18.453 -10.031 1 94 114 ILE B O 1
ATOM 3320 N N . ASP B 1 115 ? 6.496 -19.094 -11.75 1 89.44 115 ASP B N 1
ATOM 3321 C CA . ASP B 1 115 ? 5.41 -19.188 -12.727 1 89.44 115 ASP B CA 1
ATOM 3322 C C . ASP B 1 115 ? 5.027 -20.641 -12.992 1 89.44 115 ASP B C 1
ATOM 3324 O O . ASP B 1 115 ? 5.785 -21.375 -13.617 1 89.44 115 ASP B O 1
ATOM 3328 N N . PRO B 1 116 ? 3.881 -21.062 -12.516 1 90.44 116 PRO B N 1
ATOM 3329 C CA . PRO B 1 116 ? 3.5 -22.484 -12.641 1 90.44 116 PRO B CA 1
ATOM 3330 C C . PRO B 1 116 ? 3.145 -22.859 -14.078 1 90.44 116 PRO B C 1
ATOM 3332 O O . PRO B 1 116 ? 2.818 -24.031 -14.344 1 90.44 116 PRO B O 1
ATOM 3335 N N . ALA B 1 117 ? 3.145 -21.891 -14.977 1 85.5 117 ALA B N 1
ATOM 3336 C CA . ALA B 1 117 ? 3 -22.234 -16.391 1 85.5 117 ALA B CA 1
ATOM 3337 C C . ALA B 1 117 ? 4.164 -23.109 -16.859 1 85.5 117 ALA B C 1
ATOM 3339 O O . ALA B 1 117 ? 4.059 -23.797 -17.875 1 85.5 117 ALA B O 1
ATOM 3340 N N . TRP B 1 118 ? 5.246 -23.062 -16.141 1 84.06 118 TRP B N 1
ATOM 3341 C CA . TRP B 1 118 ? 6.422 -23.875 -16.422 1 84.06 118 TRP B CA 1
ATOM 3342 C C . TRP B 1 118 ? 6.605 -24.969 -15.375 1 84.06 118 TRP B C 1
ATOM 3344 O O . TRP B 1 118 ? 6.199 -24.797 -14.219 1 84.06 118 TRP B O 1
ATOM 3354 N N . SER B 1 119 ? 7.227 -26.031 -15.797 1 88.69 119 SER B N 1
ATOM 3355 C CA . SER B 1 119 ? 7.406 -27.156 -14.891 1 88.69 119 SER B CA 1
ATOM 3356 C C . SER B 1 119 ? 8.453 -26.844 -13.828 1 88.69 119 SER B C 1
ATOM 3358 O O . SER B 1 119 ? 9.484 -26.234 -14.117 1 88.69 119 SER B O 1
ATOM 3360 N N . PHE B 1 120 ? 8.078 -27.266 -12.602 1 92.75 120 PHE B N 1
ATOM 3361 C CA . PHE B 1 120 ? 9.016 -27.219 -11.484 1 92.75 120 PHE B CA 1
ATOM 3362 C C . PHE B 1 120 ? 8.656 -28.266 -10.438 1 92.75 120 PHE B C 1
ATOM 3364 O O . PHE B 1 120 ? 7.602 -28.906 -10.516 1 92.75 120 PHE B O 1
ATOM 3371 N N . GLN B 1 121 ? 9.57 -28.5 -9.594 1 94.88 121 GLN B N 1
ATOM 3372 C CA . GLN B 1 121 ? 9.32 -29.344 -8.422 1 94.88 121 GLN B CA 1
ATOM 3373 C C . GLN B 1 121 ? 9.727 -28.625 -7.137 1 94.88 121 GLN B C 1
ATOM 3375 O O . GLN B 1 121 ? 10.836 -28.094 -7.039 1 94.88 121 GLN B O 1
ATOM 3380 N N . GLU B 1 122 ? 8.805 -28.531 -6.254 1 95.88 122 GLU B N 1
ATOM 3381 C CA . GLU B 1 122 ? 9.023 -27.984 -4.922 1 95.88 122 GLU B CA 1
ATOM 3382 C C . GLU B 1 122 ? 9.094 -29.078 -3.871 1 95.88 122 GLU B C 1
ATOM 3384 O O . GLU B 1 122 ? 8.109 -29.781 -3.641 1 95.88 122 GLU B O 1
ATOM 3389 N N . SER B 1 123 ? 10.203 -29.234 -3.23 1 94.56 123 SER B N 1
ATOM 3390 C CA . SER B 1 123 ? 10.398 -30.359 -2.324 1 94.56 123 SER B CA 1
ATOM 3391 C C . SER B 1 123 ? 10.711 -29.875 -0.908 1 94.56 123 SER B C 1
ATOM 3393 O O . SER B 1 123 ? 11.555 -29 -0.712 1 94.56 123 SER B O 1
ATOM 3395 N N . PHE B 1 124 ? 10 -30.453 0.033 1 92.94 124 PHE B N 1
ATOM 3396 C CA . PHE B 1 124 ? 10.211 -30.219 1.456 1 92.94 124 PHE B CA 1
ATOM 3397 C C . PHE B 1 124 ? 10.789 -31.453 2.133 1 92.94 124 PHE B C 1
ATOM 3399 O O . PHE B 1 124 ? 10.062 -32.219 2.75 1 92.94 124 PHE B O 1
ATOM 3406 N N . THR B 1 125 ? 12.078 -31.609 1.987 1 87.88 125 THR B N 1
ATOM 3407 C CA . THR B 1 125 ? 12.734 -32.719 2.664 1 87.88 125 THR B CA 1
ATOM 3408 C C . THR B 1 125 ? 12.719 -32.5 4.176 1 87.88 125 THR B C 1
ATOM 3410 O O . THR B 1 125 ? 12.664 -33.469 4.938 1 87.88 125 THR B O 1
ATOM 3413 N N . GLU B 1 126 ? 12.836 -31.312 4.598 1 88.88 126 GLU B N 1
ATOM 3414 C CA . GLU B 1 126 ? 12.656 -30.859 5.977 1 88.88 126 GLU B CA 1
ATOM 3415 C C . GLU B 1 126 ? 11.461 -29.922 6.102 1 88.88 126 GLU B C 1
ATOM 3417 O O . GLU B 1 126 ? 10.82 -29.594 5.102 1 88.88 126 GLU B O 1
ATOM 3422 N N . ARG B 1 127 ? 11.164 -29.609 7.395 1 91.12 127 ARG B N 1
ATOM 3423 C CA . ARG B 1 127 ? 10.047 -28.688 7.633 1 91.12 127 ARG B CA 1
ATOM 3424 C C . ARG B 1 127 ? 10.32 -27.328 7.02 1 91.12 127 ARG B C 1
ATOM 3426 O O . ARG B 1 127 ? 11.422 -26.797 7.133 1 91.12 127 ARG B O 1
ATOM 3433 N N . GLY B 1 128 ? 9.367 -26.859 6.301 1 94.75 128 GLY B N 1
ATOM 3434 C CA . GLY B 1 128 ? 9.406 -25.531 5.727 1 94.75 128 GLY B CA 1
ATOM 3435 C C . GLY B 1 128 ? 8.141 -24.734 5.973 1 94.75 128 GLY B C 1
ATOM 3436 O O . GLY B 1 128 ? 7.035 -25.25 5.809 1 94.75 128 GLY B O 1
ATOM 3437 N N . GLN B 1 129 ? 8.305 -23.516 6.484 1 95.69 129 GLN B N 1
ATOM 3438 C CA . GLN B 1 129 ? 7.199 -22.578 6.672 1 95.69 129 GLN B CA 1
ATOM 3439 C C . GLN B 1 129 ? 7.289 -21.406 5.695 1 95.69 129 GLN B C 1
ATOM 3441 O O . GLN B 1 129 ? 8.367 -20.859 5.484 1 95.69 129 GLN B O 1
ATOM 3446 N N . MET B 1 130 ? 6.145 -21.141 5.059 1 96.38 130 MET B N 1
ATOM 3447 C CA . MET B 1 130 ? 6.203 -20.047 4.09 1 96.38 130 MET B CA 1
ATOM 3448 C C . MET B 1 130 ? 4.844 -19.359 3.961 1 96.38 130 MET B C 1
ATOM 3450 O O . MET B 1 130 ? 3.818 -19.938 4.332 1 96.38 130 MET B O 1
ATOM 3454 N N . THR B 1 131 ? 4.852 -18.125 3.576 1 96 131 THR B N 1
ATOM 3455 C CA . THR B 1 131 ? 3.703 -17.375 3.086 1 96 131 THR B CA 1
ATOM 3456 C C . THR B 1 131 ? 3.686 -17.344 1.56 1 96 131 THR B C 1
ATOM 3458 O O . THR B 1 131 ? 4.676 -16.984 0.928 1 96 131 THR B O 1
ATOM 3461 N N . VAL B 1 132 ? 2.617 -17.812 0.946 1 95.88 132 VAL B N 1
ATOM 3462 C CA . VAL B 1 132 ? 2.504 -17.875 -0.508 1 95.88 132 VAL B CA 1
ATOM 3463 C C . VAL B 1 132 ? 1.436 -16.891 -0.982 1 95.88 132 VAL B C 1
ATOM 3465 O O . VAL B 1 132 ? 0.302 -16.906 -0.498 1 95.88 132 VAL B O 1
ATOM 3468 N N . LEU B 1 133 ? 1.786 -16.047 -1.843 1 95.69 133 LEU B N 1
ATOM 3469 C CA . LEU B 1 133 ? 0.814 -15.219 -2.543 1 95.69 133 LEU B CA 1
ATOM 3470 C C . LEU B 1 133 ? 0.484 -15.797 -3.912 1 95.69 133 LEU B C 1
ATOM 3472 O O . LEU B 1 133 ? 1.386 -16.125 -4.684 1 95.69 133 LEU B O 1
ATOM 3476 N N . ARG B 1 134 ? -0.697 -15.977 -4.129 1 93.75 134 ARG B N 1
ATOM 3477 C CA . ARG B 1 134 ? -1.203 -16.344 -5.449 1 93.75 134 ARG B CA 1
ATOM 3478 C C . ARG B 1 134 ? -1.722 -15.109 -6.188 1 93.75 134 ARG B C 1
ATOM 3480 O O . ARG B 1 134 ? -2.75 -14.539 -5.816 1 93.75 134 ARG B O 1
ATOM 3487 N N . ILE B 1 135 ? -1.081 -14.781 -7.254 1 93.56 135 ILE B N 1
ATOM 3488 C CA . ILE B 1 135 ? -1.332 -13.523 -7.941 1 93.56 135 ILE B CA 1
ATOM 3489 C C . ILE B 1 135 ? -1.913 -13.797 -9.328 1 93.56 135 ILE B C 1
ATOM 3491 O O . ILE B 1 135 ? -1.251 -14.398 -10.18 1 93.56 135 ILE B O 1
ATOM 3495 N N . PRO B 1 136 ? -3.125 -13.336 -9.57 1 87.12 136 PRO B N 1
ATOM 3496 C CA . PRO B 1 136 ? -3.656 -13.523 -10.922 1 87.12 136 PRO B CA 1
ATOM 3497 C C . PRO B 1 136 ? -2.889 -12.719 -11.977 1 87.12 136 PRO B C 1
ATOM 3499 O O . PRO B 1 136 ? -2.73 -11.508 -11.836 1 87.12 136 PRO B O 1
ATOM 3502 N N . LYS B 1 137 ? -2.449 -13.383 -13.023 1 82.81 137 LYS B N 1
ATOM 3503 C CA . LYS B 1 137 ? -1.722 -12.711 -14.094 1 82.81 137 LYS B CA 1
ATOM 3504 C C . LYS B 1 137 ? -2.561 -11.594 -14.711 1 82.81 137 LYS B C 1
ATOM 3506 O O . LYS B 1 137 ? -2.025 -10.562 -15.125 1 82.81 137 LYS B O 1
ATOM 3511 N N . ALA B 1 138 ? -3.795 -11.844 -14.727 1 73.88 138 ALA B N 1
ATOM 3512 C CA . ALA B 1 138 ? -4.707 -10.852 -15.297 1 73.88 138 ALA B CA 1
ATOM 3513 C C . ALA B 1 138 ? -4.598 -9.516 -14.562 1 73.88 138 ALA B C 1
ATOM 3515 O O . ALA B 1 138 ? -4.605 -8.453 -15.188 1 73.88 138 ALA B O 1
ATOM 3516 N N . ALA B 1 139 ? -4.543 -9.547 -13.227 1 75.44 139 ALA B N 1
ATOM 3517 C CA . ALA B 1 139 ? -4.438 -8.328 -12.422 1 75.44 139 ALA B CA 1
ATOM 3518 C C . ALA B 1 139 ? -3.156 -7.57 -12.742 1 75.44 139 ALA B C 1
ATOM 3520 O O . ALA B 1 139 ? -3.145 -6.336 -12.75 1 75.44 139 ALA B O 1
ATOM 3521 N N . LEU B 1 140 ? -2.102 -8.297 -13.031 1 76.38 140 LEU B N 1
ATOM 3522 C CA . LEU B 1 140 ? -0.836 -7.68 -13.414 1 76.38 140 LEU B CA 1
ATOM 3523 C C . LEU B 1 140 ? -0.907 -7.141 -14.844 1 76.38 140 LEU B C 1
ATOM 3525 O O . LEU B 1 140 ? -0.488 -6.012 -15.102 1 76.38 140 LEU B O 1
ATOM 3529 N N . ARG B 1 141 ? -1.437 -8.008 -15.641 1 67.69 141 ARG B N 1
ATOM 3530 C CA . ARG B 1 141 ? -1.576 -7.621 -17.047 1 67.69 141 ARG B CA 1
ATOM 3531 C C . ARG B 1 141 ? -2.404 -6.348 -17.172 1 67.69 141 ARG B C 1
ATOM 3533 O O . ARG B 1 141 ? -2.039 -5.445 -17.938 1 67.69 141 ARG B O 1
ATOM 3540 N N . ASP B 1 142 ? -3.473 -6.305 -16.406 1 59.28 142 ASP B N 1
ATOM 3541 C CA . ASP B 1 142 ? -4.391 -5.168 -16.453 1 59.28 142 ASP B CA 1
ATOM 3542 C C . ASP B 1 142 ? -3.701 -3.887 -15.992 1 59.28 142 ASP B C 1
ATOM 3544 O O . ASP B 1 142 ? -4.09 -2.789 -16.391 1 59.28 142 ASP B O 1
ATOM 3548 N N . ARG B 1 143 ? -2.686 -4.062 -15.195 1 59.06 143 ARG B N 1
ATOM 3549 C CA . ARG B 1 143 ? -1.964 -2.916 -14.648 1 59.06 143 ARG B CA 1
ATOM 3550 C C . ARG B 1 143 ? -0.692 -2.641 -15.445 1 59.06 143 ARG B C 1
ATOM 3552 O O . ARG B 1 143 ? 0.074 -1.736 -15.109 1 59.06 143 ARG B O 1
ATOM 3559 N N . GLY B 1 144 ? -0.478 -3.418 -16.547 1 57.62 144 GLY B N 1
ATOM 3560 C CA . GLY B 1 144 ? 0.695 -3.256 -17.391 1 57.62 144 GLY B CA 1
ATOM 3561 C C . GLY B 1 144 ? 1.975 -3.738 -16.734 1 57.62 144 GLY B C 1
ATOM 3562 O O . GLY B 1 144 ? 3.066 -3.291 -17.094 1 57.62 144 GLY B O 1
ATOM 3563 N N . LEU B 1 145 ? 1.831 -4.609 -15.875 1 64.31 145 LEU B N 1
ATOM 3564 C CA . LEU B 1 145 ? 2.982 -5.105 -15.125 1 64.31 145 LEU B CA 1
ATOM 3565 C C . LEU B 1 145 ? 3.453 -6.445 -15.68 1 64.31 145 LEU B C 1
ATOM 3567 O O . LEU B 1 145 ? 2.713 -7.121 -16.406 1 64.31 145 LEU B O 1
ATOM 3571 N N . ARG B 1 146 ? 4.73 -6.73 -15.383 1 70.31 146 ARG B N 1
ATOM 3572 C CA . ARG B 1 146 ? 5.262 -8.039 -15.766 1 70.31 146 ARG B CA 1
ATOM 3573 C C . ARG B 1 146 ? 4.449 -9.164 -15.141 1 70.31 146 ARG B C 1
ATOM 3575 O O . ARG B 1 146 ? 4.172 -9.141 -13.938 1 70.31 146 ARG B O 1
ATOM 3582 N N . HIS B 1 147 ? 3.969 -10.094 -16 1 77.44 147 HIS B N 1
ATOM 3583 C CA . HIS B 1 147 ? 3.033 -11.094 -15.492 1 77.44 147 HIS B CA 1
ATOM 3584 C C . HIS B 1 147 ? 3.445 -12.5 -15.922 1 77.44 147 HIS B C 1
ATOM 3586 O O . HIS B 1 147 ? 2.764 -13.477 -15.594 1 77.44 147 HIS B O 1
ATOM 3592 N N . SER B 1 148 ? 4.473 -12.656 -16.672 1 77.31 148 SER B N 1
ATOM 3593 C CA . SER B 1 148 ? 5.008 -13.953 -17.078 1 77.31 148 SER B CA 1
ATOM 3594 C C . SER B 1 148 ? 6.508 -14.039 -16.844 1 77.31 148 SER B C 1
ATOM 3596 O O . SER B 1 148 ? 7.238 -13.07 -17.078 1 77.31 148 SER B O 1
ATOM 3598 N N . LEU B 1 149 ? 6.871 -15.148 -16.25 1 77.75 149 LEU B N 1
ATOM 3599 C CA . LEU B 1 149 ? 8.273 -15.352 -15.906 1 77.75 149 LEU B CA 1
ATOM 3600 C C . LEU B 1 149 ? 8.797 -16.641 -16.516 1 77.75 149 LEU B C 1
ATOM 3602 O O . LEU B 1 149 ? 8.219 -17.719 -16.312 1 77.75 149 LEU B O 1
ATOM 3606 N N . ALA B 1 150 ? 9.828 -16.516 -17.266 1 69.75 150 ALA B N 1
ATOM 3607 C CA . ALA B 1 150 ? 10.422 -17.703 -17.875 1 69.75 150 ALA B CA 1
ATOM 3608 C C . ALA B 1 150 ? 11.203 -18.516 -16.844 1 69.75 150 ALA B C 1
ATOM 3610 O O . ALA B 1 150 ? 11.359 -19.719 -16.984 1 69.75 150 ALA B O 1
ATOM 3611 N N . ASP B 1 151 ? 11.695 -17.766 -15.828 1 80.69 151 ASP B N 1
ATOM 3612 C CA . ASP B 1 151 ? 12.477 -18.406 -14.781 1 80.69 151 ASP B CA 1
ATOM 3613 C C . ASP B 1 151 ? 12.094 -17.875 -13.398 1 80.69 151 ASP B C 1
ATOM 3615 O O . ASP B 1 151 ? 11.398 -16.859 -13.289 1 80.69 151 ASP B O 1
ATOM 3619 N N . LEU B 1 152 ? 12.633 -18.609 -12.43 1 88 152 LEU B N 1
ATOM 3620 C CA . LEU B 1 152 ? 12.477 -18.203 -11.039 1 88 152 LEU B CA 1
ATOM 3621 C C . LEU B 1 152 ? 13.125 -16.844 -10.789 1 88 152 LEU B C 1
ATOM 3623 O O . LEU B 1 152 ? 14.242 -16.594 -11.242 1 88 152 LEU B O 1
ATOM 3627 N N . VAL B 1 153 ? 12.375 -15.977 -10.281 1 89.62 153 VAL B N 1
ATOM 3628 C CA . VAL B 1 153 ? 12.93 -14.695 -9.867 1 89.62 153 VAL B CA 1
ATOM 3629 C C . VAL B 1 153 ? 13.219 -14.711 -8.367 1 89.62 153 VAL B C 1
ATOM 3631 O O . VAL B 1 153 ? 12.312 -14.891 -7.555 1 89.62 153 VAL B O 1
ATOM 3634 N N . THR B 1 154 ? 14.43 -14.555 -8.039 1 93 154 THR B N 1
ATOM 3635 C CA . THR B 1 154 ? 14.836 -14.555 -6.637 1 93 154 THR B CA 1
ATOM 3636 C C . THR B 1 154 ? 15.164 -13.141 -6.172 1 93 154 THR B C 1
ATOM 3638 O O . THR B 1 154 ? 15.93 -12.422 -6.824 1 93 154 THR B O 1
ATOM 3641 N N . ALA B 1 155 ? 14.586 -12.789 -5.113 1 91.56 155 ALA B N 1
ATOM 3642 C CA . ALA B 1 155 ? 14.883 -11.477 -4.551 1 91.56 155 ALA B CA 1
ATOM 3643 C C . ALA B 1 155 ? 16.266 -11.453 -3.902 1 91.56 155 ALA B C 1
ATOM 3645 O O . ALA B 1 155 ? 16.625 -12.383 -3.176 1 91.56 155 ALA B O 1
ATOM 3646 N N . ASP B 1 156 ? 17.047 -10.445 -4.211 1 89.5 156 ASP B N 1
ATOM 3647 C CA . ASP B 1 156 ? 18.328 -10.219 -3.537 1 89.5 156 ASP B CA 1
ATOM 3648 C C . ASP B 1 156 ? 18.125 -9.648 -2.137 1 89.5 156 ASP B C 1
ATOM 3650 O O . ASP B 1 156 ? 17.906 -8.445 -1.976 1 89.5 156 ASP B O 1
ATOM 3654 N N . MET B 1 157 ? 18.297 -10.477 -1.152 1 90.62 157 MET B N 1
ATOM 3655 C CA . MET B 1 157 ? 17.938 -10.078 0.208 1 90.62 157 MET B CA 1
ATOM 3656 C C . MET B 1 157 ? 19.031 -9.203 0.821 1 90.62 157 MET B C 1
ATOM 3658 O O . MET B 1 157 ? 18.922 -8.781 1.971 1 90.62 157 MET B O 1
ATOM 3662 N N . ASN B 1 158 ? 19.984 -8.906 0.02 1 88.19 158 ASN B N 1
ATOM 3663 C CA . ASN B 1 158 ? 20.953 -7.883 0.43 1 88.19 158 ASN B CA 1
ATOM 3664 C C . ASN B 1 158 ? 20.516 -6.488 -0.004 1 88.19 158 ASN B C 1
ATOM 3666 O O . ASN B 1 158 ? 21.109 -5.492 0.405 1 88.19 158 ASN B O 1
ATOM 3670 N N . SER B 1 159 ? 19.609 -6.426 -0.83 1 88.12 159 SER B N 1
ATOM 3671 C CA . SER B 1 159 ? 19.047 -5.156 -1.282 1 88.12 159 SER B CA 1
ATOM 3672 C C . SER B 1 159 ? 18.078 -4.59 -0.26 1 88.12 159 SER B C 1
ATOM 3674 O O . SER B 1 159 ? 17.109 -5.25 0.109 1 88.12 159 SER B O 1
ATOM 3676 N N . PRO B 1 160 ? 18.281 -3.357 0.196 1 88.94 160 PRO B N 1
ATOM 3677 C CA . PRO B 1 160 ? 17.328 -2.736 1.114 1 88.94 160 PRO B CA 1
ATOM 3678 C C . PRO B 1 160 ? 15.914 -2.654 0.53 1 88.94 160 PRO B C 1
ATOM 3680 O O . PRO B 1 160 ? 14.93 -2.76 1.265 1 88.94 160 PRO B O 1
ATOM 3683 N N . ASP B 1 161 ? 15.867 -2.496 -0.758 1 88.56 161 ASP B N 1
ATOM 3684 C CA . ASP B 1 161 ? 14.57 -2.443 -1.424 1 88.56 161 ASP B CA 1
ATOM 3685 C C . ASP B 1 161 ? 13.82 -3.762 -1.265 1 88.56 161 ASP B C 1
ATOM 3687 O O . ASP B 1 161 ? 12.633 -3.768 -0.927 1 88.56 161 ASP B O 1
ATOM 3691 N N . MET B 1 162 ? 14.523 -4.828 -1.442 1 92.25 162 MET B N 1
ATOM 3692 C CA . MET B 1 162 ? 13.883 -6.141 -1.369 1 92.25 162 MET B CA 1
ATOM 3693 C C . MET B 1 162 ? 13.516 -6.488 0.071 1 92.25 162 MET B C 1
ATOM 3695 O O . MET B 1 162 ? 12.484 -7.109 0.322 1 92.25 162 MET B O 1
ATOM 3699 N N . CYS B 1 163 ? 14.359 -6.078 0.967 1 93.19 163 CYS B N 1
ATOM 3700 C CA . CYS B 1 163 ? 14.062 -6.32 2.375 1 93.19 163 CYS B CA 1
ATOM 3701 C C . CYS B 1 163 ? 12.805 -5.57 2.807 1 93.19 163 CYS B C 1
ATOM 3703 O O . CYS B 1 163 ? 11.938 -6.133 3.473 1 93.19 163 CYS B O 1
ATOM 3705 N N . ALA B 1 164 ? 12.758 -4.328 2.406 1 92.75 164 ALA B N 1
ATOM 3706 C CA . ALA B 1 164 ? 11.578 -3.529 2.734 1 92.75 164 ALA B CA 1
ATOM 3707 C C . ALA B 1 164 ? 10.32 -4.125 2.109 1 92.75 164 ALA B C 1
ATOM 3709 O O . ALA B 1 164 ? 9.281 -4.234 2.768 1 92.75 164 ALA B O 1
ATOM 3710 N N . THR B 1 165 ? 10.43 -4.477 0.854 1 93.25 165 THR B N 1
ATOM 3711 C CA . THR B 1 165 ? 9.305 -5.066 0.14 1 93.25 165 THR B CA 1
ATOM 3712 C C . THR B 1 165 ? 8.852 -6.359 0.817 1 93.25 165 THR B C 1
ATOM 3714 O O . THR B 1 165 ? 7.652 -6.57 1.022 1 93.25 165 THR B O 1
ATOM 3717 N N . ARG B 1 166 ? 9.766 -7.16 1.185 1 94.62 166 ARG B N 1
ATOM 3718 C CA . ARG B 1 166 ? 9.469 -8.406 1.883 1 94.62 166 ARG B CA 1
ATOM 3719 C C . ARG B 1 166 ? 8.719 -8.141 3.186 1 94.62 166 ARG B C 1
ATOM 3721 O O . ARG B 1 166 ? 7.711 -8.781 3.475 1 94.62 166 ARG B O 1
ATOM 3728 N N . ASP B 1 167 ? 9.203 -7.234 3.947 1 94.19 167 ASP B N 1
ATOM 3729 C CA . ASP B 1 167 ? 8.602 -6.926 5.242 1 94.1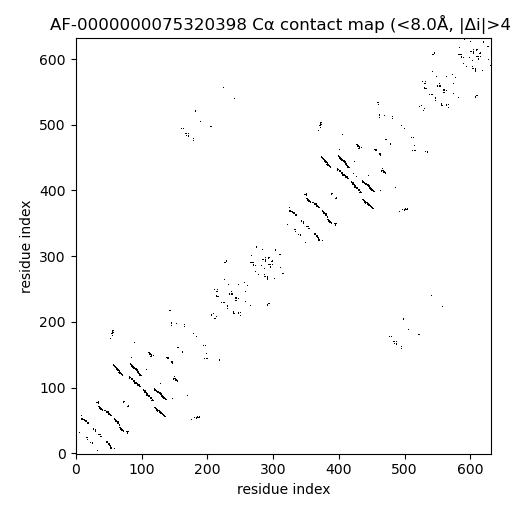9 167 ASP B CA 1
ATOM 3730 C C . ASP B 1 167 ? 7.156 -6.461 5.078 1 94.19 167 ASP B C 1
ATOM 3732 O O . ASP B 1 167 ? 6.281 -6.84 5.863 1 94.19 167 ASP B O 1
ATOM 3736 N N . LEU B 1 168 ? 6.93 -5.676 4.09 1 95.12 168 LEU B N 1
ATOM 3737 C CA . LEU B 1 168 ? 5.586 -5.16 3.848 1 95.12 168 LEU B CA 1
ATOM 3738 C C . LEU B 1 168 ? 4.652 -6.273 3.381 1 95.12 168 LEU B C 1
ATOM 3740 O O . LEU B 1 168 ? 3.521 -6.383 3.857 1 95.12 168 LEU B O 1
ATOM 3744 N N . ILE B 1 169 ? 5.148 -7.055 2.465 1 96.19 169 ILE B N 1
ATOM 3745 C CA . ILE B 1 169 ? 4.348 -8.18 1.991 1 96.19 169 ILE B CA 1
ATOM 3746 C C . ILE B 1 169 ? 3.98 -9.086 3.166 1 96.19 169 ILE B C 1
ATOM 3748 O O . ILE B 1 169 ? 2.824 -9.484 3.312 1 96.19 169 ILE B O 1
ATOM 3752 N N . TYR B 1 170 ? 4.941 -9.391 3.947 1 95.81 170 TYR B N 1
ATOM 3753 C CA . TYR B 1 170 ? 4.703 -10.242 5.109 1 95.81 170 TYR B CA 1
ATOM 3754 C C . TYR B 1 170 ? 3.652 -9.633 6.027 1 95.81 170 TYR B C 1
ATOM 3756 O O . TYR B 1 170 ? 2.744 -10.32 6.488 1 95.81 170 TYR B O 1
ATOM 3764 N N . CYS B 1 171 ? 3.76 -8.383 6.289 1 94.88 171 CYS B N 1
ATOM 3765 C CA . CYS B 1 171 ? 2.832 -7.684 7.168 1 94.88 171 CYS B CA 1
ATOM 3766 C C . CYS B 1 171 ? 1.41 -7.742 6.625 1 94.88 171 CYS B C 1
ATOM 3768 O O . CYS B 1 171 ? 0.472 -8.062 7.355 1 94.88 171 CYS B O 1
ATOM 3770 N N . ILE B 1 172 ? 1.24 -7.484 5.336 1 95.06 172 ILE B N 1
ATOM 3771 C CA . ILE B 1 172 ? -0.08 -7.492 4.715 1 95.06 172 ILE B CA 1
ATOM 3772 C C . ILE B 1 172 ? -0.659 -8.906 4.754 1 95.06 172 ILE B C 1
ATOM 3774 O O . ILE B 1 172 ? -1.828 -9.094 5.098 1 95.06 172 ILE B O 1
ATOM 3778 N N . ALA B 1 173 ? 0.183 -9.812 4.457 1 92.56 173 ALA B N 1
ATOM 3779 C CA . ALA B 1 173 ? -0.259 -11.195 4.375 1 92.56 173 ALA B CA 1
ATOM 3780 C C . ALA B 1 173 ? -0.741 -11.703 5.734 1 92.56 173 ALA B C 1
ATOM 3782 O O . ALA B 1 173 ? -1.546 -12.633 5.805 1 92.56 173 ALA B O 1
ATOM 3783 N N . GLN B 1 174 ? -0.292 -11.133 6.727 1 90.19 174 GLN B N 1
ATOM 3784 C CA . GLN B 1 174 ? -0.639 -11.586 8.07 1 90.19 174 GLN B CA 1
ATOM 3785 C C . GLN B 1 174 ? -2.006 -11.047 8.492 1 90.19 174 GLN B C 1
ATOM 3787 O O . GLN B 1 174 ? -2.535 -11.438 9.539 1 90.19 174 GLN B O 1
ATOM 3792 N N . GLN B 1 175 ? -2.545 -10.188 7.684 1 87.31 175 GLN B N 1
ATOM 3793 C CA . GLN B 1 175 ? -3.844 -9.617 8.039 1 87.31 175 GLN B CA 1
ATOM 3794 C C . GLN B 1 175 ? -4.973 -10.594 7.715 1 87.31 175 GLN B C 1
ATOM 3796 O O . GLN B 1 175 ? -5.707 -10.398 6.742 1 87.31 175 GLN B O 1
ATOM 3801 N N . HIS B 1 176 ? -5.008 -11.648 8.328 1 72.75 176 HIS B N 1
ATOM 3802 C CA . HIS B 1 176 ? -5.996 -12.688 8.062 1 72.75 176 HIS B CA 1
ATOM 3803 C C . HIS B 1 176 ? -7.305 -12.398 8.789 1 72.75 176 HIS B C 1
ATOM 3805 O O . HIS B 1 176 ? -8.352 -12.961 8.445 1 72.75 176 HIS B O 1
ATOM 3811 N N . VAL B 1 177 ? -7.238 -11.453 9.688 1 66.88 177 VAL B N 1
ATOM 3812 C CA . VAL B 1 177 ? -8.461 -11.148 10.422 1 66.88 177 VAL B CA 1
ATOM 3813 C C . VAL B 1 177 ? -9.469 -10.469 9.492 1 66.88 177 VAL B C 1
ATOM 3815 O O . VAL B 1 177 ? -9.117 -10.07 8.383 1 66.88 177 VAL B O 1
ATOM 3818 N N . ALA B 1 178 ? -10.711 -10.344 9.82 1 71.94 178 ALA B N 1
ATOM 3819 C CA . ALA B 1 178 ? -11.938 -10.141 9.055 1 71.94 178 ALA B CA 1
ATOM 3820 C C . ALA B 1 178 ? -12.062 -8.688 8.609 1 71.94 178 ALA B C 1
ATOM 3822 O O . ALA B 1 178 ? -13.102 -8.047 8.836 1 71.94 178 ALA B O 1
ATOM 3823 N N . PRO B 1 179 ? -10.859 -8.109 8.094 1 80.19 179 PRO B N 1
ATOM 3824 C CA . PRO B 1 179 ? -11.156 -6.785 7.539 1 80.19 179 PRO B CA 1
ATOM 3825 C C . PRO B 1 179 ? -12.289 -6.812 6.52 1 80.19 179 PRO B C 1
ATOM 3827 O O . PRO B 1 179 ? -12.617 -7.871 5.98 1 80.19 179 PRO B O 1
ATOM 3830 N N . SER B 1 180 ? -12.898 -5.672 6.332 1 81.31 180 SER B N 1
ATOM 3831 C CA . SER B 1 180 ? -13.961 -5.504 5.352 1 81.31 180 SER B CA 1
ATOM 3832 C C . SER B 1 180 ? -13.445 -5.691 3.93 1 81.31 180 SER B C 1
ATOM 3834 O O . SER B 1 180 ? -12.234 -5.652 3.693 1 81.31 180 SER B O 1
ATOM 3836 N N . PRO B 1 181 ? -14.305 -5.934 3.016 1 79.12 181 PRO B N 1
ATOM 3837 C CA . PRO B 1 181 ? -13.891 -6.074 1.617 1 79.12 181 PRO B CA 1
ATOM 3838 C C . PRO B 1 181 ? -13.125 -4.859 1.104 1 79.12 181 PRO B C 1
ATOM 3840 O O . PRO B 1 181 ? -12.203 -5.004 0.297 1 79.12 181 PRO B O 1
ATOM 3843 N N . VAL B 1 182 ? -13.477 -3.721 1.569 1 79.06 182 VAL B N 1
ATOM 3844 C CA . VAL B 1 182 ? -12.828 -2.496 1.113 1 79.06 182 VAL B CA 1
ATOM 3845 C C . VAL B 1 182 ? -11.352 -2.523 1.494 1 79.06 182 VAL B C 1
ATOM 3847 O O . VAL B 1 182 ? -10.484 -2.27 0.656 1 79.06 182 VAL B O 1
ATOM 3850 N N . ILE B 1 183 ? -11.086 -2.879 2.727 1 87.31 183 ILE B N 1
ATOM 3851 C CA . ILE B 1 183 ? -9.711 -2.9 3.213 1 87.31 183 ILE B CA 1
ATOM 3852 C C . ILE B 1 183 ? -8.961 -4.078 2.594 1 87.31 183 ILE B C 1
ATOM 3854 O O . ILE B 1 183 ? -7.781 -3.963 2.252 1 87.31 183 ILE B O 1
ATOM 3858 N N . ARG B 1 184 ? -9.656 -5.148 2.395 1 88.62 184 ARG B N 1
ATOM 3859 C CA . ARG B 1 184 ? -9.031 -6.301 1.751 1 88.62 184 ARG B CA 1
ATOM 3860 C C . ARG B 1 184 ? -8.641 -5.98 0.311 1 88.62 184 ARG B C 1
ATOM 3862 O O . ARG B 1 184 ? -7.578 -6.391 -0.156 1 88.62 184 ARG B O 1
ATOM 3869 N N . ASN B 1 185 ? -9.508 -5.285 -0.333 1 83.62 185 ASN B N 1
ATOM 3870 C CA . ASN B 1 185 ? -9.203 -4.875 -1.699 1 83.62 185 ASN B CA 1
ATOM 3871 C C . ASN B 1 185 ? -8.016 -3.912 -1.745 1 83.62 185 ASN B C 1
ATOM 3873 O O . ASN B 1 185 ? -7.176 -3.996 -2.643 1 83.62 185 ASN B O 1
ATOM 3877 N N . LEU B 1 186 ? -8.008 -3.041 -0.806 1 84.5 186 LEU B N 1
ATOM 3878 C CA . LEU B 1 186 ? -6.875 -2.125 -0.697 1 84.5 186 LEU B CA 1
ATOM 3879 C C . LEU B 1 186 ? -5.574 -2.893 -0.492 1 84.5 186 LEU B C 1
ATOM 3881 O O . LEU B 1 186 ? -4.59 -2.646 -1.192 1 84.5 186 LEU B O 1
ATOM 3885 N N . MET B 1 187 ? -5.586 -3.809 0.369 1 92.75 187 MET B N 1
ATOM 3886 C CA . MET B 1 187 ? -4.402 -4.613 0.655 1 92.75 187 MET B CA 1
ATOM 3887 C C . MET B 1 187 ? -3.975 -5.41 -0.573 1 92.75 187 MET B C 1
ATOM 3889 O O . MET B 1 187 ? -2.781 -5.527 -0.857 1 92.75 187 MET B O 1
ATOM 3893 N N . GLY B 1 188 ? -4.969 -5.934 -1.257 1 90.62 188 GLY B N 1
ATOM 3894 C CA . GLY B 1 188 ? -4.664 -6.648 -2.486 1 90.62 188 GLY B CA 1
ATOM 3895 C C . GLY B 1 188 ? -3.939 -5.797 -3.51 1 90.62 188 GLY B C 1
ATOM 3896 O O . GLY B 1 188 ? -2.945 -6.227 -4.098 1 90.62 188 GLY B O 1
ATOM 3897 N N . ARG B 1 189 ? -4.414 -4.629 -3.678 1 85.06 189 ARG B N 1
ATOM 3898 C CA . ARG B 1 189 ? -3.785 -3.703 -4.613 1 85.06 189 ARG B CA 1
ATOM 3899 C C . ARG B 1 189 ? -2.363 -3.363 -4.176 1 85.06 189 ARG B C 1
ATOM 3901 O O . ARG B 1 189 ? -1.457 -3.279 -5.008 1 85.06 189 ARG B O 1
ATOM 3908 N N . GLN B 1 190 ? -2.209 -3.135 -2.9 1 90.25 190 GLN B N 1
ATOM 3909 C CA . GLN B 1 190 ? -0.878 -2.838 -2.383 1 90.25 190 GLN B CA 1
ATOM 3910 C C . GLN B 1 190 ? 0.078 -4.004 -2.621 1 90.25 190 GLN B C 1
ATOM 3912 O O . GLN B 1 190 ? 1.238 -3.799 -2.982 1 90.25 190 GLN B O 1
ATOM 3917 N N . LEU B 1 191 ? -0.406 -5.145 -2.467 1 94.19 191 LEU B N 1
ATOM 3918 C CA . LEU B 1 191 ? 0.415 -6.324 -2.732 1 94.19 191 LEU B CA 1
ATOM 3919 C C . LEU B 1 191 ? 0.841 -6.367 -4.195 1 94.19 191 LEU B C 1
ATOM 3921 O O . LEU B 1 191 ? 1.993 -6.688 -4.504 1 94.19 191 LEU B O 1
ATOM 3925 N N . LEU B 1 192 ? -0.077 -6.059 -5.074 1 87.62 192 LEU B N 1
ATOM 3926 C CA . LEU B 1 192 ? 0.246 -6.078 -6.496 1 87.62 192 LEU B CA 1
ATOM 3927 C C . LEU B 1 192 ? 1.349 -5.074 -6.816 1 87.62 192 LEU B C 1
ATOM 3929 O O . LEU B 1 192 ? 2.244 -5.363 -7.613 1 87.62 192 LEU B O 1
ATOM 3933 N N . GLU B 1 193 ? 1.338 -3.971 -6.195 1 84.25 193 GLU B N 1
ATOM 3934 C CA . GLU B 1 193 ? 2.377 -2.967 -6.406 1 84.25 193 GLU B CA 1
ATOM 3935 C C . GLU B 1 193 ? 3.727 -3.453 -5.891 1 84.25 193 GLU B C 1
ATOM 3937 O O . GLU B 1 193 ? 4.766 -3.195 -6.504 1 84.25 193 GLU B O 1
ATOM 3942 N N . LEU B 1 194 ? 3.707 -4.078 -4.77 1 92.31 194 LEU B N 1
ATOM 3943 C CA . LEU B 1 194 ? 4.941 -4.598 -4.195 1 92.31 194 LEU B CA 1
ATOM 3944 C C . LEU B 1 194 ? 5.52 -5.711 -5.066 1 92.31 194 LEU B C 1
ATOM 3946 O O . LEU B 1 194 ? 6.738 -5.793 -5.246 1 92.31 194 LEU B O 1
ATOM 3950 N N . VAL B 1 195 ? 4.625 -6.512 -5.578 1 91 195 VAL B N 1
ATOM 3951 C CA . VAL B 1 195 ? 5.059 -7.578 -6.477 1 91 195 VAL B CA 1
ATOM 3952 C C . VAL B 1 195 ? 5.707 -6.973 -7.723 1 91 195 VAL B C 1
ATOM 3954 O O . VAL B 1 195 ? 6.727 -7.473 -8.203 1 91 195 VAL B O 1
ATOM 3957 N N . ASP B 1 196 ? 5.156 -5.957 -8.203 1 83.94 196 ASP B N 1
ATOM 3958 C CA . ASP B 1 196 ? 5.738 -5.258 -9.344 1 83.94 196 ASP B CA 1
ATOM 3959 C C . ASP B 1 196 ? 7.152 -4.773 -9.031 1 83.94 196 ASP B C 1
ATOM 3961 O O . ASP B 1 196 ? 8.039 -4.84 -9.875 1 83.94 196 ASP B O 1
ATOM 3965 N N . ALA B 1 197 ? 7.328 -4.293 -7.855 1 83.38 197 ALA B N 1
ATOM 3966 C CA . ALA B 1 197 ? 8.641 -3.809 -7.438 1 83.38 197 ALA B CA 1
ATOM 3967 C C . ALA B 1 197 ? 9.664 -4.938 -7.438 1 83.38 197 ALA B C 1
ATOM 3969 O O . ALA B 1 197 ? 10.844 -4.715 -7.719 1 83.38 197 ALA B O 1
ATOM 3970 N N . ILE B 1 198 ? 9.258 -6.09 -7.102 1 86.5 198 ILE B N 1
ATOM 3971 C CA . ILE B 1 198 ? 10.141 -7.246 -7.051 1 86.5 198 ILE B CA 1
ATOM 3972 C C . ILE B 1 198 ? 10.477 -7.699 -8.469 1 86.5 198 ILE B C 1
ATOM 3974 O O . ILE B 1 198 ? 11.625 -8.039 -8.766 1 86.5 198 ILE B O 1
ATOM 3978 N N . LEU B 1 199 ? 9.422 -7.691 -9.234 1 82.5 199 LEU B N 1
ATOM 3979 C CA . LEU B 1 199 ? 9.57 -8.227 -10.586 1 82.5 199 LEU B CA 1
ATOM 3980 C C . LEU B 1 199 ? 10.289 -7.23 -11.492 1 82.5 199 LEU B C 1
ATOM 3982 O O . LEU B 1 199 ? 10.812 -7.605 -12.539 1 82.5 199 LEU B O 1
ATOM 3986 N N . GLY B 1 200 ? 10.023 -5.809 -11.141 1 66.12 200 GLY B N 1
ATOM 3987 C CA . GLY B 1 200 ? 10.594 -4.75 -11.953 1 66.12 200 GLY B CA 1
ATOM 3988 C C . GLY B 1 200 ? 12.039 -4.445 -11.602 1 66.12 200 GLY B C 1
ATOM 3989 O O . GLY B 1 200 ? 12.312 -3.529 -10.82 1 66.12 200 GLY B O 1
ATOM 3990 N N . GLY B 1 201 ? 12.922 -5.242 -11.219 1 46.75 201 GLY B N 1
ATOM 3991 C CA . GLY B 1 201 ? 14.328 -4.949 -11.008 1 46.75 201 GLY B CA 1
ATOM 3992 C C . GLY B 1 201 ? 14.688 -3.502 -11.297 1 46.75 201 GLY B C 1
ATOM 3993 O O . GLY B 1 201 ? 13.906 -2.775 -11.922 1 46.75 201 GLY B O 1
ATOM 3994 N N . ALA B 1 202 ? 16.016 -2.814 -10.531 1 37.44 202 ALA B N 1
ATOM 3995 C CA . ALA B 1 202 ? 16.656 -1.504 -10.445 1 37.44 202 ALA B CA 1
ATOM 3996 C C . ALA B 1 202 ? 16.438 -0.711 -11.734 1 37.44 202 ALA B C 1
ATOM 3998 O O . ALA B 1 202 ? 16.469 0.521 -11.719 1 37.44 202 ALA B O 1
ATOM 3999 N N . GLY B 1 203 ? 16.891 -1.225 -12.766 1 34.53 203 GLY B N 1
ATOM 4000 C CA . GLY B 1 203 ? 17.141 -0.352 -13.906 1 34.53 203 GLY B CA 1
ATOM 4001 C C . GLY B 1 203 ? 15.891 0.36 -14.391 1 34.53 203 GLY B C 1
ATOM 4002 O O . GLY B 1 203 ? 15.953 1.18 -15.312 1 34.53 203 GLY B O 1
ATOM 4003 N N . ASP B 1 204 ? 14.906 -0.338 -14.43 1 33.88 204 ASP B N 1
ATOM 4004 C CA . ASP B 1 204 ? 13.867 0.428 -15.117 1 33.88 204 ASP B CA 1
ATOM 4005 C C . ASP B 1 204 ? 13.312 1.529 -14.219 1 33.88 204 ASP B C 1
ATOM 4007 O O . ASP B 1 204 ? 12.562 1.251 -13.281 1 33.88 204 ASP B O 1
ATOM 4011 N N . THR B 1 205 ? 14.141 2.379 -13.648 1 32.31 205 THR B N 1
ATOM 4012 C CA . THR B 1 205 ? 13.914 3.66 -12.984 1 32.31 205 THR B CA 1
ATOM 4013 C C . THR B 1 205 ? 12.516 4.188 -13.281 1 32.31 205 THR B C 1
ATOM 4015 O O . THR B 1 205 ? 12.008 4.027 -14.391 1 32.31 205 THR B O 1
ATOM 4018 N N . LEU B 1 206 ? 11.812 4.352 -12.266 1 31.97 206 LEU B N 1
ATOM 4019 C CA . LEU B 1 206 ? 10.617 5.188 -12.195 1 31.97 206 LEU B CA 1
ATOM 4020 C C . LEU B 1 206 ? 10.812 6.48 -12.984 1 31.97 206 LEU B C 1
ATOM 4022 O O . LEU B 1 206 ? 11.445 7.418 -12.492 1 31.97 206 LEU B O 1
ATOM 4026 N N . MET B 1 207 ? 11.469 6.609 -14.07 1 31.02 207 MET B N 1
ATOM 4027 C CA . MET B 1 207 ? 11.523 7.824 -14.875 1 31.02 207 MET B CA 1
ATOM 4028 C C . MET B 1 207 ? 10.305 8.711 -14.602 1 31.02 207 MET B C 1
ATOM 4030 O O . MET B 1 207 ? 9.203 8.211 -14.406 1 31.02 207 MET B O 1
ATOM 4034 N N . PRO B 1 208 ? 10.531 10 -14.312 1 33.03 208 PRO B N 1
ATOM 4035 C CA . PRO B 1 208 ? 9.68 11.172 -14.055 1 33.03 208 PRO B CA 1
ATOM 4036 C C . PRO B 1 208 ? 8.242 10.961 -14.5 1 33.03 208 PRO B C 1
ATOM 4038 O O . PRO B 1 208 ? 7.926 9.938 -15.125 1 33.03 208 PRO B O 1
ATOM 4041 N N . ARG B 1 209 ? 7.543 12.172 -15.203 1 36.06 209 ARG B N 1
ATOM 4042 C CA . ARG B 1 209 ? 6.254 12.531 -15.789 1 36.06 209 ARG B CA 1
ATOM 4043 C C . ARG B 1 209 ? 5.715 11.406 -16.656 1 36.06 209 ARG B C 1
ATOM 4045 O O . ARG B 1 209 ? 5.688 11.516 -17.891 1 36.06 209 ARG B O 1
ATOM 4052 N N . SER B 1 210 ? 6.027 9.93 -16.734 1 42.28 210 SER B N 1
ATOM 4053 C CA . SER B 1 210 ? 6.773 8.82 -17.312 1 42.28 210 SER B CA 1
ATOM 4054 C C . SER B 1 210 ? 5.875 7.934 -18.172 1 42.28 210 SER B C 1
ATOM 4056 O O . SER B 1 210 ? 4.648 8.023 -18.094 1 42.28 210 SER B O 1
ATOM 4058 N N . ALA B 1 211 ? 6.656 7.27 -19.094 1 50.59 211 ALA B N 1
ATOM 4059 C CA . ALA B 1 211 ? 6.027 6.312 -20 1 50.59 211 ALA B CA 1
ATOM 4060 C C . ALA B 1 211 ? 5.012 5.445 -19.266 1 50.59 211 ALA B C 1
ATOM 4062 O O . ALA B 1 211 ? 3.922 5.184 -19.781 1 50.59 211 ALA B O 1
ATOM 4063 N N . GLU B 1 212 ? 5.324 5.41 -17.969 1 47.75 212 GLU B N 1
ATOM 4064 C CA . GLU B 1 212 ? 4.445 4.516 -17.219 1 47.75 212 GLU B CA 1
ATOM 4065 C C . GLU B 1 212 ? 3.154 5.219 -16.812 1 47.75 212 GLU B C 1
ATOM 4067 O O . GLU B 1 212 ? 2.074 4.629 -16.859 1 47.75 212 GLU B O 1
ATOM 4072 N N . VAL B 1 213 ? 3.316 6.48 -16.344 1 52.34 213 VAL B N 1
ATOM 4073 C CA . VAL B 1 213 ? 2.111 7.223 -15.984 1 52.34 213 VAL B CA 1
ATOM 4074 C C . VAL B 1 213 ? 1.237 7.406 -17.219 1 52.34 213 VAL B C 1
ATOM 4076 O O . VAL B 1 213 ? 0.016 7.246 -17.156 1 52.34 213 VAL B O 1
ATOM 4079 N N . VAL B 1 214 ? 1.907 7.773 -18.312 1 60.44 214 VAL B N 1
ATOM 4080 C CA . VAL B 1 214 ? 1.202 7.93 -19.594 1 60.44 214 VAL B CA 1
ATOM 4081 C C . VAL B 1 214 ? 0.531 6.609 -19.969 1 60.44 214 VAL B C 1
ATOM 4083 O O . VAL B 1 214 ? -0.642 6.594 -20.344 1 60.44 214 VAL B O 1
ATOM 4086 N N . LEU B 1 215 ? 1.308 5.543 -19.719 1 65.94 215 LEU B N 1
ATOM 4087 C CA . LEU B 1 215 ? 0.776 4.234 -20.094 1 65.94 215 LEU B CA 1
ATOM 4088 C C . LEU B 1 215 ? -0.375 3.834 -19.172 1 65.94 215 LEU B C 1
ATOM 4090 O O . LEU B 1 215 ? -1.374 3.277 -19.641 1 65.94 215 LEU B O 1
ATOM 4094 N N . LEU B 1 216 ? -0.174 4.184 -17.984 1 60.66 216 LEU B N 1
ATOM 4095 C CA . LEU B 1 216 ? -1.241 3.859 -17.047 1 60.66 216 LEU B CA 1
ATOM 4096 C C . LEU B 1 216 ? -2.51 4.641 -17.375 1 60.66 216 LEU B C 1
ATOM 4098 O O . LEU B 1 216 ? -3.609 4.086 -17.344 1 60.66 216 LEU B O 1
ATOM 4102 N N . ARG B 1 217 ? -2.312 5.84 -17.688 1 62.28 217 ARG B N 1
ATOM 4103 C CA . ARG B 1 217 ? -3.451 6.664 -18.078 1 62.28 217 ARG B CA 1
ATOM 4104 C C . ARG B 1 217 ? -4.098 6.141 -19.359 1 62.28 217 ARG B C 1
ATOM 4106 O O . ARG B 1 217 ? -5.324 6.07 -19.453 1 62.28 217 ARG B O 1
ATOM 4113 N N . ALA B 1 218 ? -3.207 5.805 -20.203 1 75.31 218 ALA B N 1
ATOM 4114 C CA . ALA B 1 218 ? -3.678 5.277 -21.484 1 75.31 218 ALA B CA 1
ATOM 4115 C C . ALA B 1 218 ? -4.457 3.98 -21.297 1 75.31 218 ALA B C 1
ATOM 4117 O O . ALA B 1 218 ? -5.562 3.828 -21.812 1 75.31 218 ALA B O 1
ATOM 4118 N N . LYS B 1 219 ? -3.865 3.158 -20.531 1 71.5 219 LYS B N 1
ATOM 4119 C CA . LYS B 1 219 ? -4.484 1.854 -20.328 1 71.5 219 LYS B CA 1
ATOM 4120 C C . LYS B 1 219 ? -5.793 1.981 -19.547 1 71.5 219 LYS B C 1
ATOM 4122 O O . LYS B 1 219 ? -6.773 1.301 -19.859 1 71.5 219 LYS B O 1
ATOM 4127 N N . ARG B 1 220 ? -5.77 2.797 -18.609 1 64 220 ARG B N 1
ATOM 4128 C CA . ARG B 1 220 ? -7.004 3.047 -17.859 1 64 220 ARG B CA 1
ATOM 4129 C C . ARG B 1 220 ? -8.094 3.58 -18.781 1 64 220 ARG B C 1
ATOM 4131 O O . ARG B 1 220 ? -9.242 3.133 -18.719 1 64 220 ARG B O 1
ATOM 4138 N N . TYR B 1 221 ? -7.734 4.543 -19.594 1 69.12 221 TYR B N 1
ATOM 4139 C CA . TYR B 1 221 ? -8.688 5.09 -20.547 1 69.12 221 TYR B CA 1
ATOM 4140 C C . TYR B 1 221 ? -9.219 3.998 -21.469 1 69.12 221 TYR B C 1
ATOM 4142 O O . TYR B 1 221 ? -10.422 3.939 -21.75 1 69.12 221 TYR B O 1
ATOM 4150 N N . ILE B 1 222 ? -8.375 3.168 -21.906 1 78.38 222 ILE B N 1
ATOM 4151 C CA . ILE B 1 222 ? -8.758 2.07 -22.781 1 78.38 222 ILE B CA 1
ATOM 4152 C C . ILE B 1 222 ? -9.75 1.158 -22.062 1 78.38 222 ILE B C 1
ATOM 4154 O O . ILE B 1 222 ? -10.797 0.817 -22.609 1 78.38 222 ILE B O 1
ATOM 4158 N N . HIS B 1 223 ? -9.445 0.868 -20.891 1 67.06 223 HIS B N 1
ATOM 4159 C CA . HIS B 1 223 ? -10.281 -0.045 -20.125 1 67.06 223 HIS B CA 1
ATOM 4160 C C . HIS B 1 223 ? -11.68 0.522 -19.922 1 67.06 223 HIS B C 1
ATOM 4162 O O . HIS B 1 223 ? -12.672 -0.205 -20.031 1 67.06 223 HIS B O 1
ATOM 4168 N N . LEU B 1 224 ? -11.711 1.735 -19.734 1 64.06 224 LEU B N 1
ATOM 4169 C CA . LEU B 1 224 ? -12.984 2.387 -19.438 1 64.06 224 LEU B CA 1
ATOM 4170 C C . LEU B 1 224 ? -13.797 2.6 -20.703 1 64.06 224 LEU B C 1
ATOM 4172 O O . LEU B 1 224 ? -15.008 2.818 -20.641 1 64.06 224 LEU B O 1
ATOM 4176 N N . ASN B 1 225 ? -13.148 2.479 -21.844 1 71.12 225 ASN B N 1
ATOM 4177 C CA . ASN B 1 225 ? -13.812 2.818 -23.094 1 71.12 225 ASN B CA 1
ATOM 4178 C C . ASN B 1 225 ? -13.758 1.658 -24.078 1 71.12 225 ASN B C 1
ATOM 4180 O O . ASN B 1 225 ? -13.789 1.871 -25.297 1 71.12 225 ASN B O 1
ATOM 4184 N N . LEU B 1 226 ? -13.688 0.499 -23.516 1 76.94 226 LEU B N 1
ATOM 4185 C CA . LEU B 1 226 ? -13.5 -0.675 -24.359 1 76.94 226 LEU B CA 1
ATOM 4186 C C . LEU B 1 226 ? -14.695 -0.882 -25.281 1 76.94 226 LEU B C 1
ATOM 4188 O O . LEU B 1 226 ? -14.539 -1.366 -26.406 1 76.94 226 LEU B O 1
ATOM 4192 N N . GLY B 1 227 ? -15.844 -0.636 -24.75 1 79.25 227 GLY B N 1
ATOM 4193 C CA . GLY B 1 227 ? -17.062 -0.857 -25.531 1 79.25 227 GLY B CA 1
ATOM 4194 C C . GLY B 1 227 ? -17.234 0.132 -26.656 1 79.25 227 GLY B C 1
ATOM 4195 O O . GLY B 1 227 ? -18.078 -0.059 -27.531 1 79.25 227 GLY B O 1
ATOM 4196 N N . ASN B 1 228 ? -16.5 1.191 -26.75 1 79.88 228 ASN B N 1
ATOM 4197 C CA . ASN B 1 228 ? -16.562 2.195 -27.812 1 79.88 228 ASN B CA 1
ATOM 4198 C C . ASN B 1 228 ? -15.844 1.723 -29.078 1 79.88 228 ASN B C 1
ATOM 4200 O O . ASN B 1 228 ? -14.609 1.673 -29.109 1 79.88 228 ASN B O 1
ATOM 4204 N N . SER B 1 229 ? -16.625 1.41 -29.969 1 83.75 229 SER B N 1
ATOM 4205 C CA . SER B 1 229 ? -16.078 0.85 -31.203 1 83.75 229 SER B CA 1
ATOM 4206 C C . SER B 1 229 ? -15.195 1.864 -31.938 1 83.75 229 SER B C 1
ATOM 4208 O O . SER B 1 229 ? -14.367 1.492 -32.75 1 83.75 229 SER B O 1
ATOM 4210 N N . ASP B 1 230 ? -15.273 3.199 -31.625 1 83.88 230 ASP B N 1
ATOM 4211 C CA . ASP B 1 230 ? -14.523 4.242 -32.312 1 83.88 230 ASP B CA 1
ATOM 4212 C C . ASP B 1 230 ? -13.25 4.598 -31.531 1 83.88 230 ASP B C 1
ATOM 4214 O O . ASP B 1 230 ? -12.531 5.523 -31.922 1 83.88 230 ASP B O 1
ATOM 4218 N N . LEU B 1 231 ? -13.016 3.832 -30.578 1 87.12 231 LEU B N 1
ATOM 4219 C CA . LEU B 1 231 ? -11.82 4.098 -29.781 1 87.12 231 LEU B CA 1
ATOM 4220 C C . LEU B 1 231 ? -10.555 3.92 -30.625 1 87.12 231 LEU B C 1
ATOM 4222 O O . LEU B 1 231 ? -10.367 2.875 -31.25 1 87.12 231 LEU B O 1
ATOM 4226 N N . ASP B 1 232 ? -9.711 5.051 -30.703 1 88.12 232 ASP B N 1
ATOM 4227 C CA . ASP B 1 232 ? -8.477 4.969 -31.469 1 88.12 232 ASP B CA 1
ATOM 4228 C C . ASP B 1 232 ? -7.305 5.566 -30.688 1 88.12 232 ASP B C 1
ATOM 4230 O O . ASP B 1 232 ? -7.469 6.008 -29.547 1 88.12 232 ASP B O 1
ATOM 4234 N N . SER B 1 233 ? -6.137 5.441 -31.312 1 89.31 233 SER B N 1
ATOM 4235 C CA . SER B 1 233 ? -4.91 5.879 -30.656 1 89.31 233 SER B CA 1
ATOM 4236 C C . SER B 1 233 ? -4.965 7.363 -30.312 1 89.31 233 SER B C 1
ATOM 4238 O O . SER B 1 233 ? -4.41 7.797 -29.297 1 89.31 233 SER B O 1
ATOM 4240 N N . ALA B 1 234 ? -5.637 8.07 -31.172 1 85.69 234 ALA B N 1
ATOM 4241 C CA . ALA B 1 234 ? -5.734 9.508 -30.953 1 85.69 234 ALA B CA 1
ATOM 4242 C C . ALA B 1 234 ? -6.535 9.812 -29.688 1 85.69 234 ALA B C 1
ATOM 4244 O O . ALA B 1 234 ? -6.141 10.664 -28.891 1 85.69 234 ALA B O 1
ATOM 4245 N N . ALA B 1 235 ? -7.637 9.133 -29.594 1 82.75 235 ALA B N 1
ATOM 4246 C CA . ALA B 1 235 ? -8.461 9.312 -28.406 1 82.75 235 ALA B CA 1
ATOM 4247 C C . ALA B 1 235 ? -7.695 8.938 -27.141 1 82.75 235 ALA B C 1
ATOM 4249 O O . ALA B 1 235 ? -7.762 9.641 -26.141 1 82.75 235 ALA B O 1
ATOM 4250 N N . VAL B 1 236 ? -6.949 7.883 -27.219 1 84.94 236 VAL B N 1
ATOM 4251 C CA . VAL B 1 236 ? -6.184 7.395 -26.078 1 84.94 236 VAL B CA 1
ATOM 4252 C C . VAL B 1 236 ? -5.062 8.383 -25.75 1 84.94 236 VAL B C 1
ATOM 4254 O O . VAL B 1 236 ? -4.824 8.688 -24.578 1 84.94 236 VAL B O 1
ATOM 4257 N N . ALA B 1 237 ? -4.359 8.836 -26.75 1 81.62 237 ALA B N 1
ATOM 4258 C CA . ALA B 1 237 ? -3.277 9.797 -26.562 1 81.62 237 ALA B CA 1
ATOM 4259 C C . ALA B 1 237 ? -3.789 11.078 -25.906 1 81.62 237 ALA B C 1
ATOM 4261 O O . ALA B 1 237 ? -3.15 11.617 -25 1 81.62 237 ALA B O 1
ATOM 4262 N N . GLY B 1 238 ? -4.938 11.477 -26.453 1 72.38 238 GLY B N 1
ATOM 4263 C CA . GLY B 1 238 ? -5.562 12.641 -25.844 1 72.38 238 GLY B CA 1
ATOM 4264 C C . GLY B 1 238 ? -5.844 12.469 -24.359 1 72.38 238 GLY B C 1
ATOM 4265 O O . GLY B 1 238 ? -5.547 13.352 -23.562 1 72.38 238 GLY B O 1
ATOM 4266 N N . ALA B 1 239 ? -6.355 11.336 -24.031 1 66.31 239 ALA B N 1
ATOM 4267 C CA . ALA B 1 239 ? -6.695 11.047 -22.641 1 66.31 239 ALA B CA 1
ATOM 4268 C C . ALA B 1 239 ? -5.441 10.953 -21.781 1 66.31 239 ALA B C 1
ATOM 4270 O O . ALA B 1 239 ? -5.465 11.297 -20.594 1 66.31 239 ALA B O 1
ATOM 4271 N N . ALA B 1 240 ? -4.367 10.508 -22.391 1 69.06 240 ALA B N 1
ATOM 4272 C CA . ALA B 1 240 ? -3.102 10.352 -21.688 1 69.06 240 ALA B CA 1
ATOM 4273 C C . ALA B 1 240 ? -2.266 11.625 -21.766 1 69.06 240 ALA B C 1
ATOM 4275 O O . ALA B 1 240 ? -1.176 11.695 -21.188 1 69.06 240 ALA B O 1
ATOM 4276 N N . HIS B 1 241 ? -2.754 12.57 -22.609 1 64.5 241 HIS B N 1
ATOM 4277 C CA . HIS B 1 241 ? -2.15 13.883 -22.75 1 64.5 241 HIS B CA 1
ATOM 4278 C C . HIS B 1 241 ? -0.753 13.789 -23.359 1 64.5 241 HIS B C 1
ATOM 4280 O O . HIS B 1 241 ? 0.188 14.406 -22.859 1 64.5 241 HIS B O 1
ATOM 4286 N N . VAL B 1 242 ? -0.668 13.023 -24.281 1 70.88 242 VAL B N 1
ATOM 4287 C CA . VAL B 1 242 ? 0.567 12.891 -25.047 1 70.88 242 VAL B CA 1
ATOM 4288 C C . VAL B 1 242 ? 0.249 12.859 -26.547 1 70.88 242 VAL B C 1
ATOM 4290 O O . VAL B 1 242 ? -0.915 12.734 -26.938 1 70.88 242 VAL B O 1
ATOM 4293 N N . SER B 1 243 ? 1.275 13.086 -27.375 1 76.69 243 SER B N 1
ATOM 4294 C CA . SER B 1 243 ? 1.099 12.93 -28.812 1 76.69 243 SER B CA 1
ATOM 4295 C C . SER B 1 243 ? 0.867 11.469 -29.188 1 76.69 243 SER B C 1
ATOM 4297 O O . SER B 1 243 ? 1.286 10.562 -28.469 1 76.69 243 SER B O 1
ATOM 4299 N N . VAL B 1 244 ? 0.127 11.297 -30.281 1 85.19 244 VAL B N 1
ATOM 4300 C CA . VAL B 1 244 ? -0.093 9.938 -30.781 1 85.19 244 VAL B CA 1
ATOM 4301 C C . VAL B 1 244 ? 1.25 9.25 -31.016 1 85.19 244 VAL B C 1
ATOM 4303 O O . VAL B 1 244 ? 1.411 8.07 -30.703 1 85.19 244 VAL B O 1
ATOM 4306 N N . LYS B 1 245 ? 2.162 10.07 -31.484 1 82.19 245 LYS B N 1
ATOM 4307 C CA . LYS B 1 245 ? 3.486 9.516 -31.75 1 82.19 245 LYS B CA 1
ATOM 4308 C C . LYS B 1 245 ? 4.156 9.055 -30.469 1 82.19 245 LYS B C 1
ATOM 4310 O O . LYS B 1 245 ? 4.738 7.969 -30.422 1 82.19 245 LYS B O 1
ATOM 4315 N N . HIS B 1 246 ? 4.105 9.773 -29.516 1 79.44 246 HIS B N 1
ATOM 4316 C CA . HIS B 1 246 ? 4.695 9.43 -28.234 1 79.44 246 HIS B CA 1
ATOM 4317 C C . HIS B 1 246 ? 4 8.227 -27.609 1 79.44 246 HIS B C 1
ATOM 4319 O O . HIS B 1 246 ? 4.656 7.34 -27.062 1 79.44 246 HIS B O 1
ATOM 4325 N N . LEU B 1 247 ? 2.686 8.25 -27.625 1 83 247 LEU B 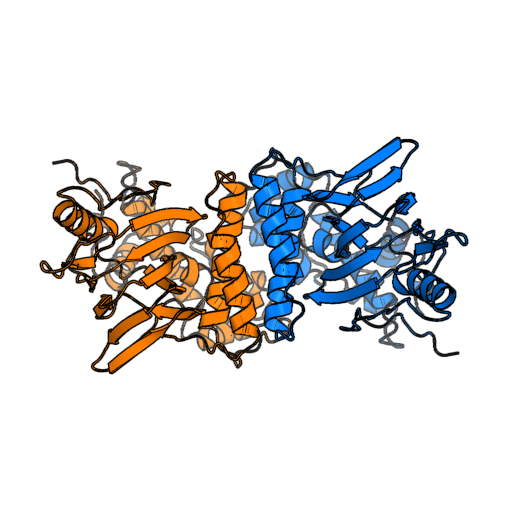N 1
ATOM 4326 C CA . LEU B 1 247 ? 1.929 7.113 -27.109 1 83 247 LEU B CA 1
ATOM 4327 C C . LEU B 1 247 ? 2.326 5.824 -27.828 1 83 247 LEU B C 1
ATOM 4329 O O . LEU B 1 247 ? 2.559 4.801 -27.188 1 83 247 LEU B O 1
ATOM 4333 N N . GLN B 1 248 ? 2.436 5.945 -29.094 1 85.88 248 GLN B N 1
ATOM 4334 C CA . GLN B 1 248 ? 2.812 4.785 -29.906 1 85.88 248 GLN B CA 1
ATOM 4335 C C . GLN B 1 248 ? 4.207 4.289 -29.531 1 85.88 248 GLN B C 1
ATOM 4337 O O . GLN B 1 248 ? 4.438 3.08 -29.438 1 85.88 248 GLN B O 1
ATOM 4342 N N . ARG B 1 249 ? 5.055 5.234 -29.281 1 80.62 249 ARG B N 1
ATOM 4343 C CA . ARG B 1 249 ? 6.41 4.867 -28.875 1 80.62 249 ARG B CA 1
ATOM 4344 C C . ARG B 1 249 ? 6.398 4.125 -27.547 1 80.62 249 ARG B C 1
ATOM 4346 O O . ARG B 1 249 ? 7.102 3.125 -27.375 1 80.62 249 ARG B O 1
ATOM 4353 N N . LEU B 1 250 ? 5.551 4.535 -26.766 1 77.5 250 LEU B N 1
ATOM 4354 C CA . LEU B 1 250 ? 5.48 3.941 -25.422 1 77.5 250 LEU B CA 1
ATOM 4355 C C . LEU B 1 250 ? 4.93 2.52 -25.5 1 77.5 250 LEU B C 1
ATOM 4357 O O . LEU B 1 250 ? 5.418 1.625 -24.812 1 77.5 250 LEU B O 1
ATOM 4361 N N . PHE B 1 251 ? 3.947 2.307 -26.281 1 81.81 251 PHE B N 1
ATOM 4362 C CA . PHE B 1 251 ? 3.377 0.973 -26.422 1 81.81 251 PHE B CA 1
ATOM 4363 C C . PHE B 1 251 ? 4.316 0.067 -27.219 1 81.81 251 PHE B C 1
ATOM 4365 O O . PHE B 1 251 ? 4.453 -1.117 -26.906 1 81.81 251 PHE B O 1
ATOM 4372 N N . ARG B 1 252 ? 4.977 0.714 -28.141 1 80.12 252 ARG B N 1
ATOM 4373 C CA . ARG B 1 252 ? 5.941 -0.065 -28.906 1 80.12 252 ARG B CA 1
ATOM 4374 C C . ARG B 1 252 ? 7.086 -0.548 -28.031 1 80.12 252 ARG B C 1
ATOM 4376 O O . ARG B 1 252 ? 7.582 -1.665 -28.188 1 80.12 252 ARG B O 1
ATOM 4383 N N . ALA B 1 253 ? 7.41 0.239 -27.172 1 69.06 253 ALA B N 1
ATOM 4384 C CA . ALA B 1 253 ? 8.477 -0.112 -26.234 1 69.06 253 ALA B CA 1
ATOM 4385 C C . ALA B 1 253 ? 8.094 -1.32 -25.391 1 69.06 253 ALA B C 1
ATOM 4387 O O . ALA B 1 253 ? 8.961 -1.99 -24.812 1 69.06 253 ALA B O 1
ATOM 4388 N N . ARG B 1 254 ? 6.805 -1.577 -25.453 1 64.5 254 ARG B N 1
ATOM 4389 C CA . ARG B 1 254 ? 6.289 -2.721 -24.719 1 64.5 254 ARG B CA 1
ATOM 4390 C C . ARG B 1 254 ? 5.828 -3.826 -25.656 1 64.5 254 ARG B C 1
ATOM 4392 O O . ARG B 1 254 ? 4.977 -4.641 -25.297 1 64.5 254 ARG B O 1
ATOM 4399 N N . ASN B 1 255 ? 6.273 -3.695 -26.844 1 67.5 255 ASN B N 1
ATOM 4400 C CA . ASN B 1 255 ? 6.051 -4.672 -27.906 1 67.5 255 ASN B CA 1
ATOM 4401 C C . ASN B 1 255 ? 4.566 -4.816 -28.219 1 67.5 255 ASN B C 1
ATOM 4403 O O . ASN B 1 255 ? 4.09 -5.922 -28.484 1 67.5 255 ASN B O 1
ATOM 4407 N N . THR B 1 256 ? 3.863 -3.852 -28.047 1 78.44 256 THR B N 1
ATOM 4408 C CA . THR B 1 256 ? 2.453 -3.807 -28.406 1 78.44 256 THR B CA 1
ATOM 4409 C C . THR B 1 256 ? 2.096 -2.445 -29 1 78.44 256 THR B C 1
ATOM 4411 O O . THR B 1 256 ? 2.947 -1.56 -29.094 1 78.44 256 THR B O 1
ATOM 4414 N N . THR B 1 257 ? 0.98 -2.311 -29.656 1 85.44 257 THR B N 1
ATOM 4415 C CA . THR B 1 257 ? 0.417 -1.044 -30.109 1 85.44 257 THR B CA 1
ATOM 4416 C C . THR B 1 257 ? -0.834 -0.692 -29.297 1 85.44 257 THR B C 1
ATOM 4418 O O . THR B 1 257 ? -1.408 -1.55 -28.625 1 85.44 257 THR B O 1
ATOM 4421 N N . VAL B 1 258 ? -1.142 0.476 -29.344 1 87.94 258 VAL B N 1
ATOM 4422 C CA . VAL B 1 258 ? -2.332 0.944 -28.641 1 87.94 258 VAL B CA 1
ATOM 4423 C C . VAL B 1 258 ? -3.539 0.105 -29.047 1 87.94 258 VAL B C 1
ATOM 4425 O O . VAL B 1 258 ? -4.258 -0.418 -28.188 1 87.94 258 VAL B O 1
ATOM 4428 N N . MET B 1 259 ? -3.654 -0.117 -30.312 1 87.69 259 MET B N 1
ATOM 4429 C CA . MET B 1 259 ? -4.848 -0.801 -30.797 1 87.69 259 MET B CA 1
ATOM 4430 C C . MET B 1 259 ? -4.77 -2.299 -30.531 1 87.69 259 MET B C 1
ATOM 4432 O O . MET B 1 259 ? -5.785 -2.939 -30.25 1 87.69 259 MET B O 1
ATOM 4436 N N . ARG B 1 260 ? -3.637 -2.865 -30.531 1 85.06 260 ARG B N 1
ATOM 4437 C CA . ARG B 1 260 ? -3.498 -4.266 -30.141 1 85.06 260 ARG B CA 1
ATOM 4438 C C . ARG B 1 260 ? -3.908 -4.484 -28.688 1 85.06 260 ARG B C 1
ATOM 4440 O O . ARG B 1 260 ? -4.562 -5.477 -28.375 1 85.06 260 ARG B O 1
ATOM 4447 N N . HIS B 1 261 ? -3.439 -3.541 -27.938 1 84.44 261 HIS B N 1
ATOM 4448 C CA . HIS B 1 261 ? -3.842 -3.605 -26.547 1 84.44 261 HIS B CA 1
ATOM 4449 C C . HIS B 1 261 ? -5.355 -3.498 -26.391 1 84.44 261 HIS B C 1
ATOM 4451 O O . HIS B 1 261 ? -5.969 -4.254 -25.641 1 84.44 261 HIS B O 1
ATOM 4457 N N . VAL B 1 262 ? -5.984 -2.623 -27.078 1 86.69 262 VAL B N 1
ATOM 4458 C CA . VAL B 1 262 ? -7.434 -2.453 -27.047 1 86.69 262 VAL B CA 1
ATOM 4459 C C . VAL B 1 262 ? -8.117 -3.764 -27.438 1 86.69 262 VAL B C 1
ATOM 4461 O O . VAL B 1 262 ? -9.008 -4.242 -26.75 1 86.69 262 VAL B O 1
ATOM 4464 N N . TRP B 1 263 ? -7.625 -4.32 -28.406 1 85.56 263 TRP B N 1
ATOM 4465 C CA . TRP B 1 263 ? -8.227 -5.543 -28.938 1 85.56 263 TRP B CA 1
ATOM 4466 C C . TRP B 1 263 ? -8.062 -6.695 -27.953 1 85.56 263 TRP B C 1
ATOM 4468 O O . TRP B 1 263 ? -9 -7.465 -27.734 1 85.56 263 TRP B O 1
ATOM 4478 N N . THR B 1 264 ? -6.93 -6.805 -27.438 1 81.12 264 THR B N 1
ATOM 4479 C CA . THR B 1 264 ? 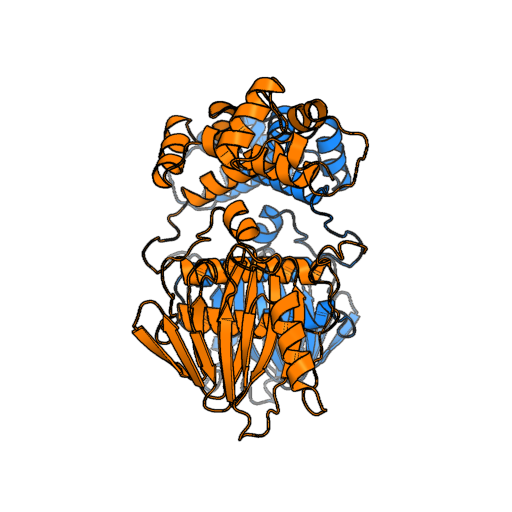-6.684 -7.863 -26.453 1 81.12 264 THR B CA 1
ATOM 4480 C C . THR B 1 264 ? -7.625 -7.73 -25.266 1 81.12 264 THR B C 1
ATOM 4482 O O . THR B 1 264 ? -8.211 -8.719 -24.828 1 81.12 264 THR B O 1
ATOM 4485 N N . MET B 1 265 ? -7.77 -6.551 -24.859 1 81.5 265 MET B N 1
ATOM 4486 C CA . MET B 1 265 ? -8.648 -6.309 -23.719 1 81.5 265 MET B CA 1
ATOM 4487 C C . MET B 1 265 ? -10.102 -6.602 -24.078 1 81.5 265 MET B C 1
ATOM 4489 O O . MET B 1 265 ? -10.844 -7.148 -23.25 1 81.5 265 MET B O 1
ATOM 4493 N N . ARG B 1 266 ? -10.5 -6.207 -25.219 1 83 266 ARG B N 1
ATOM 4494 C CA . ARG B 1 266 ? -11.852 -6.5 -25.688 1 83 266 ARG B CA 1
ATOM 4495 C C . ARG B 1 266 ? -12.102 -8.008 -25.734 1 83 266 ARG B C 1
ATOM 4497 O O . ARG B 1 266 ? -13.156 -8.477 -25.312 1 83 266 ARG B O 1
ATOM 4504 N N . LEU B 1 267 ? -11.172 -8.711 -26.188 1 84.38 267 LEU B N 1
ATOM 4505 C CA . LEU B 1 267 ? -11.305 -10.156 -26.312 1 84.38 267 LEU B CA 1
ATOM 4506 C C . LEU B 1 267 ? -11.352 -10.82 -24.938 1 84.38 267 LEU B C 1
ATOM 4508 O O . LEU B 1 267 ? -12.125 -11.75 -24.719 1 84.38 267 LEU B O 1
ATOM 4512 N N . GLU B 1 268 ? -10.516 -10.312 -24.125 1 77.88 268 GLU B N 1
ATOM 4513 C CA . GLU B 1 268 ? -10.516 -10.852 -22.766 1 77.88 268 GLU B CA 1
ATOM 4514 C C . GLU B 1 268 ? -11.852 -10.586 -22.062 1 77.88 268 GLU B C 1
ATOM 4516 O O . GLU B 1 268 ? -12.367 -11.453 -21.359 1 77.88 268 GLU B O 1
ATOM 4521 N N . LEU B 1 269 ? -12.375 -9.453 -22.219 1 75.44 269 LEU B N 1
ATOM 4522 C CA . LEU B 1 269 ? -13.688 -9.117 -21.688 1 75.44 269 LEU B CA 1
ATOM 4523 C C . LEU B 1 269 ? -14.758 -10.023 -22.297 1 75.44 269 LEU B C 1
ATOM 4525 O O . LEU B 1 269 ? -15.633 -10.516 -21.578 1 75.44 269 LEU B O 1
ATOM 4529 N N . ALA B 1 270 ? -14.68 -10.188 -23.5 1 80.62 270 ALA B N 1
ATOM 4530 C CA . ALA B 1 270 ? -15.617 -11.062 -24.188 1 80.62 270 ALA B CA 1
ATOM 4531 C C . ALA B 1 270 ? -15.562 -12.477 -23.625 1 80.62 270 ALA B C 1
ATOM 4533 O O . ALA B 1 270 ? -16.594 -13.109 -23.406 1 80.62 270 ALA B O 1
ATOM 4534 N N . GLN B 1 271 ? -14.383 -12.883 -23.422 1 76.44 271 GLN B N 1
ATOM 4535 C CA . GLN B 1 271 ? -14.203 -14.219 -22.859 1 76.44 271 GLN B CA 1
ATOM 4536 C C . GLN B 1 271 ? -14.852 -14.336 -21.484 1 76.44 271 GLN B C 1
ATOM 4538 O O . GLN B 1 271 ? -15.5 -15.336 -21.188 1 76.44 271 GLN B O 1
ATOM 4543 N N . GLN B 1 272 ? -14.703 -13.344 -20.781 1 69.88 272 GLN B N 1
ATOM 4544 C CA . GLN B 1 272 ? -15.32 -13.305 -19.453 1 69.88 272 GLN B CA 1
ATOM 4545 C C . GLN B 1 272 ? -16.844 -13.328 -19.562 1 69.88 272 GLN B C 1
ATOM 4547 O O . GLN B 1 272 ? -17.516 -14.047 -18.812 1 69.88 272 GLN B O 1
ATOM 4552 N N . LEU B 1 273 ? -17.375 -12.594 -20.453 1 70 273 LEU B N 1
ATOM 4553 C CA . LEU B 1 273 ? -18.828 -12.5 -20.641 1 70 273 LEU B CA 1
ATOM 4554 C C . LEU B 1 273 ? -19.391 -13.82 -21.156 1 70 273 LEU B C 1
ATOM 4556 O O . LEU B 1 273 ? -20.469 -14.242 -20.719 1 70 273 LEU B O 1
ATOM 4560 N N . LEU B 1 274 ? -18.656 -14.383 -21.922 1 75.06 274 LEU B N 1
ATOM 4561 C CA . LEU B 1 274 ? -19.125 -15.625 -22.531 1 75.06 274 LEU B CA 1
ATOM 4562 C C . LEU B 1 274 ? -19.016 -16.781 -21.547 1 75.06 274 LEU B C 1
ATOM 4564 O O . LEU B 1 274 ? -19.859 -17.688 -21.547 1 75.06 274 LEU B O 1
ATOM 4568 N N . SER B 1 275 ? -18.031 -16.672 -20.656 1 66.62 275 SER B N 1
ATOM 4569 C CA . SER B 1 275 ? -17.797 -17.766 -19.734 1 66.62 275 SER B CA 1
ATOM 4570 C C . SER B 1 275 ? -18.672 -17.641 -18.484 1 66.62 275 SER B C 1
ATOM 4572 O O . SER B 1 275 ? -18.922 -18.641 -17.797 1 66.62 275 SER B O 1
ATOM 4574 N N . SER B 1 276 ? -18.906 -16.531 -17.969 1 59.59 276 SER B N 1
ATOM 4575 C CA . SER B 1 276 ? -19.641 -16.328 -16.734 1 59.59 276 SER B CA 1
ATOM 4576 C C . SER B 1 276 ? -21.078 -16.812 -16.859 1 59.59 276 SER B C 1
ATOM 4578 O O . SER B 1 276 ? -21.797 -16.906 -15.852 1 59.59 276 SER B O 1
ATOM 4580 N N . GLY B 1 277 ? -21.453 -17.594 -17.703 1 54.56 277 GLY B N 1
ATOM 4581 C CA . GLY B 1 277 ? -22.797 -18.172 -17.844 1 54.56 277 GLY B CA 1
ATOM 4582 C C . GLY B 1 277 ? -23.891 -17.125 -17.719 1 54.56 277 GLY B C 1
ATOM 4583 O O . GLY B 1 277 ? -25.078 -17.484 -17.625 1 54.56 277 GLY B O 1
ATOM 4584 N N . ARG B 1 278 ? -23.688 -16.281 -17 1 45.12 278 ARG B N 1
ATOM 4585 C CA . ARG B 1 278 ? -24.766 -15.414 -16.547 1 45.12 278 ARG B CA 1
ATOM 4586 C C . ARG B 1 278 ? -25.812 -15.234 -17.641 1 45.12 278 ARG B C 1
ATOM 4588 O O . ARG B 1 278 ? -27 -15.117 -17.359 1 45.12 278 ARG B O 1
ATOM 4595 N N . GLY B 1 279 ? -25.656 -14.445 -18.719 1 42.75 279 GLY B N 1
ATOM 4596 C CA . GLY B 1 279 ? -26.922 -14.164 -19.391 1 42.75 279 GLY B CA 1
ATOM 4597 C C . GLY B 1 279 ? -27.25 -15.18 -20.469 1 42.75 279 GLY B C 1
ATOM 4598 O O . GLY B 1 279 ? -26.562 -15.281 -21.484 1 42.75 279 GLY B O 1
ATOM 4599 N N . PRO B 1 280 ? -27.797 -16.375 -20.125 1 50.12 280 PRO B N 1
ATOM 4600 C CA . PRO B 1 280 ? -28.453 -17.234 -21.109 1 50.12 280 PRO B CA 1
ATOM 4601 C C . PRO B 1 280 ? -28.891 -16.453 -22.359 1 50.12 280 PRO B C 1
ATOM 4603 O O . PRO B 1 280 ? -29.031 -17.031 -23.438 1 50.12 280 PRO B O 1
ATOM 4606 N N . GLY B 1 281 ? -28.906 -15.18 -22.344 1 60.94 281 GLY B N 1
ATOM 4607 C CA . GLY B 1 281 ? -29.594 -14.438 -23.375 1 60.94 281 GLY B CA 1
ATOM 4608 C C . GLY B 1 281 ? -28.672 -13.609 -24.25 1 60.94 281 GLY B C 1
ATOM 4609 O O . GLY B 1 281 ? -29.094 -12.992 -25.219 1 60.94 281 GLY B O 1
ATOM 4610 N N . LEU B 1 282 ? -27.391 -13.516 -23.969 1 67.75 282 LEU B N 1
ATOM 4611 C CA . LEU B 1 282 ? -26.656 -12.633 -24.859 1 67.75 282 LEU B CA 1
ATOM 4612 C C . LEU B 1 282 ? -26.094 -13.406 -26.047 1 67.75 282 LEU B C 1
ATOM 4614 O O . LEU B 1 282 ? -25.422 -14.422 -25.859 1 67.75 282 LEU B O 1
ATOM 4618 N N . SER B 1 283 ? -26.453 -13.055 -27.188 1 78.25 283 SER B N 1
ATOM 4619 C CA . SER B 1 283 ? -25.922 -13.633 -28.406 1 78.25 283 SER B CA 1
ATOM 4620 C C . SER B 1 283 ? -24.469 -13.242 -28.609 1 78.25 283 SER B C 1
ATOM 4622 O O . SER B 1 283 ? -23.969 -12.312 -27.969 1 78.25 283 SER B O 1
ATOM 4624 N N . VAL B 1 284 ? -23.797 -13.992 -29.328 1 81.19 284 VAL B N 1
ATOM 4625 C CA . VAL B 1 284 ? -22.422 -13.688 -29.703 1 81.19 284 VAL B CA 1
ATOM 4626 C C . VAL B 1 284 ? -22.328 -12.266 -30.25 1 81.19 284 VAL B C 1
ATOM 4628 O O . VAL B 1 284 ? -21.359 -11.555 -30 1 81.19 284 VAL B O 1
ATOM 4631 N N . GLN B 1 285 ? -23.406 -11.961 -30.859 1 81.69 285 GLN B N 1
ATOM 4632 C CA . GLN B 1 285 ? -23.469 -10.617 -31.422 1 81.69 285 GLN B CA 1
ATOM 4633 C C . GLN B 1 285 ? -23.562 -9.562 -30.328 1 81.69 285 GLN B C 1
ATOM 4635 O O . GLN B 1 285 ? -22.938 -8.508 -30.422 1 81.69 285 GLN B O 1
ATOM 4640 N N . ASP B 1 286 ? -24.281 -9.875 -29.359 1 80.44 286 ASP B N 1
ATOM 4641 C CA . ASP B 1 286 ? -24.422 -8.945 -28.234 1 80.44 286 ASP B CA 1
ATOM 4642 C C . ASP B 1 286 ? -23.094 -8.742 -27.516 1 80.44 286 ASP B C 1
ATOM 4644 O O . ASP B 1 286 ? -22.734 -7.609 -27.156 1 80.44 286 ASP B O 1
ATOM 4648 N N . VAL B 1 287 ? -22.438 -9.789 -27.312 1 81.88 287 VAL B N 1
ATOM 4649 C CA . VAL B 1 287 ? -21.141 -9.727 -26.641 1 81.88 287 VAL B CA 1
ATOM 4650 C C . VAL B 1 287 ? -20.156 -8.93 -27.5 1 81.88 287 VAL B C 1
ATOM 4652 O O . VAL B 1 287 ? -19.406 -8.102 -26.969 1 81.88 287 VAL B O 1
ATOM 4655 N N . ALA B 1 288 ? -20.25 -9.188 -28.766 1 86.81 288 ALA B N 1
ATOM 4656 C CA . ALA B 1 288 ? -19.375 -8.461 -29.688 1 86.81 288 ALA B CA 1
ATOM 4657 C C . ALA B 1 288 ? -19.578 -6.957 -29.562 1 86.81 288 ALA B C 1
ATOM 4659 O O . ALA B 1 288 ? -18.625 -6.199 -29.438 1 86.81 288 ALA B O 1
ATOM 4660 N N . TRP B 1 289 ? -20.781 -6.555 -29.484 1 79.44 289 TRP B N 1
ATOM 4661 C CA . TRP B 1 289 ? -21.125 -5.141 -29.391 1 79.44 289 TRP B CA 1
ATOM 4662 C C . TRP B 1 289 ? -20.734 -4.555 -28.047 1 79.44 289 TRP B C 1
ATOM 4664 O O . TRP B 1 289 ? -20.188 -3.453 -27.969 1 79.44 289 TRP B O 1
ATOM 4674 N N . GLN B 1 290 ? -20.906 -5.332 -27.109 1 78.19 290 GLN B N 1
ATOM 4675 C CA . GLN B 1 290 ? -20.609 -4.859 -25.766 1 78.19 290 GLN B CA 1
ATOM 4676 C C . GLN B 1 290 ? -19.094 -4.668 -25.578 1 78.19 290 GLN B C 1
ATOM 4678 O O . GLN B 1 290 ? -18.672 -3.807 -24.812 1 78.19 290 GLN B O 1
ATOM 4683 N N . CYS B 1 291 ? -18.438 -5.383 -26.359 1 84.06 291 CYS B N 1
ATOM 4684 C CA . CYS B 1 291 ? -16.984 -5.352 -26.219 1 84.06 291 CYS B CA 1
ATOM 4685 C C . CYS B 1 291 ? -16.344 -4.383 -27.203 1 84.06 291 CYS B C 1
ATOM 4687 O O . CYS B 1 291 ? -15.133 -4.219 -27.234 1 84.06 291 CYS B O 1
ATOM 4689 N N . GLY B 1 292 ? -17.156 -3.787 -28.047 1 88.75 292 GLY B N 1
ATOM 4690 C CA . GLY B 1 292 ? -16.672 -2.707 -28.875 1 88.75 292 GLY B CA 1
ATOM 4691 C C . GLY B 1 292 ? -16.312 -3.156 -30.281 1 88.75 292 GLY B C 1
ATOM 4692 O O . GLY B 1 292 ? -15.641 -2.436 -31.016 1 88.75 292 GLY B O 1
ATOM 4693 N N . PHE B 1 293 ? -16.781 -4.309 -30.672 1 89.94 293 PHE B N 1
ATOM 4694 C CA . PHE B 1 293 ? -16.562 -4.754 -32.031 1 89.94 293 PHE B CA 1
ATOM 4695 C C . PHE B 1 293 ? -17.656 -4.223 -32.969 1 89.94 293 PHE B C 1
ATOM 4697 O O . PHE B 1 293 ? -18.828 -4.168 -32.594 1 89.94 293 PHE B O 1
ATOM 4704 N N . ALA B 1 294 ? -17.172 -3.797 -34.094 1 82.44 294 ALA B N 1
ATOM 4705 C CA . ALA B 1 294 ? -18.109 -3.238 -35.062 1 82.44 294 ALA B CA 1
ATOM 4706 C C . ALA B 1 294 ? -18.969 -4.336 -35.688 1 82.44 294 ALA B C 1
ATOM 4708 O O . ALA B 1 294 ? -20.109 -4.098 -36.094 1 82.44 294 ALA B O 1
ATOM 4709 N N . THR B 1 295 ? -18.406 -5.5 -35.844 1 84.81 295 THR B N 1
ATOM 4710 C CA . THR B 1 295 ? -19.156 -6.602 -36.438 1 84.81 295 THR B CA 1
ATOM 4711 C C . THR B 1 295 ? -18.875 -7.91 -35.688 1 84.81 295 THR B C 1
ATOM 4713 O O . THR B 1 295 ? -17.781 -8.102 -35.156 1 84.81 295 THR B O 1
ATOM 4716 N N . ALA B 1 296 ? -19.906 -8.781 -35.688 1 86.19 296 ALA B N 1
ATOM 4717 C CA . ALA B 1 296 ? -19.766 -10.102 -35.094 1 86.19 296 ALA B CA 1
ATOM 4718 C C . ALA B 1 296 ? -18.703 -10.93 -35.844 1 86.19 296 ALA B C 1
ATOM 4720 O O . ALA B 1 296 ? -18 -11.734 -35.219 1 86.19 296 ALA B O 1
ATOM 4721 N N . ALA B 1 297 ? -18.609 -10.656 -37.125 1 87.88 297 ALA B N 1
ATOM 4722 C CA . ALA B 1 297 ? -17.625 -11.398 -37.938 1 87.88 297 ALA B CA 1
ATOM 4723 C C . ALA B 1 297 ? -16.203 -11.07 -37.5 1 87.88 297 ALA B C 1
ATOM 4725 O O . ALA B 1 297 ? -15.375 -11.969 -37.344 1 87.88 297 ALA B O 1
ATOM 4726 N N . HIS B 1 298 ? -15.938 -9.805 -37.375 1 88.94 298 HIS B N 1
ATOM 4727 C CA . HIS B 1 298 ? -14.617 -9.383 -36.906 1 88.94 298 HIS B CA 1
ATOM 4728 C C . HIS B 1 298 ? -14.312 -9.914 -35.531 1 88.94 298 HIS B C 1
ATOM 4730 O O . HIS B 1 298 ? -13.195 -10.359 -35.25 1 88.94 298 HIS B O 1
ATOM 4736 N N . PHE B 1 299 ? -15.328 -9.938 -34.781 1 91.5 299 PHE B N 1
ATOM 4737 C CA . PHE B 1 299 ? -15.18 -10.477 -33.438 1 91.5 299 PHE B CA 1
ATOM 4738 C C . PHE B 1 299 ? -14.828 -11.953 -33.469 1 91.5 299 PHE B C 1
ATOM 4740 O O . PHE B 1 299 ? -13.859 -12.391 -32.844 1 91.5 299 PHE B O 1
ATOM 4747 N N . SER B 1 300 ? -15.594 -12.664 -34.156 1 89.38 300 SER B N 1
ATOM 4748 C CA . SER B 1 300 ? -15.406 -14.109 -34.188 1 89.38 300 SER B CA 1
ATOM 4749 C C . SER B 1 300 ? -14.023 -14.469 -34.719 1 89.38 300 SER B C 1
ATOM 4751 O O . SER B 1 300 ? -13.367 -15.359 -34.188 1 89.38 300 SER B O 1
ATOM 4753 N N . ARG B 1 301 ? -13.555 -13.727 -35.688 1 88.94 301 ARG B N 1
ATOM 4754 C CA . ARG B 1 301 ? -12.234 -13.977 -36.25 1 88.94 301 ARG B CA 1
ATOM 4755 C C . ARG B 1 301 ? -11.133 -13.641 -35.281 1 88.94 301 ARG B C 1
ATOM 4757 O O . ARG B 1 301 ? -10.188 -14.422 -35.094 1 88.94 301 ARG B O 1
ATOM 4764 N N . ALA B 1 302 ? -11.289 -12.523 -34.656 1 88.94 302 ALA B N 1
ATOM 4765 C CA . ALA B 1 302 ? -10.289 -12.078 -33.688 1 88.94 302 ALA B CA 1
ATOM 4766 C C . ALA B 1 302 ? -10.25 -13 -32.469 1 88.94 302 ALA B C 1
ATOM 4768 O O . ALA B 1 302 ? -9.172 -13.297 -31.953 1 88.94 302 ALA B O 1
ATOM 4769 N N . TYR B 1 303 ? -11.422 -13.391 -32.062 1 89.75 303 TYR B N 1
ATOM 4770 C CA . TYR B 1 303 ? -11.547 -14.281 -30.906 1 89.75 303 TYR B CA 1
ATOM 4771 C C . TYR B 1 303 ? -10.883 -15.625 -31.188 1 89.75 303 TYR B C 1
ATOM 4773 O O . TYR B 1 303 ? -10.102 -16.125 -30.359 1 89.75 303 TYR B O 1
ATOM 4781 N N . ARG B 1 304 ? -11.133 -16.094 -32.344 1 87.38 304 ARG B N 1
ATOM 4782 C CA . ARG B 1 304 ? -10.531 -17.359 -32.719 1 87.38 304 ARG B CA 1
ATOM 4783 C C . ARG B 1 304 ? -9.016 -17.234 -32.844 1 87.38 304 ARG B C 1
ATOM 4785 O O . ARG B 1 304 ? -8.281 -18.125 -32.438 1 87.38 304 ARG B O 1
ATOM 4792 N N . ALA B 1 305 ? -8.594 -16.203 -33.344 1 85.5 305 ALA B N 1
ATOM 4793 C CA . ALA B 1 305 ? -7.164 -15.977 -33.531 1 85.5 305 ALA B CA 1
ATOM 4794 C C . ALA B 1 305 ? -6.449 -15.867 -32.188 1 85.5 305 ALA B C 1
ATOM 4796 O O . ALA B 1 305 ? -5.305 -16.312 -32.031 1 85.5 305 ALA B O 1
ATOM 4797 N N . HIS B 1 306 ? -7.219 -15.297 -31.297 1 83.88 306 HIS B N 1
ATOM 4798 C CA . HIS B 1 306 ? -6.605 -15.016 -30 1 83.88 306 HIS B CA 1
ATOM 4799 C C . HIS B 1 306 ? -6.715 -16.219 -29.078 1 83.88 306 HIS B C 1
ATOM 4801 O O . HIS B 1 306 ? -5.762 -16.547 -28.359 1 83.88 306 HIS B O 1
ATOM 4807 N N . PHE B 1 307 ? -7.859 -16.969 -29.094 1 81.62 307 PHE B N 1
ATOM 4808 C CA . PHE B 1 307 ? -8.109 -18.016 -28.109 1 81.62 307 PHE B CA 1
ATOM 4809 C C . PHE B 1 307 ? -8.102 -19.391 -28.781 1 81.62 307 PHE B C 1
ATOM 4811 O O . PHE B 1 307 ? -8.148 -20.406 -28.094 1 81.62 307 PHE B O 1
ATOM 4818 N N . ASP B 1 308 ? -8.039 -19.453 -30.062 1 81.44 308 ASP B N 1
ATOM 4819 C CA . ASP B 1 308 ? -8.023 -20.672 -30.859 1 81.44 308 ASP B CA 1
ATOM 4820 C C . ASP B 1 308 ? -9.305 -21.484 -30.672 1 81.44 308 ASP B C 1
ATOM 4822 O O . ASP B 1 308 ? -9.297 -22.703 -30.781 1 81.44 308 ASP B O 1
ATOM 4826 N N . ILE B 1 309 ? -10.383 -20.844 -30.172 1 82.81 309 ILE B N 1
ATOM 4827 C CA . ILE B 1 309 ? -11.719 -21.438 -30.078 1 82.81 309 ILE B CA 1
ATOM 4828 C C . ILE B 1 309 ? -12.766 -20.438 -30.562 1 82.81 309 ILE B C 1
ATOM 4830 O O . ILE B 1 309 ? -12.539 -19.219 -30.516 1 82.81 309 ILE B O 1
ATOM 4834 N N . CYS B 1 310 ? -13.883 -20.984 -31.109 1 83.44 310 CYS B N 1
ATOM 4835 C CA . CYS B 1 310 ? -14.977 -20.109 -31.531 1 83.44 310 CYS B CA 1
ATOM 4836 C C . CYS B 1 310 ? -15.773 -19.609 -30.344 1 83.44 310 CYS B C 1
ATOM 4838 O O . CYS B 1 310 ? -15.969 -20.328 -29.359 1 83.44 310 CYS B O 1
ATOM 4840 N N . PRO B 1 311 ? -16.156 -18.297 -30.406 1 84.5 311 PRO B N 1
ATOM 4841 C CA . PRO B 1 311 ? -16.953 -17.766 -29.297 1 84.5 311 PRO B CA 1
ATOM 4842 C C . PRO B 1 311 ? -18.203 -18.594 -29.016 1 84.5 311 PRO B C 1
ATOM 4844 O O . PRO B 1 311 ? -18.625 -18.703 -27.875 1 84.5 311 PRO B O 1
ATOM 4847 N N . SER B 1 312 ? -18.781 -19.141 -30.031 1 78.81 312 SER B N 1
ATOM 4848 C CA . SER B 1 312 ? -20.016 -19.922 -29.891 1 78.81 312 SER B CA 1
ATOM 4849 C C . SER B 1 312 ? -19.75 -21.203 -29.109 1 78.81 312 SER B C 1
ATOM 4851 O O . SER B 1 312 ? -20.688 -21.797 -28.562 1 78.81 312 SER B O 1
ATOM 4853 N N . GLN B 1 313 ? -18.5 -21.578 -29.062 1 75.69 313 GLN B N 1
ATOM 4854 C CA . GLN B 1 313 ? -18.141 -22.828 -28.406 1 75.69 313 GLN B CA 1
ATOM 4855 C C . GLN B 1 313 ? -17.953 -22.625 -26.906 1 75.69 313 GLN B C 1
ATOM 4857 O O . GLN B 1 313 ? -17.859 -23.594 -26.156 1 75.69 313 GLN B O 1
ATOM 4862 N N . VAL B 1 314 ? -17.766 -21.422 -26.5 1 70.19 314 VAL B N 1
ATOM 4863 C CA . VAL B 1 314 ? -17.531 -21.109 -25.094 1 70.19 314 VAL B CA 1
ATOM 4864 C C . VAL B 1 314 ? -18.859 -20.891 -24.391 1 70.19 314 VAL B C 1
ATOM 4866 O O . VAL B 1 314 ? -18.938 -20.938 -23.156 1 70.19 314 VAL B O 1
ATOM 4869 N N . ARG B 1 315 ? -19.906 -20.656 -24.953 1 61.34 315 ARG B N 1
ATOM 4870 C CA . ARG B 1 315 ? -21.219 -20.438 -24.375 1 61.34 315 ARG B CA 1
ATOM 4871 C C . ARG B 1 315 ? -21.703 -21.672 -23.609 1 61.34 315 ARG B C 1
ATOM 4873 O O . ARG B 1 315 ? -21.641 -22.781 -24.141 1 61.34 315 ARG B O 1
ATOM 4880 N N . VAL B 1 316 ? -21.484 -21.531 -22.156 1 48.12 316 VAL B N 1
ATOM 4881 C CA . VAL B 1 316 ? -22.188 -22.578 -21.422 1 48.12 316 VAL B CA 1
ATOM 4882 C C . VAL B 1 316 ? -23.688 -22.266 -21.359 1 48.12 316 VAL B C 1
ATOM 4884 O O . VAL B 1 316 ? -24.062 -21.094 -21.328 1 48.12 316 VAL B O 1
#

pLDDT: mean 77.93, std 17.51, range [19.84, 97.75]

Sequence (632 aa):
MPIVTPRGFDAHGINFDLASDSGAVWSDVMLEHHGMYCHFDEARSINSTAQSWSLGEVGVTLADLSSLALTPVGEERASWQGEWLYLKLMTGGQVDISQAGQQRRFKAGSMFVIDPAWSFQESFTERGQMTVLRIPKAALRDRGLRHSLADLVTADMNSPDMCATRDLIYCIAQQHVAPSPVIRNLMGRQLLELVDAILGGAGDTLMPRSAEVVLLRAKRYIHLNLGNSDLDSAAVAGAAHVSVKHLQRLFRARNTTVMRHVWTMRLELAQQLLSSGRGPGLSVQDVAWQCGFATAAHFSRAYRAHFDICPSQVRVMPIVTPRGFDAHGINFDLASDSGAVWSDVMLEHHGMYCHFDEARSINSTAQSWSLGEVGVTLADLSSLALTPVGEERASWQGEWLYLKLMTGGQVDISQAGQQRRFKAGSMFVIDPAWSFQESFTERGQMTVLRIPKAALRDRGLRHSLADLVTADMNSPDMCATRDLIYCIAQQHVAPSPVIRNLMGRQLLELVDAILGGAGDTLMPRSAEVVLLRAKRYIHLNLGNSDLDSAAVAGAAHVSVKHLQRLFRARNTTVMRHVWTMRLELAQQLLSSGRGPGLSVQDVAWQCGFATAAHFSRAYRAHFDICPSQVRV

InterPro domains:
  IPR009057 Homedomain-like superfamily [SSF46689] (265-315)
  IPR018060 AraC-like, DNA binding HTH domain [PF12833] (237-315)
  IPR018060 AraC-like, DNA binding HTH domain [PS01124] (216-316)
  IPR018060 AraC-like, DNA binding HTH domain [SM00342] (230-315)
  IPR035418 Transcription regulator HTH, AraC- type, ligand binding domain-like [PF14525] (43-199)
  IPR050204 AraC/XylS family transcriptional regulators [PTHR46796] (81-315)

Solvent-accessible surface area (backbone atoms only — not comparable to full-atom values): 33203 Å² total; per-residue (Å²): 125,83,78,75,59,85,66,70,80,50,71,50,50,50,68,43,74,27,76,54,100,28,61,64,57,45,35,49,46,33,32,62,76,58,11,22,45,61,47,71,44,85,90,47,84,53,74,32,36,39,39,30,37,54,25,52,77,27,34,37,32,45,36,35,39,31,38,32,35,37,29,59,44,53,83,88,41,92,33,37,44,53,61,30,34,37,38,39,35,29,72,31,50,35,40,37,38,37,43,90,90,40,77,48,78,45,39,51,72,38,40,36,36,44,37,47,69,46,78,42,37,43,34,18,84,44,56,25,28,33,42,35,36,40,36,42,24,61,66,28,48,75,68,73,39,89,57,79,52,96,57,75,44,68,57,56,74,82,36,49,48,44,44,50,46,48,53,51,50,53,56,59,65,64,57,72,65,80,40,47,68,66,54,26,35,50,50,20,53,52,46,54,53,48,49,42,57,66,73,51,56,85,78,72,66,73,51,57,105,24,68,53,45,39,43,47,38,26,50,49,43,43,66,71,40,39,44,44,61,81,66,45,55,60,61,36,12,56,53,33,55,46,50,51,66,56,46,43,50,48,27,43,76,66,77,40,41,60,64,56,50,48,51,51,51,24,46,52,50,37,50,48,62,40,56,63,46,66,65,90,72,64,47,71,53,50,45,22,43,59,31,18,37,88,40,49,66,60,35,44,53,52,38,24,71,72,69,73,45,54,64,81,71,50,57,102,126,83,78,74,61,85,66,69,83,52,69,52,51,48,68,44,75,28,75,56,104,28,61,63,56,44,34,49,46,33,32,63,74,58,11,22,46,61,46,71,45,84,92,49,87,52,72,32,37,38,39,29,39,52,26,52,79,28,35,36,32,45,36,33,40,33,39,34,35,36,30,59,43,54,83,87,41,90,34,37,43,53,63,30,33,36,39,39,34,29,71,30,49,36,40,37,39,36,42,90,90,39,77,47,77,44,41,51,75,36,40,37,36,42,36,49,69,48,78,43,38,42,34,18,84,44,56,24,28,31,42,35,35,40,37,44,24,62,66,28,48,75,69,72,39,89,56,79,52,97,57,75,44,68,58,54,74,83,37,50,49,46,44,50,45,49,54,50,50,52,56,59,65,64,57,72,64,82,40,46,69,69,54,25,35,51,50,20,52,52,45,52,54,47,49,44,57,66,74,53,51,83,78,70,58,80,58,72,106,21,70,58,57,37,43,48,39,26,49,50,41,43,65,63,38,38,44,44,59,80,67,44,56,59,60,37,13,57,54,32,65,45,51,50,66,56,46,42,49,50,28,42,76,65,77,39,43,60,63,56,50,50,50,52,50,23,47,52,49,37,50,50,62,39,56,62,45,66,64,89,74,62,46,72,53,50,45,20,42,59,30,18,37,88,38,48,67,60,36,44,53,50,37,23,72,73,68,74,46,54,64,81,72,51,55,101

Secondary structure (DSSP, 8-state):
----------S----EETTSS-HHHHHHHHHHHH-EEEEE-TTS----EEEEEEETTEEEEEEEE-SEEEEEPPTTSTT--TTEEEEEEEEEEEEEEEETTEEEEEETT-EEEE-TTS--EEEESS-EEEEEEEEEHHHHHHTT-----SS-EE--TTSHHHHHHHHHHHHHHT--S---HHHHHHHHHHHHHHHHHHHS-TTS---TTSHHHHHHHHHHHHHHTTT-TT--HHHHHHHHTS-HHHHHHHHHTTT--HHHHHHHHHHHHHHHHHHS---TT--HHHHHHHTT-S-HHHHHHHHHHHHSS-HHHH--/----------S----EETTSS-HHHHHHHHHHHH-EEEEE-TTS----EEEEEEETTEEEEEEEE-SEEEEEPPTTSTT--TTEEEEEEEEEEEEEEEETTEEEEEETT-EEEE-TTS--EEEESS-EEEEEEEEEHHHHHHTT-----SS-EE--TTSHHHHHHHHHHHHHHT--S---HHHHHHHHHHHHHHHHHHHS-TTS---SS-HHHHHHHHHHHHHHTTT-TT--HHHHHHHHTS-HHHHHHHHHTTT--HHHHHHHHHHHHHHHHHHS---TT--HHHHHHHTT-S-HHHHHHHHHHHHSS-HHHH--

Radius of gyration: 27.51 Å; Cα contacts (8 Å, |Δi|>4): 1122; chains: 2; bounding box: 52×83×75 Å

Foldseek 3Di:
DPPPPVPDLAQPQPFQQCQDVCVVVVQVCCCQAVQKGKDADPVDRWRKTKTWGAQAQKIKIKIKTARMKIKGHAPPDPNHQQQKKKKKAWQADKKWKDFPRDIDMDGHGWIKMDGNNGIMMIGHNDITIIMMMIGGLVVQVLQVADRDDPDMQIADSVDPLSVVLSVLLVVLSPPSPDDDSVVSNVSNVVNSVSVRVSVVPPPVPCPPVDLNVLVSQLSVVLLVCQLALPDDLCNSCVSSVHDSVSNQVSQVVVVHGSVRSSLVSLLVQLLVVQQVLPPPDQDCQNSCNRRNHPGSVVNQVSNCVVVVDGSVVNHD/DPPPPVPDQAQPQPFQQCPDVCVVVVQVCCCQAVQKGKDADPVDRWRKTKTWGAQANKIKIKIKTARMKIKGHAPVDPNHQQQKKKKKAWQADKKWKDFPRDIDMDGHGWIKMDGNNGIMMIGHNDITIIMMMIGGLVVQVLLVADRDDPDMQIADSVDPLSVVLSVLLVVLSPPSPDDDSVVSNVSNVVNSVSVRVSVVPPPVPPDDPDLNLLVNQLSVVLLVCQLALPDDLCNSCVSSVHDSVVNQVSQVVVVHGSVRSSLVSLLVQLLVVQQVLPPPPQDCQNSCNRRNHPGSVVNQVSNCVVVVDGSVVNHD